Protein 7JZK (pdb70)

Secondary structure (DSSP, 8-state):
---PPPEEEEES-SEEETT--EEEEEEE-TT-SEEEEEESSTTSEEEE---EEEETTEEEEEEEESS--GGG-EEEEEEEEETTEEPPPPPPEEEEEE-TTSSB-/-HHHHHHHHHHHHHHHHHHHHHHH--SEETTEEHHHHHHHS-TT-HHHHHHHHHHHHHHHS-SS-SS-S-HHHHHHHHHTT-S--TTS----HHHHHHHHHHHHHHHHHHHHHHHHHHHHHH-/--SPPPEEEEES-SEE-TT--EEEEEEE-TT--EEEEE-SSTTSEEEE---EEEETTEEEEEEEESS--GGG-EEEEEEEEETTEEPPPPPPEEEEE-/-HHHHHHHHHHHHHHHHHHHHHHHHHHH--SEETTEEHHHHHHHS-TT-HHHHHHHHHHHHHHHS-SSS---S-HHHHHHHHHTT-S--BTS----HHHHHHHHHHHHHHHHHHH-

Structure (mmCIF, N/CA/C/O backbone):
data_7JZK
#
_entry.id   7JZK
#
_cell.length_a   87.118
_cell.length_b   95.839
_cell.length_c   71.828
_cell.angle_alpha   90.000
_cell.angle_beta   103.970
_cell.angle_gamma   90.000
#
_symmetry.space_group_name_H-M   'C 1 2 1'
#
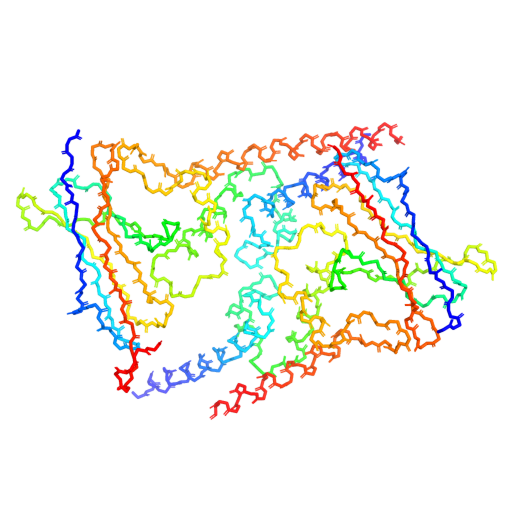loop_
_entity.id
_entity.type
_entity.pdbx_description
1 polymer 'LAIR1 ecotodomain from MGD21 antibody'
2 polymer Rifin
3 branched beta-D-mannopyranose-(1-4)-2-acetamido-2-deoxy-beta-D-glucopyranose-(1-4)-2-acetamido-2-deoxy-beta-D-glucopyranose
4 water water
#
loop_
_atom_site.group_PDB
_atom_site.id
_atom_site.type_symbol
_atom_site.label_atom_id
_atom_site.label_alt_id
_atom_site.label_comp_id
_atom_site.label_asym_id
_atom_site.label_entity_id
_atom_site.label_seq_id
_atom_site.pdbx_PDB_ins_code
_atom_site.Cartn_x
_atom_site.Cartn_y
_atom_site.Cartn_z
_atom_site.occupancy
_atom_site.B_iso_or_equiv
_atom_site.auth_seq_id
_atom_site.auth_comp_id
_atom_site.auth_asym_id
_atom_site.auth_atom_id
_atom_site.pdbx_PDB_model_num
ATOM 1 N N . THR A 1 1 ? -48.621 -8.612 44.917 1.00 82.24 108 THR C N 1
ATOM 2 C CA . THR A 1 1 ? -49.795 -8.172 45.666 1.00 93.09 108 THR C CA 1
ATOM 3 C C . THR A 1 1 ? -49.382 -7.591 47.014 1.00 90.10 108 THR C C 1
ATOM 4 O O . THR A 1 1 ? -49.830 -6.515 47.415 1.00 84.37 108 THR C O 1
ATOM 8 N N . ASP A 1 2 ? -48.476 -8.290 47.693 1.00 89.63 109 ASP C N 1
ATOM 9 C CA . ASP A 1 2 ? -48.037 -7.842 49.001 1.00 75.67 109 ASP C CA 1
ATOM 10 C C . ASP A 1 2 ? -47.027 -6.712 48.900 1.00 71.48 109 ASP C C 1
ATOM 11 O O . ASP A 1 2 ? -46.695 -6.105 49.923 1.00 68.54 109 ASP C O 1
ATOM 16 N N . LEU A 1 3 ? -46.568 -6.383 47.696 1.00 72.41 110 LEU C N 1
ATOM 17 C CA . LEU A 1 3 ? -45.545 -5.354 47.564 1.00 61.61 110 LEU C CA 1
ATOM 18 C C . LEU A 1 3 ? -46.204 -3.981 47.563 1.00 58.94 110 LEU C C 1
ATOM 19 O O . LEU A 1 3 ? -47.108 -3.735 46.758 1.00 64.89 110 LEU C O 1
ATOM 24 N N . PRO A 1 4 ? -45.785 -3.067 48.430 1.00 52.34 111 PRO C N 1
ATOM 25 C CA . PRO A 1 4 ? -46.387 -1.730 48.443 1.00 51.91 111 PRO C CA 1
ATOM 26 C C . PRO A 1 4 ? -45.975 -0.919 47.224 1.00 52.01 111 PRO C C 1
ATOM 27 O O . PRO A 1 4 ? -44.942 -1.164 46.600 1.00 53.39 111 PRO C O 1
ATOM 31 N N . ARG A 1 5 ? -46.798 0.066 46.887 1.00 49.69 112 ARG C N 1
ATOM 32 C CA . ARG A 1 5 ? -46.534 0.844 45.691 1.00 46.01 112 ARG C CA 1
ATOM 33 C C . ARG A 1 5 ? -45.316 1.727 45.927 1.00 47.66 112 ARG C C 1
ATOM 34 O O . ARG A 1 5 ? -45.195 2.326 46.999 1.00 47.35 112 ARG C O 1
ATOM 42 N N . PRO A 1 6 ? -44.366 1.782 45.000 1.00 49.04 113 PRO C N 1
ATOM 43 C CA . PRO A 1 6 ? -43.244 2.705 45.156 1.00 41.40 113 PRO C CA 1
ATOM 44 C C . PRO A 1 6 ? -43.718 4.112 44.842 1.00 37.64 113 PRO C C 1
ATOM 45 O O . PRO A 1 6 ? -44.766 4.309 44.228 1.00 35.32 113 PRO C O 1
ATOM 49 N N . SER A 1 7 ? -42.910 5.094 45.242 1.00 38.86 114 SER C N 1
ATOM 50 C CA . SER A 1 7 ? -43.218 6.487 44.954 1.00 40.53 114 SER C CA 1
ATOM 51 C C . SER A 1 7 ? -42.020 7.120 44.253 1.00 38.04 114 SER C C 1
ATOM 52 O O . SER A 1 7 ? -40.878 6.678 44.411 1.00 40.30 114 SER C O 1
ATOM 55 N N . ILE A 1 8 ? -42.295 8.152 43.468 1.00 36.14 115 ILE C N 1
ATOM 56 C CA . ILE A 1 8 ? -41.285 8.857 42.692 1.00 42.02 115 ILE C CA 1
ATOM 57 C C . ILE A 1 8 ? -41.356 10.319 43.084 1.00 42.04 115 ILE C C 1
ATOM 58 O O . ILE A 1 8 ? -42.454 10.873 43.211 1.00 39.86 115 ILE C O 1
ATOM 63 N N . SER A 1 9 ? -40.189 10.939 43.272 1.00 41.64 116 SER C N 1
ATOM 64 C CA . SER A 1 9 ? -40.104 12.373 43.528 1.00 48.78 116 SER C CA 1
ATOM 65 C C . SER A 1 9 ? -38.934 12.928 42.727 1.00 50.40 116 SER C C 1
ATOM 66 O O . SER A 1 9 ? -38.062 12.181 42.292 1.00 52.89 116 SER C O 1
ATOM 69 N N . ALA A 1 10 ? -38.922 14.249 42.530 1.00 52.59 117 ALA C N 1
ATOM 70 C CA . ALA A 1 10 ? -37.855 14.925 41.805 1.00 51.41 117 ALA C CA 1
ATOM 71 C C . ALA A 1 10 ? -37.291 16.061 42.640 1.00 55.49 117 ALA C C 1
ATOM 72 O O . ALA A 1 10 ? -38.044 16.838 43.233 1.00 58.45 117 ALA C O 1
ATOM 74 N N . GLU A 1 11 ? -35.961 16.162 42.656 1.00 55.57 118 GLU C N 1
ATOM 75 C CA . GLU A 1 11 ? -35.247 17.181 43.408 1.00 54.55 118 GLU C CA 1
ATOM 76 C C . GLU A 1 11 ? -34.299 17.916 42.468 1.00 57.15 118 GLU C C 1
ATOM 77 O O . GLU A 1 11 ? -33.494 17.270 41.769 1.00 57.28 118 GLU C O 1
ATOM 83 N N . PRO A 1 12 ? -34.303 19.253 42.460 1.00 62.73 119 PRO C N 1
ATOM 84 C CA . PRO A 1 12 ? -35.056 20.123 43.371 1.00 56.60 119 PRO C CA 1
ATOM 85 C C . PRO A 1 12 ? -36.527 20.313 43.016 1.00 57.20 119 PRO C C 1
ATOM 86 O O .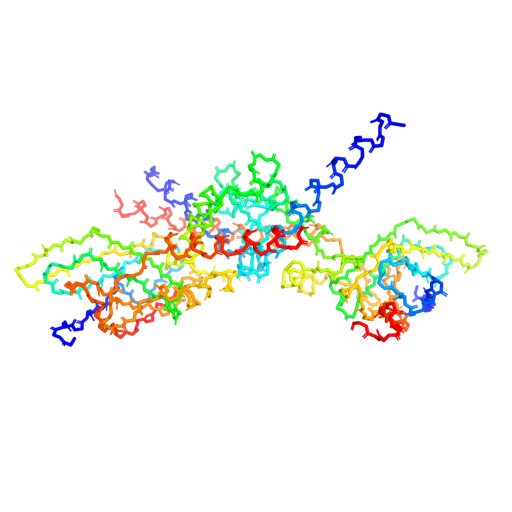 PRO A 1 12 ? -37.168 21.093 43.705 1.00 60.22 119 PRO C O 1
ATOM 90 N N . GLY A 1 13 ? -37.040 19.699 41.956 1.00 58.31 120 GLY C N 1
ATOM 91 C CA . GLY A 1 13 ? -38.433 19.918 41.618 1.00 51.39 120 GLY C CA 1
ATOM 92 C C . GLY A 1 13 ? -38.782 19.390 40.241 1.00 52.45 120 GLY C C 1
ATOM 93 O O . GLY A 1 13 ? -37.974 18.755 39.566 1.00 50.68 120 GLY C O 1
ATOM 94 N N . THR A 1 14 ? -40.040 19.617 39.865 1.00 50.75 121 THR C N 1
ATOM 95 C CA . THR A 1 14 ? -40.536 19.193 38.564 1.00 52.20 121 THR C CA 1
ATOM 96 C C . THR A 1 14 ? -40.209 20.171 37.444 1.00 55.94 121 THR C C 1
ATOM 97 O O . THR A 1 14 ? -40.310 19.796 36.268 1.00 54.10 121 THR C O 1
ATOM 101 N N . VAL A 1 15 ? -39.873 21.416 37.773 1.00 53.01 122 VAL C N 1
ATOM 102 C CA . VAL A 1 15 ? -39.517 22.427 36.785 1.00 54.97 122 VAL C CA 1
ATOM 103 C C . VAL A 1 15 ? -38.028 22.689 36.888 1.00 57.41 122 VAL C C 1
ATOM 104 O O . VAL A 1 15 ? -37.529 23.115 37.939 1.00 55.50 122 VAL C O 1
ATOM 108 N N . ILE A 1 16 ? -37.314 22.386 35.810 1.00 54.84 123 ILE C N 1
ATOM 109 C CA . ILE A 1 16 ? -35.863 22.487 35.762 1.00 52.06 123 ILE C CA 1
ATOM 110 C C . ILE A 1 16 ? -35.506 23.436 34.639 1.00 59.34 123 ILE C C 1
ATOM 111 O O . ILE A 1 16 ? -36.008 23.282 33.521 1.00 54.55 123 ILE C O 1
ATOM 116 N N . PRO A 1 17 ? -34.681 24.457 34.880 1.00 60.70 124 PRO C N 1
ATOM 117 C CA . PRO A 1 17 ? -34.198 25.280 33.769 1.00 55.40 124 PRO C CA 1
ATOM 118 C C . PRO A 1 17 ? -33.309 24.465 32.850 1.00 50.73 124 PRO C C 1
ATOM 119 O O . PRO A 1 17 ? -32.549 23.595 33.295 1.00 49.83 124 PRO C O 1
ATOM 123 N N . LEU A 1 18 ? -33.380 24.787 31.563 1.00 51.08 125 LEU C N 1
ATOM 124 C CA . LEU A 1 18 ? -32.544 24.132 30.571 1.00 44.86 125 LEU C CA 1
ATOM 125 C C . LEU A 1 18 ? -31.095 24.182 31.016 1.00 47.98 125 LEU C C 1
ATOM 126 O O . LEU A 1 18 ? -30.591 25.237 31.413 1.00 52.76 125 LEU C O 1
ATOM 131 N N . GLY A 1 19 ? -30.445 23.024 31.004 1.00 49.34 126 GLY C N 1
ATOM 132 C CA . GLY A 1 19 ? -29.049 22.905 31.342 1.00 44.88 126 GLY C CA 1
ATOM 133 C C . GLY A 1 19 ? -28.784 22.534 32.781 1.00 52.09 126 GLY C C 1
ATOM 134 O O . GLY A 1 19 ? -27.677 22.084 33.088 1.00 52.73 126 GLY C O 1
ATOM 135 N N . SER A 1 20 ? -29.774 22.683 33.664 1.00 57.12 127 SER C N 1
ATOM 136 C CA . SER A 1 20 ? -29.596 22.392 35.080 1.00 55.44 127 SER C CA 1
ATOM 137 C C . SER A 1 20 ? -29.826 20.908 35.351 1.00 54.49 127 SER C C 1
ATOM 138 O O . SER A 1 20 ? -30.223 20.143 34.469 1.00 59.50 127 SER C O 1
ATOM 141 N N . HIS A 1 21 ? -29.556 20.505 36.592 1.00 58.13 128 HIS C N 1
ATOM 142 C CA . HIS A 1 21 ? -29.614 19.121 37.046 1.00 53.90 128 HIS C CA 1
ATOM 143 C C . HIS A 1 21 ? -30.995 18.795 37.600 1.00 55.45 128 HIS C C 1
ATOM 144 O O . HIS A 1 21 ? -31.782 19.687 37.921 1.00 56.71 128 HIS C O 1
ATOM 151 N N . VAL A 1 22 ? -31.298 17.495 37.670 1.00 55.79 129 VAL C N 1
ATOM 152 C CA . VAL A 1 22 ? -32.499 16.991 38.333 1.00 51.60 129 VAL C CA 1
ATOM 153 C C . VAL A 1 22 ? -32.212 15.575 38.805 1.00 50.87 129 VAL C C 1
ATOM 154 O O . VAL A 1 22 ? -31.397 14.870 38.215 1.00 52.53 129 VAL C O 1
ATOM 158 N N . THR A 1 23 ? -32.837 15.173 39.914 1.00 48.10 130 THR C N 1
ATOM 159 C CA . THR A 1 23 ? -32.688 13.810 40.415 1.00 50.94 130 THR C CA 1
ATOM 160 C C . THR A 1 23 ? -34.049 13.202 40.738 1.00 55.00 130 THR C C 1
ATOM 161 O O . THR A 1 23 ? -34.818 13.764 41.528 1.00 50.67 130 THR C O 1
ATOM 165 N N . PHE A 1 24 ? -34.325 12.038 40.154 1.00 53.01 131 PHE C N 1
ATOM 166 C CA . PHE A 1 24 ? -35.521 11.272 40.467 1.00 50.78 131 PHE C CA 1
ATOM 167 C C . PHE A 1 24 ? -35.177 10.306 41.582 1.00 47.63 131 PHE C C 1
ATOM 168 O O . PHE A 1 24 ? -34.232 9.522 41.457 1.00 48.13 131 PHE C O 1
ATOM 176 N N . VAL A 1 25 ? -35.964 10.351 42.651 1.00 53.88 132 VAL C N 1
ATOM 177 C CA . VAL A 1 25 ? -35.797 9.515 43.837 1.00 53.02 132 VAL C CA 1
ATOM 178 C C . VAL A 1 25 ? -36.960 8.538 43.883 1.00 48.16 132 VAL C C 1
ATOM 179 O O . VAL A 1 25 ? -38.131 8.946 43.935 1.00 41.71 132 VAL C O 1
ATOM 183 N N . CYS A 1 26 ? -36.629 7.257 43.809 1.00 47.17 133 CYS C N 1
ATOM 184 C CA . CYS A 1 26 ? -37.587 6.169 43.862 1.00 50.84 133 CYS C CA 1
ATOM 185 C C . CYS A 1 26 ? -37.526 5.530 45.240 1.00 53.63 133 CYS C C 1
ATOM 186 O O . CYS A 1 26 ? -36.443 5.154 45.704 1.00 51.36 133 CYS C O 1
ATOM 189 N N . ARG A 1 27 ? -38.672 5.431 45.901 1.00 54.51 134 ARG C N 1
ATOM 190 C CA . ARG A 1 27 ? -38.734 4.878 47.247 1.00 54.47 134 ARG C CA 1
ATOM 191 C C . ARG A 1 27 ? -39.669 3.689 47.294 1.00 49.29 134 ARG C C 1
ATOM 192 O O . ARG A 1 27 ? -40.765 3.722 46.722 1.00 45.31 134 ARG C O 1
ATOM 200 N N . GLY A 1 28 ? -39.196 2.643 47.968 1.00 48.75 135 GLY C N 1
ATOM 201 C CA . GLY A 1 28 ? -39.958 1.446 48.213 1.00 54.37 135 GLY C CA 1
ATOM 202 C C . GLY A 1 28 ? -39.651 0.848 49.582 1.00 58.93 135 GLY C C 1
ATOM 203 O O . GLY A 1 28 ? -39.138 1.518 50.499 1.00 56.42 135 GLY C O 1
ATOM 204 N N . PRO A 1 29 ? -40.006 -0.423 49.750 1.00 50.75 136 PRO C N 1
ATOM 205 C CA . PRO A 1 29 ? -39.776 -1.115 51.021 1.00 62.70 136 PRO C CA 1
ATOM 206 C C . PRO A 1 29 ? -38.314 -1.534 51.139 1.00 64.67 136 PRO C C 1
ATOM 207 O O . PRO A 1 29 ? -37.515 -1.340 50.222 1.00 66.05 136 PRO C O 1
ATOM 211 N N . VAL A 1 30 ? -37.957 -2.076 52.311 1.00 57.21 137 VAL C N 1
ATOM 212 C CA . VAL A 1 30 ? -36.603 -2.576 52.538 1.00 53.72 137 VAL C CA 1
ATOM 213 C C . VAL A 1 30 ? -36.390 -3.842 51.737 1.00 55.70 137 VAL C C 1
ATOM 214 O O . VAL A 1 30 ? -37.305 -4.658 51.580 1.00 56.46 137 VAL C O 1
ATOM 218 N N . GLY A 1 31 ? -35.181 -4.006 51.212 1.00 52.32 138 GLY C N 1
ATOM 219 C CA . GLY A 1 31 ? -34.860 -5.201 50.475 1.00 54.65 138 GLY C CA 1
ATOM 220 C C . GLY A 1 31 ? -35.114 -5.129 48.992 1.00 53.97 138 GLY C C 1
ATOM 221 O O . GLY A 1 31 ? -35.154 -6.179 48.338 1.00 52.47 138 GLY C O 1
ATOM 222 N N . VAL A 1 32 ? -35.297 -3.930 48.431 1.00 54.57 139 VAL C N 1
ATOM 223 C CA . VAL A 1 32 ? -35.448 -3.833 46.987 1.00 53.99 139 VAL C CA 1
ATOM 224 C C . VAL A 1 32 ? -34.178 -4.359 46.339 1.00 50.20 139 VAL C C 1
ATOM 225 O O . VAL A 1 32 ? -33.068 -3.932 46.677 1.00 49.48 139 VAL C O 1
ATOM 229 N N . GLN A 1 33 ? -34.332 -5.302 45.413 1.00 50.10 140 GLN C N 1
ATOM 230 C CA . GLN A 1 33 ? -33.177 -5.748 44.645 1.00 52.30 140 GLN C CA 1
ATOM 231 C C . GLN A 1 33 ? -32.848 -4.758 43.545 1.00 49.73 140 GLN C C 1
ATOM 232 O O . GLN A 1 33 ? -31.710 -4.291 43.443 1.00 52.66 140 GLN C O 1
ATOM 238 N N . THR A 1 34 ? -33.849 -4.380 42.753 1.00 47.21 141 THR C N 1
ATOM 239 C CA . THR A 1 34 ? -33.612 -3.476 41.644 1.00 51.41 141 THR C CA 1
ATOM 240 C C . THR A 1 34 ? -34.716 -2.430 41.587 1.00 47.65 141 THR C C 1
ATOM 241 O O . THR A 1 34 ? -35.900 -2.753 41.720 1.00 48.43 141 THR C O 1
ATOM 245 N N . PHE A 1 35 ? -34.318 -1.186 41.360 1.00 42.80 142 PHE C N 1
ATOM 246 C CA . PHE A 1 35 ? -35.232 -0.117 40.993 1.00 46.70 142 PHE C CA 1
ATOM 247 C C . PHE A 1 35 ? -35.112 0.133 39.495 1.00 45.96 142 PHE C C 1
ATOM 248 O O . PHE A 1 35 ? -33.996 0.228 38.975 1.00 43.27 142 PHE C O 1
ATOM 256 N N . ARG A 1 36 ? -36.247 0.275 38.808 1.00 42.85 143 ARG C N 1
ATOM 257 C CA . ARG A 1 36 ? -36.281 0.614 37.389 1.00 42.15 143 ARG C CA 1
ATOM 258 C C . ARG A 1 36 ? -37.070 1.903 37.209 1.00 41.70 143 ARG C C 1
ATOM 259 O O . ARG A 1 36 ? -38.241 1.986 37.618 1.00 42.68 143 ARG C O 1
ATOM 267 N N . LEU A 1 37 ? -36.438 2.881 36.560 1.00 39.30 144 LEU C N 1
ATOM 268 C CA . LEU A 1 37 ? -37.033 4.172 36.255 1.00 40.42 144 LEU C CA 1
ATOM 269 C C . LEU A 1 37 ? -37.487 4.150 34.809 1.00 41.59 144 LEU C C 1
ATOM 270 O O . LEU A 1 37 ? -36.665 3.937 33.909 1.00 43.95 144 LEU C O 1
ATOM 275 N N . GLU A 1 38 ? -38.791 4.264 34.634 1.00 38.28 145 GLU C N 1
ATOM 276 C CA . GLU A 1 38 ? -39.383 4.139 33.297 1.00 39.26 145 GLU C CA 1
ATOM 277 C C . GLU A 1 38 ? -39.812 5.495 32.776 1.00 42.35 145 GLU C C 1
ATOM 278 O O . GLU A 1 38 ? -40.109 6.368 33.572 1.00 44.45 145 GLU C O 1
ATOM 284 N N . ARG A 1 39 ? -39.811 5.640 31.464 1.00 43.10 146 ARG C N 1
ATOM 285 C CA . ARG A 1 39 ? -40.326 6.867 30.837 1.00 43.18 146 ARG C CA 1
ATOM 286 C C . ARG A 1 39 ? -41.801 6.655 30.522 1.00 43.08 146 ARG C C 1
ATOM 287 O O . ARG A 1 39 ? -42.389 5.732 31.052 1.00 40.33 146 ARG C O 1
ATOM 295 N N . GLU A 1 40 ? -42.349 7.466 29.643 1.00 44.77 147 GLU C N 1
ATOM 296 C CA . GLU A 1 40 ? -43.770 7.342 29.245 1.00 46.24 147 GLU C CA 1
ATOM 297 C C . GLU A 1 40 ? -43.995 5.957 28.640 1.00 45.28 147 GLU C C 1
ATOM 298 O O . GLU A 1 40 ? -45.122 5.485 28.664 1.00 40.80 147 GLU C O 1
ATOM 304 N N . ARG A 1 41 ? -42.944 5.356 28.099 1.00 42.38 148 ARG C N 1
ATOM 305 C CA . ARG A 1 41 ? -43.058 4.003 27.540 1.00 39.35 148 ARG C CA 1
ATOM 306 C C . ARG A 1 41 ? -42.292 2.975 28.361 1.00 42.60 148 ARG C C 1
ATOM 307 O O . ARG A 1 41 ? -41.193 3.291 28.809 1.00 41.94 148 ARG C O 1
ATOM 315 N N . ASN A 1 42 ? -42.867 1.785 28.504 1.00 43.57 149 ASN C N 1
ATOM 316 C CA . ASN A 1 42 ? -42.337 0.674 29.330 1.00 42.70 149 ASN C CA 1
ATOM 317 C C . ASN A 1 42 ? -40.960 0.249 28.856 1.00 45.11 149 ASN C C 1
ATOM 318 O O . ASN A 1 42 ? -40.183 -0.194 29.687 1.00 44.44 149 ASN C O 1
ATOM 323 N N . TYR A 1 43 ? -40.721 0.319 27.560 1.00 37.03 150 TYR C N 1
ATOM 324 C CA . TYR A 1 43 ? -39.449 -0.149 26.967 1.00 41.84 150 TYR C CA 1
ATOM 325 C C . TYR A 1 43 ? -38.311 0.859 27.093 1.00 38.08 150 TYR C C 1
ATOM 326 O O . TYR A 1 43 ? -37.207 0.517 26.730 1.00 43.27 150 TYR C O 1
ATOM 335 N N . LEU A 1 44 ? -38.599 2.071 27.522 1.00 42.06 151 LEU C N 1
ATOM 336 C CA . LEU A 1 44 ? -37.534 3.067 27.750 1.00 42.03 151 LEU C CA 1
ATOM 337 C C . LEU A 1 44 ? -37.301 3.127 29.255 1.00 46.62 151 LEU C C 1
ATOM 338 O O . LEU A 1 44 ? -38.160 3.641 29.969 1.00 43.70 151 LEU C O 1
ATOM 343 N N . TYR A 1 45 ? -36.198 2.541 29.709 1.00 47.14 152 TYR C N 1
ATOM 344 C CA . TYR A 1 45 ? -35.976 2.426 31.165 1.00 42.88 152 TYR C CA 1
ATOM 345 C C . TYR A 1 45 ? -34.508 2.400 31.574 1.00 42.83 152 TYR C C 1
ATOM 346 O O . TYR A 1 45 ? -33.664 2.104 30.739 1.00 43.59 152 TYR C O 1
ATOM 355 N N . SER A 1 46 ? -34.234 2.682 32.846 1.00 42.23 153 SER C N 1
ATOM 356 C CA . SER A 1 46 ? -32.892 2.515 33.392 1.00 33.73 153 SER C CA 1
ATOM 357 C C . SER A 1 46 ? -33.011 1.809 34.731 1.00 46.39 153 SER C C 1
ATOM 358 O O . SER A 1 46 ? -33.843 2.186 35.569 1.00 42.11 153 SER C O 1
ATOM 361 N N . ASP A 1 47 ? -32.177 0.798 34.933 1.00 44.98 154 ASP C N 1
ATOM 362 C CA . ASP A 1 47 ? -32.188 -0.020 36.134 1.00 41.58 154 ASP C CA 1
ATOM 363 C C . ASP A 1 47 ? -31.004 0.337 37.024 1.00 42.91 154 ASP C C 1
ATOM 364 O O . ASP A 1 47 ? -29.961 0.791 36.549 1.00 44.35 154 ASP C O 1
ATOM 369 N N . THR A 1 48 ? -31.177 0.127 38.326 1.00 48.64 155 THR C N 1
ATOM 370 C CA . THR A 1 48 ? -30.092 0.297 39.280 1.00 47.49 155 THR C CA 1
ATOM 371 C C . THR A 1 48 ? -30.266 -0.716 40.396 1.00 49.26 155 THR C C 1
ATOM 372 O O . THR A 1 48 ? -31.387 -0.970 40.859 1.00 48.49 155 THR C O 1
ATOM 376 N N . GLU A 1 49 ? -29.155 -1.306 40.815 1.00 49.14 156 GLU C N 1
ATOM 377 C CA . GLU A 1 49 ? -29.166 -2.146 41.998 1.00 56.41 156 GLU C CA 1
ATOM 378 C C . GLU A 1 49 ? -28.470 -1.494 43.181 1.00 50.52 156 GLU C C 1
ATOM 379 O O . GLU A 1 49 ? -28.439 -2.085 44.257 1.00 59.13 156 GLU C O 1
ATOM 385 N N . ASP A 1 50 ? -27.924 -0.293 43.026 1.00 51.28 157 ASP C N 1
ATOM 386 C CA . ASP A 1 50 ? -27.397 0.407 44.191 1.00 58.23 157 ASP C CA 1
ATOM 387 C C . ASP A 1 50 ? -28.599 1.045 44.884 1.00 59.09 157 ASP C C 1
ATOM 388 O O . ASP A 1 50 ? -28.946 2.205 44.651 1.00 54.52 157 ASP C O 1
ATOM 393 N N . VAL A 1 51 ? -29.237 0.272 45.759 1.00 58.71 158 VAL C N 1
ATOM 394 C CA . VAL A 1 51 ? -30.374 0.734 46.550 1.00 60.75 158 VAL C CA 1
ATOM 395 C C . VAL A 1 51 ? -29.889 0.936 47.976 1.00 61.62 158 VAL C C 1
ATOM 396 O O . VAL A 1 51 ? -29.302 0.027 48.574 1.00 64.56 158 VAL C O 1
ATOM 400 N N . SER A 1 52 ? -30.106 2.125 48.518 1.00 56.08 159 SER C N 1
ATOM 401 C CA . SER A 1 52 ? -29.609 2.436 49.847 1.00 59.83 159 SER C CA 1
ATOM 402 C C . SER A 1 52 ? -30.784 2.380 50.813 1.00 62.82 159 SER C C 1
ATOM 403 O O . SER A 1 52 ? -31.789 3.074 50.621 1.00 64.45 159 SER C O 1
ATOM 406 N N . GLN A 1 53 ? -30.669 1.527 51.825 1.00 66.03 160 GLN C N 1
ATOM 407 C CA . GLN A 1 53 ? -31.701 1.411 52.850 1.00 68.81 160 GLN C CA 1
ATOM 408 C C . GLN A 1 53 ? -31.570 2.607 53.779 1.00 67.55 160 GLN C C 1
ATOM 409 O O . GLN A 1 53 ? -30.621 2.689 54.559 1.00 72.96 160 GLN C O 1
ATOM 415 N N . THR A 1 54 ? -32.508 3.547 53.699 1.00 68.15 161 THR C N 1
ATOM 416 C CA . THR A 1 54 ? -32.383 4.741 54.527 1.00 69.58 161 THR C CA 1
ATOM 417 C C . THR A 1 54 ? -32.845 4.497 55.962 1.00 76.59 161 THR C C 1
ATOM 418 O O . THR A 1 54 ? -32.188 4.937 56.913 1.00 83.45 161 THR C O 1
ATOM 422 N N . SER A 1 55 ? -33.953 3.785 56.121 1.00 74.01 162 SER C N 1
ATOM 423 C CA . SER A 1 55 ? -34.628 3.494 57.376 1.00 71.38 162 SER C CA 1
ATOM 424 C C . SER A 1 55 ? -34.965 2.018 57.413 1.00 72.63 162 SER C C 1
ATOM 425 O O . SER A 1 55 ? -34.900 1.336 56.387 1.00 71.63 162 SER C O 1
ATOM 428 N N . PRO A 1 56 ? -35.283 1.470 58.595 1.00 74.47 163 PRO C N 1
ATOM 429 C CA . PRO A 1 56 ? -35.603 0.030 58.676 1.00 67.42 163 PRO C CA 1
ATOM 430 C C . PRO A 1 56 ? -36.798 -0.394 57.842 1.00 68.10 163 PRO C C 1
ATOM 431 O O . PRO A 1 56 ? -37.015 -1.607 57.696 1.00 62.09 163 PRO C O 1
ATOM 435 N N . SER A 1 57 ? -37.597 0.545 57.312 1.00 69.53 164 SER C N 1
ATOM 436 C CA . SER A 1 57 ? -38.702 0.171 56.440 1.00 70.75 164 SER C CA 1
ATOM 437 C C . SER A 1 57 ? -38.714 0.860 55.075 1.00 73.39 164 SER C C 1
ATOM 438 O O . SER A 1 57 ? -39.597 0.549 54.269 1.00 78.65 164 SER C O 1
ATOM 441 N N . GLU A 1 58 ? -37.748 1.734 54.763 1.00 70.98 165 GLU C N 1
ATOM 442 C CA . GLU A 1 58 ? -37.793 2.490 53.513 1.00 70.40 165 GLU C CA 1
ATOM 443 C C . GLU A 1 58 ? -36.423 2.560 52.850 1.00 70.31 165 GLU C C 1
ATOM 444 O O . GLU A 1 58 ? -35.448 3.012 53.458 1.00 71.23 165 GLU C O 1
ATOM 450 N N . SER A 1 59 ? -36.370 2.133 51.576 1.00 64.76 166 SER C N 1
ATOM 451 C CA . SER A 1 59 ? -35.146 2.179 50.780 1.00 65.46 166 SER C CA 1
ATOM 452 C C . SER A 1 59 ? -35.391 2.997 49.532 1.00 61.65 166 SER C C 1
ATOM 453 O O . SER A 1 59 ? -36.530 3.141 49.070 1.00 62.90 166 SER C O 1
ATOM 456 N N . GLU A 1 60 ? -34.307 3.525 48.985 1.00 54.22 167 GLU C N 1
ATOM 457 C CA . GLU A 1 60 ? -34.447 4.430 47.871 1.00 57.69 167 GLU C CA 1
ATOM 458 C C . GLU A 1 60 ? -33.332 4.192 46.873 1.00 58.99 167 GLU C C 1
ATOM 459 O O . GLU A 1 60 ? -32.330 3.533 47.161 1.00 60.09 167 GLU C O 1
ATOM 465 N N . ALA A 1 61 ? -33.552 4.729 45.680 1.00 52.45 168 ALA C N 1
ATOM 466 C CA . ALA A 1 61 ? -32.580 4.712 44.604 1.00 48.42 168 ALA C CA 1
ATOM 467 C C . ALA A 1 61 ? -32.707 6.036 43.878 1.00 49.88 168 ALA C C 1
ATOM 468 O O . ALA A 1 61 ? -33.810 6.580 43.751 1.00 49.30 168 ALA C O 1
ATOM 470 N N . ARG A 1 62 ? -31.580 6.548 43.399 1.00 40.70 169 ARG C N 1
ATOM 471 C CA . ARG A 1 62 ? -31.531 7.871 42.807 1.00 46.96 169 ARG C CA 1
ATOM 472 C C . ARG A 1 62 ? -31.054 7.769 41.363 1.00 47.48 169 ARG C C 1
ATOM 473 O O . ARG A 1 62 ? -30.066 7.081 41.080 1.00 38.76 169 ARG C O 1
ATOM 481 N N . PHE A 1 63 ? -31.743 8.464 40.455 1.00 51.60 170 PHE C N 1
ATOM 482 C CA . PHE A 1 63 ? -31.364 8.545 39.042 1.00 42.45 170 PHE C CA 1
ATOM 483 C C . PHE A 1 63 ? -31.183 10.022 38.741 1.00 45.07 170 PHE C C 1
ATOM 484 O O . PHE A 1 63 ? -32.153 10.782 38.803 1.00 45.22 170 PHE C O 1
ATOM 492 N N . ARG A 1 64 ? -29.961 10.443 38.428 1.00 42.27 171 ARG C N 1
ATOM 493 C CA . ARG A 1 64 ? -29.677 11.867 38.337 1.00 46.28 171 ARG C CA 1
ATOM 494 C C . ARG A 1 64 ? -29.257 12.253 36.921 1.00 54.22 171 ARG C C 1
ATOM 495 O O . ARG A 1 64 ? -28.354 11.641 36.346 1.00 49.36 171 ARG C O 1
ATOM 503 N N . ILE A 1 65 ? -29.889 13.290 36.379 1.00 51.23 172 ILE C N 1
ATOM 504 C CA . ILE A 1 65 ? -29.490 13.891 35.115 1.00 54.34 172 ILE C CA 1
ATOM 505 C C . ILE A 1 65 ? -28.741 15.181 35.431 1.00 55.29 172 ILE C C 1
ATOM 506 O O . ILE A 1 65 ? -29.318 16.108 36.015 1.00 54.94 172 ILE C O 1
ATOM 511 N N . ASP A 1 66 ? -27.460 15.246 35.042 1.00 57.39 173 ASP C N 1
ATOM 512 C CA . ASP A 1 66 ? -26.646 16.414 35.363 1.00 57.01 173 ASP C CA 1
ATOM 513 C C . ASP A 1 66 ? -27.109 17.641 34.596 1.00 56.87 173 ASP C C 1
ATOM 514 O O . ASP A 1 66 ? -27.181 18.740 35.153 1.00 57.59 173 ASP C O 1
ATOM 519 N N . SER A 1 67 ? -27.407 17.494 33.314 1.00 56.93 174 SER C N 1
ATOM 520 C CA . SER A 1 67 ? -27.807 18.650 32.524 1.00 53.96 174 SER C CA 1
ATOM 521 C C . SER A 1 67 ? -28.940 18.228 31.606 1.00 56.09 174 SER C C 1
ATOM 522 O O . SER A 1 67 ? -28.720 17.476 30.653 1.00 56.94 174 SER C O 1
ATOM 525 N N . VAL A 1 68 ? -30.136 18.706 31.892 1.00 53.40 175 VAL C N 1
ATOM 526 C CA . VAL A 1 68 ? -31.312 18.312 31.131 1.00 50.07 175 VAL C CA 1
ATOM 527 C C . VAL A 1 68 ? -31.372 19.092 29.828 1.00 50.18 175 VAL C C 1
ATOM 528 O O . VAL A 1 68 ? -30.894 20.229 29.729 1.00 52.78 175 VAL C O 1
ATOM 532 N N . ASN A 1 69 ? -31.947 18.467 28.812 1.00 49.05 176 ASN C N 1
ATOM 533 C CA . ASN A 1 69 ? -32.321 19.157 27.585 1.00 52.29 176 ASN C CA 1
ATOM 534 C C . ASN A 1 69 ? -33.805 18.910 27.356 1.00 53.63 176 ASN C C 1
ATOM 535 O O . ASN A 1 69 ? -34.466 18.226 28.155 1.00 43.80 176 ASN C O 1
ATOM 540 N N . ALA A 1 70 ? -34.325 19.482 26.257 1.00 48.07 177 ALA C N 1
ATOM 541 C CA . ALA A 1 70 ? -35.761 19.398 25.998 1.00 53.53 177 ALA C CA 1
ATOM 542 C C . ALA A 1 70 ? -36.237 17.954 25.871 1.00 54.13 177 ALA C C 1
ATOM 543 O O . ALA A 1 70 ? -37.388 17.655 26.212 1.00 50.50 177 ALA C O 1
ATOM 545 N N . GLY A 1 71 ? -35.365 17.043 25.428 1.00 47.04 178 GLY C N 1
ATOM 546 C CA . GLY A 1 71 ? -35.754 15.652 25.292 1.00 41.56 178 GLY C CA 1
ATOM 547 C C . GLY A 1 71 ? -35.970 14.940 26.609 1.00 47.11 178 GLY C C 1
ATOM 548 O O . GLY A 1 71 ? -36.615 13.887 26.634 1.00 49.19 178 GLY C O 1
ATOM 549 N N . ASN A 1 72 ? -35.411 15.457 27.695 1.00 48.12 179 ASN C N 1
ATOM 550 C CA . ASN A 1 72 ? -35.636 14.832 28.989 1.00 44.26 179 ASN C CA 1
ATOM 551 C C . ASN A 1 72 ? -37.027 15.113 29.535 1.00 49.15 179 ASN C C 1
ATOM 552 O O . ASN A 1 72 ? -37.480 14.382 30.424 1.00 49.92 179 ASN C O 1
ATOM 557 N N . ALA A 1 73 ? -37.701 16.152 29.029 1.00 43.87 180 ALA C N 1
ATOM 558 C CA . ALA A 1 73 ? -39.027 16.532 29.511 1.00 45.82 180 ALA C CA 1
ATOM 559 C C . ALA A 1 73 ? -40.031 15.397 29.304 1.00 49.59 180 ALA C C 1
ATOM 560 O O . ALA A 1 73 ? -39.956 14.641 28.327 1.00 48.52 180 ALA C O 1
ATOM 562 N N . GLY A 1 74 ? -40.986 15.263 30.243 1.00 44.32 181 GLY C N 1
ATOM 563 C CA . GLY A 1 74 ? -41.991 14.245 30.029 1.00 41.53 181 GLY C CA 1
ATOM 564 C C . GLY A 1 74 ? -42.235 13.433 31.286 1.00 44.47 181 GLY C C 1
ATOM 565 O O . GLY A 1 74 ? -41.906 13.848 32.394 1.00 46.84 181 GLY C O 1
ATOM 566 N N . LEU A 1 75 ? -42.791 12.242 31.123 1.00 47.69 182 LEU C N 1
ATOM 567 C CA . LEU A 1 75 ? -43.177 11.392 32.238 1.00 36.67 182 LEU C CA 1
ATOM 568 C C . LEU A 1 75 ? -42.116 10.368 32.658 1.00 40.62 182 LEU C C 1
ATOM 569 O O . LEU A 1 75 ? -41.411 9.812 31.821 1.00 45.68 182 LEU C O 1
ATOM 574 N N . PHE A 1 76 ? -42.024 10.135 33.977 1.00 38.68 183 PHE C N 1
ATOM 575 C CA . PHE A 1 76 ? -41.133 9.176 34.627 1.00 37.89 183 PHE C CA 1
ATOM 576 C C . PHE A 1 76 ? -41.905 8.468 35.736 1.00 39.56 183 PHE C C 1
ATOM 577 O O . PHE A 1 76 ? -42.800 9.052 36.344 1.00 4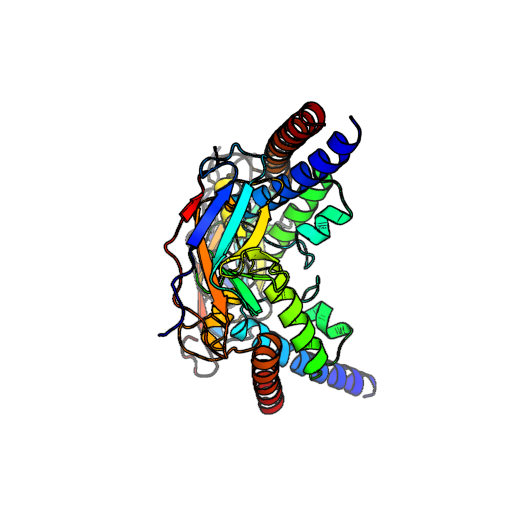2.31 183 PHE C O 1
ATOM 585 N N . ARG A 1 77 ? -41.557 7.209 36.017 1.00 42.21 184 ARG C N 1
ATOM 586 C CA . ARG A 1 77 ? -42.203 6.503 37.126 1.00 41.94 184 ARG C CA 1
ATOM 587 C C . ARG A 1 77 ? -41.289 5.382 37.606 1.00 39.16 184 ARG C C 1
ATOM 588 O O . ARG A 1 77 ? -40.359 4.981 36.911 1.00 40.05 184 ARG C O 1
ATOM 596 N N . CYS A 1 78 ? -41.556 4.880 38.803 1.00 35.86 185 CYS C N 1
ATOM 597 C CA . CYS A 1 78 ? -40.690 3.873 39.396 1.00 37.03 185 CYS C CA 1
ATOM 598 C C . CYS A 1 78 ? -41.389 2.529 39.469 1.00 37.60 185 CYS C C 1
ATOM 599 O O . CYS A 1 78 ? -42.620 2.430 39.523 1.00 36.72 185 CYS C O 1
ATOM 602 N N . ILE A 1 79 ? -40.574 1.487 39.439 1.00 42.94 186 ILE C N 1
ATOM 603 C CA . ILE A 1 79 ? -41.058 0.147 39.715 1.00 44.57 186 ILE C CA 1
ATOM 604 C C . ILE A 1 79 ? -39.887 -0.609 40.314 1.00 44.51 186 ILE C C 1
ATOM 605 O O . ILE A 1 79 ? -38.731 -0.351 39.986 1.00 44.21 186 ILE C O 1
ATOM 610 N N . TYR A 1 80 ? -40.165 -1.505 41.239 1.00 43.44 187 TYR C N 1
ATOM 611 C CA . TYR A 1 80 ? -39.058 -2.195 41.864 1.00 42.18 187 TYR C CA 1
ATOM 612 C C . TYR A 1 80 ? -39.324 -3.683 41.835 1.00 39.74 187 TYR C C 1
ATOM 613 O O . TYR A 1 80 ? -40.458 -4.135 41.647 1.00 39.30 187 TYR C O 1
ATOM 622 N N . TYR A 1 81 ? -38.243 -4.433 41.977 1.00 41.14 188 TYR C N 1
ATOM 623 C CA . TYR A 1 81 ? -38.282 -5.885 41.950 1.00 49.29 188 TYR C CA 1
ATOM 624 C C . TYR A 1 81 ? -37.891 -6.412 43.317 1.00 46.84 188 TYR C C 1
ATOM 625 O O . TYR A 1 81 ? -36.836 -6.062 43.834 1.00 47.41 188 TYR C O 1
ATOM 634 N N . LYS A 1 82 ? -38.749 -7.230 43.908 1.00 50.87 189 LYS C N 1
ATOM 635 C CA . LYS A 1 82 ? -38.464 -7.788 45.224 1.00 52.61 189 LYS C CA 1
ATOM 636 C C . LYS A 1 82 ? -39.225 -9.089 45.413 1.00 51.18 189 LYS C C 1
ATOM 637 O O . LYS A 1 82 ? -40.370 -9.206 44.983 1.00 53.79 189 LYS C O 1
ATOM 643 N N . SER A 1 83 ? -38.560 -10.069 46.022 1.00 51.34 190 SER C N 1
ATOM 644 C CA . SER A 1 83 ? -39.136 -11.388 46.274 1.00 54.42 190 SER C CA 1
ATOM 645 C C . SER A 1 83 ? -39.725 -12.007 45.000 1.00 54.85 190 SER C C 1
ATOM 646 O O . SER A 1 83 ? -40.879 -12.429 44.956 1.00 55.33 190 SER C O 1
ATOM 649 N N . ARG A 1 84 ? -38.930 -12.025 43.928 1.00 60.96 191 ARG C N 1
ATOM 650 C CA . ARG A 1 84 ? -39.299 -12.684 42.662 1.00 51.63 191 ARG C CA 1
ATOM 651 C C . ARG A 1 84 ? -40.517 -12.092 41.978 1.00 46.92 191 ARG C C 1
ATOM 652 O O . ARG A 1 84 ? -41.238 -12.799 41.286 1.00 45.64 191 ARG C O 1
ATOM 660 N N . LYS A 1 85 ? -40.815 -10.825 42.209 1.00 50.82 192 LYS C N 1
ATOM 661 C CA . LYS A 1 85 ? -41.918 -10.229 41.484 1.00 51.06 192 LYS C CA 1
ATOM 662 C C . LYS A 1 85 ? -41.691 -8.749 41.342 1.00 49.25 192 LYS C C 1
ATOM 663 O O . LYS A 1 85 ? -41.138 -8.107 42.225 1.00 50.15 192 LYS C O 1
ATOM 669 N N . TRP A 1 86 ? -42.098 -8.231 40.202 1.00 46.91 193 TRP C N 1
ATOM 670 C CA . TRP A 1 86 ? -42.130 -6.797 40.027 1.00 47.09 193 TRP C CA 1
ATOM 671 C C . TRP A 1 86 ? -43.291 -6.266 40.851 1.00 41.02 193 TRP C C 1
ATOM 672 O O . TRP A 1 86 ? -44.354 -6.885 40.908 1.00 41.01 193 TRP C O 1
ATOM 683 N N . SER A 1 87 ? -43.095 -5.118 41.475 1.00 39.86 194 SER C N 1
ATOM 684 C CA . SER A 1 87 ? -44.187 -4.420 42.121 1.00 36.56 194 SER C CA 1
ATOM 685 C C . SER A 1 87 ? -45.054 -3.714 41.082 1.00 44.80 194 SER C C 1
ATOM 686 O O . SER A 1 87 ? -44.714 -3.643 39.897 1.00 48.96 194 SER C O 1
ATOM 689 N N . GLU A 1 88 ? -46.197 -3.197 41.519 1.00 46.01 195 GLU C N 1
ATOM 690 C CA . GLU A 1 88 ? -46.975 -2.327 40.651 1.00 42.02 195 GLU C CA 1
ATOM 691 C C . GLU A 1 88 ? -46.253 -0.997 40.495 1.00 43.75 195 GLU C C 1
ATOM 692 O O . GLU A 1 88 ? -45.467 -0.590 41.353 1.00 47.32 195 GLU C O 1
ATOM 698 N N . GLN A 1 89 ? -46.462 -0.353 39.355 1.00 38.72 196 GLN C N 1
ATOM 699 C CA . GLN A 1 89 ? -45.747 0.883 39.074 1.00 42.95 196 GLN C CA 1
ATOM 700 C C . GLN A 1 89 ? -46.275 2.010 39.953 1.00 35.46 196 GLN C C 1
ATOM 701 O O . GLN A 1 89 ? -47.425 2.003 40.388 1.00 36.73 196 GLN C O 1
ATOM 707 N N . SER A 1 90 ? -45.415 2.984 40.209 1.00 37.35 197 SER C N 1
ATOM 708 C CA . SER A 1 90 ? -45.828 4.231 40.815 1.00 33.95 197 SER C CA 1
ATOM 709 C C . SER A 1 90 ? -46.598 5.098 39.817 1.00 36.56 197 SER C C 1
ATOM 710 O O . SER A 1 90 ? -46.676 4.817 38.618 1.00 37.52 197 SER C O 1
ATOM 713 N N . ASP A 1 91 ? -47.188 6.163 40.328 1.00 39.50 198 ASP C N 1
ATOM 714 C CA . ASP A 1 91 ? -47.809 7.151 39.465 1.00 43.72 198 ASP C CA 1
ATOM 715 C C . ASP A 1 91 ? -46.741 7.870 38.644 1.00 44.00 198 ASP C C 1
ATOM 716 O O . ASP A 1 91 ? -45.585 7.967 39.062 1.00 42.19 198 ASP C O 1
ATOM 721 N N . TYR A 1 92 ? -47.132 8.358 37.460 1.00 38.75 199 TYR C N 1
ATOM 722 C CA . TYR A 1 92 ? -46.228 9.130 36.616 1.00 40.03 199 TYR C CA 1
ATOM 723 C C . TYR A 1 92 ? -45.996 10.511 37.203 1.00 41.99 199 TYR C C 1
ATOM 724 O O . TYR A 1 92 ? -46.882 11.116 37.800 1.00 42.53 199 TYR C O 1
ATOM 733 N N . LEU A 1 93 ? -44.805 11.023 36.951 1.00 41.61 200 LEU C N 1
ATOM 734 C CA . LEU A 1 93 ? -44.333 12.332 37.363 1.00 36.54 200 LEU C CA 1
ATOM 735 C C . LEU A 1 93 ? -43.921 13.071 36.097 1.00 45.91 200 LEU C C 1
ATOM 736 O O . LEU A 1 93 ? -43.168 12.517 35.286 1.00 40.98 200 LEU C O 1
ATOM 741 N N . GLU A 1 94 ? -44.415 14.302 35.904 1.00 41.26 201 GLU C N 1
ATOM 742 C CA . GLU A 1 94 ? -44.077 15.087 34.719 1.00 40.13 201 GLU C CA 1
ATOM 743 C C . GLU A 1 94 ? -42.908 16.017 35.023 1.00 47.90 201 GLU C C 1
ATOM 744 O O . GLU A 1 94 ? -42.985 16.847 35.929 1.00 50.19 201 GLU C O 1
ATOM 750 N N . LEU A 1 95 ? -41.846 15.905 34.238 1.00 49.24 202 LEU C N 1
ATOM 751 C CA . LEU A 1 95 ? -40.702 16.795 34.319 1.00 46.92 202 LEU C CA 1
ATOM 752 C C . LEU A 1 95 ? -40.885 17.888 33.281 1.00 49.38 202 LEU C C 1
ATOM 753 O O . LEU A 1 95 ? -41.074 17.598 32.094 1.00 53.98 202 LEU C O 1
ATOM 758 N N . VAL A 1 96 ? -40.841 19.133 33.732 1.00 50.80 203 VAL C N 1
ATOM 759 C CA . VAL A 1 96 ? -40.955 20.291 32.867 1.00 45.35 203 VAL C CA 1
ATOM 760 C C . VAL A 1 96 ? -39.592 20.952 32.837 1.00 49.86 203 VAL C C 1
ATOM 761 O O . VAL A 1 96 ? -38.985 21.169 33.892 1.00 49.93 203 VAL C O 1
ATOM 765 N N . VAL A 1 97 ? -39.071 21.185 31.630 1.00 53.25 204 VAL C N 1
ATOM 766 C CA . VAL A 1 97 ? -37.809 21.891 31.413 1.00 51.79 204 VAL C CA 1
ATOM 767 C C . VAL A 1 97 ? -38.126 23.237 30.773 1.00 58.54 204 VAL C C 1
ATOM 768 O O . VAL A 1 97 ? -38.919 23.315 29.824 1.00 61.88 204 VAL C O 1
ATOM 772 N N . LYS A 1 98 ? -37.519 24.296 31.294 1.00 60.08 205 LYS C N 1
ATOM 773 C CA . LYS A 1 98 ? -37.799 25.638 30.802 1.00 60.98 205 LYS C CA 1
ATOM 774 C C . LYS A 1 98 ? -36.524 26.276 30.280 1.00 53.85 205 LYS C C 1
ATOM 775 O O . LYS A 1 98 ? -36.512 26.778 29.165 1.00 62.98 205 LYS C O 1
ATOM 781 N N . MET B 2 12 ? -10.806 -20.414 -13.920 1.00 77.18 191 MET D N 1
ATOM 782 C CA . MET B 2 12 ? -10.871 -21.537 -12.990 1.00 76.03 191 MET D CA 1
ATOM 783 C C . MET B 2 12 ? -10.576 -21.129 -11.552 1.00 69.19 191 MET D C 1
ATOM 784 O O . MET B 2 12 ? -11.479 -21.146 -10.734 1.00 70.32 191 MET D O 1
ATOM 789 N N . ILE B 2 13 ? -9.322 -20.757 -11.255 1.00 70.89 192 ILE D N 1
ATOM 790 C CA . ILE B 2 13 ? -8.922 -20.451 -9.880 1.00 70.20 192 ILE D CA 1
ATOM 791 C C . ILE B 2 13 ? -9.661 -19.226 -9.361 1.00 74.15 192 ILE D C 1
ATOM 792 O O . ILE B 2 13 ? -10.110 -19.197 -8.210 1.00 74.86 192 ILE D O 1
ATOM 797 N N . GLU B 2 14 ? -9.818 -18.202 -10.198 1.00 73.57 193 GLU D N 1
ATOM 798 C CA . GLU B 2 14 ? -10.522 -17.011 -9.738 1.00 72.08 193 GLU D CA 1
ATOM 799 C C . GLU B 2 14 ? -12.043 -17.126 -9.776 1.00 74.01 193 GLU D C 1
ATOM 800 O O . GLU B 2 14 ? -12.700 -16.216 -9.270 1.00 74.91 193 GLU D O 1
ATOM 806 N N . GLY B 2 15 ? -12.625 -18.173 -10.365 1.00 69.23 194 GLY D N 1
ATOM 807 C CA . GLY B 2 15 ? -14.026 -18.421 -10.135 1.00 68.44 194 GLY D CA 1
ATOM 808 C C . GLY B 2 15 ? -14.287 -19.137 -8.827 1.00 68.69 194 GLY D C 1
ATOM 809 O O . GLY B 2 15 ? -15.308 -18.888 -8.177 1.00 68.96 194 GLY D O 1
ATOM 810 N N . ALA B 2 16 ? -13.363 -20.012 -8.410 1.00 62.25 195 ALA D N 1
ATOM 811 C CA . ALA B 2 16 ? -13.491 -20.550 -7.066 1.00 63.40 195 ALA D CA 1
ATOM 812 C C . ALA B 2 16 ? -13.413 -19.416 -6.063 1.00 62.08 195 ALA D C 1
ATOM 813 O O . ALA B 2 16 ? -14.104 -19.431 -5.037 1.00 58.82 195 ALA D O 1
ATOM 815 N N . ALA B 2 17 ? -12.668 -18.372 -6.422 1.00 59.67 196 ALA D N 1
ATOM 816 C CA . ALA B 2 17 ? -12.537 -17.201 -5.572 1.00 62.90 196 ALA D CA 1
ATOM 817 C C . ALA B 2 17 ? -13.834 -16.400 -5.553 1.00 67.33 196 ALA D C 1
ATOM 818 O O . ALA B 2 17 ? -14.370 -16.104 -4.478 1.00 66.65 196 ALA D O 1
ATOM 820 N N . GLN B 2 18 ? -14.364 -16.045 -6.733 1.00 61.54 197 GLN D N 1
ATOM 821 C CA . GLN B 2 18 ? -15.622 -15.307 -6.766 1.00 62.58 197 GLN D CA 1
ATOM 822 C C . GLN B 2 18 ? -16.767 -16.150 -6.219 1.00 61.05 197 GLN D C 1
ATOM 823 O O . GLN B 2 18 ? -17.700 -15.608 -5.618 1.00 65.79 197 GLN D O 1
ATOM 829 N N . GLY B 2 19 ? -16.716 -17.471 -6.406 1.00 59.69 198 GLY D N 1
ATOM 830 C CA . GLY B 2 19 ? -17.734 -18.318 -5.803 1.00 56.96 198 GLY D CA 1
ATOM 83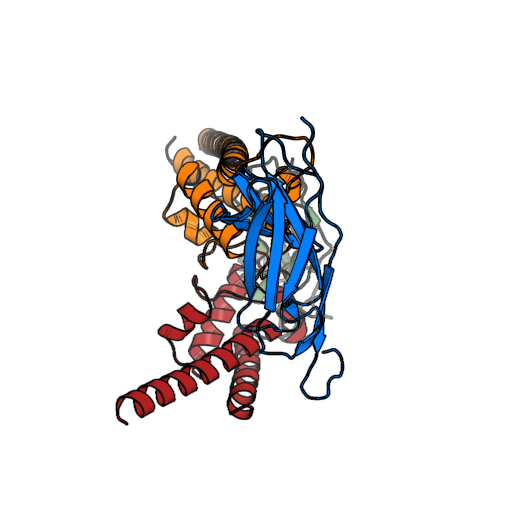1 C C . GLY B 2 19 ? -17.690 -18.290 -4.284 1.00 59.82 198 GLY D C 1
ATOM 832 O O . GLY B 2 19 ? -18.731 -18.271 -3.624 1.00 51.01 198 GLY D O 1
ATOM 833 N N . ALA B 2 20 ? -16.483 -18.258 -3.709 1.00 59.28 199 ALA D N 1
ATOM 834 C CA . ALA B 2 20 ? -16.361 -18.321 -2.258 1.00 59.68 199 ALA D CA 1
ATOM 835 C C . ALA B 2 20 ? -16.845 -17.026 -1.619 1.00 64.42 199 ALA D C 1
ATOM 836 O O . ALA B 2 20 ? -17.627 -17.047 -0.654 1.00 66.41 199 ALA D O 1
ATOM 838 N N . VAL B 2 21 ? -16.490 -15.884 -2.213 1.00 61.71 200 VAL D N 1
ATOM 839 C CA . VAL B 2 21 ? -16.974 -14.617 -1.673 1.00 67.85 200 VAL D CA 1
ATOM 840 C C . VAL B 2 21 ? -18.433 -14.384 -2.031 1.00 67.87 200 VAL D C 1
ATOM 841 O O . VAL B 2 21 ? -19.143 -13.783 -1.232 1.00 69.63 200 VAL D O 1
ATOM 845 N N . ALA B 2 22 ? -18.952 -14.963 -3.119 1.00 63.94 201 ALA D N 1
ATOM 846 C CA . ALA B 2 22 ? -20.398 -14.860 -3.324 1.00 63.71 201 ALA D CA 1
ATOM 847 C C . ALA B 2 22 ? -21.170 -15.599 -2.232 1.00 60.88 201 ALA D C 1
ATOM 848 O O . ALA B 2 22 ? -22.193 -15.100 -1.741 1.00 64.76 201 ALA D O 1
ATOM 850 N N . GLY B 2 23 ? -20.665 -16.756 -1.791 1.00 60.13 202 GLY D N 1
ATOM 851 C CA . GLY B 2 23 ? -21.327 -17.472 -0.710 1.00 61.54 202 GLY D CA 1
ATOM 852 C C . GLY B 2 23 ? -21.208 -16.758 0.624 1.00 61.04 202 GLY D C 1
ATOM 853 O O . GLY B 2 23 ? -22.184 -16.654 1.375 1.00 64.78 202 GLY D O 1
ATOM 854 N N . GLU B 2 24 ? -20.033 -16.196 0.908 1.00 64.48 203 GLU D N 1
ATOM 855 C CA . GLU B 2 24 ? -19.886 -15.449 2.148 1.00 68.06 203 GLU D CA 1
ATOM 856 C C . GLU B 2 24 ? -20.773 -14.208 2.152 1.00 69.94 203 GLU D C 1
ATOM 857 O O . GLU B 2 24 ? -21.405 -13.894 3.171 1.00 65.74 203 GLU D O 1
ATOM 863 N N . ALA B 2 25 ? -20.879 -13.525 1.007 1.00 67.14 204 ALA D N 1
ATOM 864 C CA . ALA B 2 25 ? -21.765 -12.373 0.908 1.00 67.38 204 ALA D CA 1
ATOM 865 C C . ALA B 2 25 ? -23.212 -12.773 1.141 1.00 68.96 204 ALA D C 1
ATOM 866 O O . ALA B 2 25 ? -23.928 -12.085 1.874 1.00 69.50 204 ALA D O 1
ATOM 868 N N . ALA B 2 26 ? -23.651 -13.911 0.579 1.00 59.63 205 ALA D N 1
ATOM 869 C CA . ALA B 2 26 ? -25.046 -14.283 0.794 1.00 61.94 205 ALA D CA 1
ATOM 870 C C . ALA B 2 26 ? -25.303 -14.657 2.260 1.00 68.38 205 ALA D C 1
ATOM 871 O O . ALA B 2 26 ? -26.381 -14.349 2.795 1.00 64.89 205 ALA D O 1
ATOM 873 N N . GLY B 2 27 ? -24.314 -15.220 2.955 1.00 65.54 206 GLY D N 1
ATOM 874 C CA . GLY B 2 27 ? -24.515 -15.500 4.369 1.00 66.32 206 GLY D CA 1
ATOM 875 C C . GLY B 2 27 ? -24.584 -14.232 5.202 1.00 68.17 206 GLY D C 1
ATOM 876 O O . GLY B 2 27 ? -25.548 -14.013 5.948 1.00 63.78 206 GLY D O 1
ATOM 877 N N . ARG B 2 28 ? -23.606 -13.341 5.021 1.00 68.99 207 ARG D N 1
ATOM 878 C CA . ARG B 2 28 ? -23.640 -12.075 5.742 1.00 68.23 207 ARG D CA 1
ATOM 879 C C . ARG B 2 28 ? -24.935 -11.338 5.447 1.00 66.69 207 ARG D C 1
ATOM 880 O O . ARG B 2 28 ? -25.572 -10.802 6.358 1.00 64.98 207 ARG D O 1
ATOM 888 N N . ASN B 2 29 ? -25.368 -11.340 4.185 1.00 69.88 208 ASN D N 1
ATOM 889 C CA . ASN B 2 29 ? -26.607 -10.659 3.843 1.00 68.51 208 ASN D CA 1
ATOM 890 C C . ASN B 2 29 ? -27.796 -11.272 4.562 1.00 60.77 208 ASN D C 1
ATOM 891 O O . ASN B 2 29 ? -28.697 -10.547 4.992 1.00 64.83 208 ASN D O 1
ATOM 896 N N . ALA B 2 30 ? -27.809 -12.598 4.725 1.00 57.66 209 ALA D N 1
ATOM 897 C CA . ALA B 2 30 ? -28.929 -13.233 5.412 1.00 61.34 209 ALA D CA 1
ATOM 898 C C . ALA B 2 30 ? -28.988 -12.825 6.881 1.00 61.30 209 ALA D C 1
ATOM 899 O O . ALA B 2 30 ? -30.061 -12.478 7.402 1.00 59.82 209 ALA D O 1
ATOM 901 N N . ILE B 2 31 ? -27.845 -12.850 7.574 1.00 61.20 210 ILE D N 1
ATOM 902 C CA . ILE B 2 31 ? -27.948 -12.494 8.988 1.00 62.16 210 ILE D CA 1
ATOM 903 C C . ILE B 2 31 ? -28.213 -11.009 9.138 1.00 59.59 210 ILE D C 1
ATOM 904 O O . ILE B 2 31 ? -28.897 -10.589 10.074 1.00 61.81 210 ILE D O 1
ATOM 909 N N . ILE B 2 32 ? -27.719 -10.192 8.214 1.00 57.13 211 ILE D N 1
ATOM 910 C CA . ILE B 2 32 ? -27.910 -8.762 8.362 1.00 60.85 211 ILE D CA 1
ATOM 911 C C . ILE B 2 32 ? -29.373 -8.443 8.165 1.00 60.42 211 ILE D C 1
ATOM 912 O O . ILE B 2 32 ? -29.970 -7.691 8.941 1.00 59.98 211 ILE D O 1
ATOM 917 N N . GLY B 2 33 ? -29.976 -8.994 7.117 1.00 55.66 212 GLY D N 1
ATOM 918 C CA . GLY B 2 33 ? -31.395 -8.792 6.925 1.00 51.55 212 GLY D CA 1
ATOM 919 C C . GLY B 2 33 ? -32.210 -9.251 8.111 1.00 51.50 212 GLY D C 1
ATOM 920 O O . GLY B 2 33 ? -33.160 -8.581 8.504 1.00 58.46 212 GLY D O 1
ATOM 921 N N . ALA B 2 34 ? -31.858 -10.405 8.691 1.00 48.28 213 ALA D N 1
ATOM 922 C CA . ALA B 2 34 ? -32.632 -10.912 9.821 1.00 55.84 213 ALA D CA 1
ATOM 923 C C . ALA B 2 34 ? -32.541 -9.976 11.037 1.00 56.27 213 ALA D C 1
ATOM 924 O O . ALA B 2 34 ? -33.558 -9.666 11.675 1.00 48.77 213 ALA D O 1
ATOM 926 N N . LEU B 2 35 ? -31.339 -9.454 11.323 1.00 56.10 214 LEU D N 1
ATOM 927 C CA . LEU B 2 35 ? -31.168 -8.541 12.451 1.00 49.32 214 LEU D CA 1
ATOM 928 C C . LEU B 2 35 ? -31.853 -7.209 12.206 1.00 54.72 214 LEU D C 1
ATOM 929 O O . LEU B 2 35 ? -32.484 -6.646 13.112 1.00 50.77 214 LEU D O 1
ATOM 934 N N . LYS B 2 36 ? -31.791 -6.722 10.968 1.00 50.40 215 LYS D N 1
ATOM 935 C CA . LYS B 2 36 ? -32.421 -5.459 10.624 1.00 50.64 215 LYS D CA 1
ATOM 936 C C . LYS B 2 36 ? -33.935 -5.564 10.712 1.00 54.18 215 LYS D C 1
ATOM 937 O O . LYS B 2 36 ? -34.603 -4.684 11.249 1.00 47.28 215 LYS D O 1
ATOM 943 N N . ARG B 2 37 ? -34.494 -6.639 10.184 1.00 53.67 216 ARG D N 1
ATOM 944 C CA . ARG B 2 37 ? -35.936 -6.822 10.175 1.00 51.92 216 ARG D CA 1
ATOM 945 C C . ARG B 2 37 ? -36.478 -7.157 11.559 1.00 51.40 216 ARG D C 1
ATOM 946 O O . ARG B 2 37 ? -37.648 -6.873 11.841 1.00 48.36 216 ARG D O 1
ATOM 954 N N . TYR B 2 38 ? -35.671 -7.772 12.433 1.00 50.30 217 TYR D N 1
ATOM 955 C CA . TYR B 2 38 ? -36.199 -8.147 13.741 1.00 47.23 217 TYR D CA 1
ATOM 956 C C . TYR B 2 38 ? -35.936 -7.089 14.798 1.00 44.52 217 TYR D C 1
ATOM 957 O O . TYR B 2 38 ? -36.783 -6.864 15.661 1.00 44.33 217 TYR D O 1
ATOM 966 N N . PHE B 2 39 ? -34.780 -6.435 14.751 1.00 48.76 218 PHE D N 1
ATOM 967 C CA . PHE B 2 39 ? -34.425 -5.416 15.728 1.00 43.16 218 PHE D CA 1
ATOM 968 C C . PHE B 2 39 ? -34.548 -4.001 15.183 1.00 45.42 218 PHE D C 1
ATOM 969 O O . PHE B 2 39 ? -34.471 -3.054 15.965 1.00 42.35 218 PHE D O 1
ATOM 977 N N . HIS B 2 40 ? -34.797 -3.830 13.887 1.00 48.68 219 HIS D N 1
ATOM 978 C CA . HIS B 2 40 ? -34.993 -2.498 13.325 1.00 43.12 219 HIS D CA 1
ATOM 979 C C . HIS B 2 40 ? -33.785 -1.631 13.619 1.00 39.16 219 HIS D C 1
ATOM 980 O O . HIS B 2 40 ? -33.891 -0.431 13.846 1.00 38.75 219 HIS D O 1
ATOM 987 N N . ILE B 2 41 ? -32.628 -2.272 13.479 1.00 41.60 220 ILE D N 1
ATOM 988 C CA . ILE B 2 41 ? -31.325 -1.591 13.675 1.00 49.05 220 ILE D CA 1
ATOM 989 C C . ILE B 2 41 ? -30.509 -1.693 12.380 1.00 49.72 220 ILE D C 1
ATOM 990 O O . ILE B 2 41 ? -30.717 -2.635 11.640 1.00 45.89 220 ILE D O 1
ATOM 995 N N . ASP B 2 42 ? -29.683 -0.693 12.092 1.00 56.16 221 ASP D N 1
ATOM 996 C CA . ASP B 2 42 ? -28.831 -0.678 10.881 1.00 52.86 221 ASP D CA 1
ATOM 997 C C . ASP B 2 42 ? -27.363 -0.667 11.291 1.00 61.52 221 ASP D C 1
ATOM 998 O O . ASP B 2 42 ? -26.507 -0.912 10.437 1.00 65.51 221 ASP D O 1
ATOM 1003 N N . ASN B 2 43 ? -27.091 -0.394 12.555 1.00 61.23 222 ASN D N 1
ATOM 1004 C CA . ASN B 2 43 ? -25.697 -0.270 13.022 1.00 61.64 222 ASN D CA 1
ATOM 1005 C C . ASN B 2 43 ? -25.529 -1.057 14.315 1.00 62.30 222 ASN D C 1
ATOM 1006 O O . ASN B 2 43 ? -26.488 -1.131 15.065 1.00 58.47 222 ASN D O 1
ATOM 1011 N N . LEU B 2 44 ? -24.362 -1.661 14.507 1.00 59.90 223 LEU D N 1
ATOM 1012 C CA . LEU B 2 44 ? -24.061 -2.393 15.751 1.00 56.41 223 LEU D CA 1
ATOM 1013 C C . LEU B 2 44 ? -22.651 -2.062 16.215 1.00 64.94 223 LEU D C 1
ATOM 1014 O O . LEU B 2 44 ? -21.751 -2.053 15.385 1.00 66.34 223 LEU D O 1
ATOM 1019 N N . ASN B 2 45 ? -22.492 -1.772 17.494 1.00 63.01 224 ASN D N 1
ATOM 1020 C CA . ASN B 2 45 ? -21.156 -1.564 18.082 1.00 62.13 224 ASN D CA 1
ATOM 1021 C C . ASN B 2 45 ? -20.399 -0.473 17.356 1.00 67.35 224 ASN D C 1
ATOM 1022 O O . ASN B 2 45 ? -19.203 -0.644 17.124 1.00 86.00 224 ASN D O 1
ATOM 1027 N N . GLY B 2 46 ? -21.074 0.608 17.011 1.00 65.91 225 GLY D N 1
ATOM 1028 C CA . GLY B 2 46 ? -20.352 1.764 16.454 1.00 63.70 225 GLY D CA 1
ATOM 1029 C C . GLY B 2 46 ? -20.048 1.674 14.985 1.00 67.10 225 GLY D C 1
ATOM 1030 O O . GLY B 2 46 ? -19.278 2.494 14.500 1.00 66.67 225 GLY D O 1
ATOM 1031 N N . THR B 2 47 ? -20.630 0.704 14.310 1.00 65.32 226 THR D N 1
ATOM 1032 C CA . THR B 2 47 ? -20.290 0.528 12.895 1.00 63.88 226 THR D CA 1
ATOM 1033 C C . THR B 2 47 ? -21.472 -0.102 12.180 1.00 66.06 226 THR D C 1
ATOM 1034 O O . THR B 2 47 ? -22.341 -0.649 12.850 1.00 63.01 226 THR D O 1
ATOM 1038 N N . SER B 2 48 ? -21.476 -0.012 10.861 1.00 65.56 227 SER D N 1
ATOM 1039 C CA . SER B 2 48 ? -22.572 -0.576 10.054 1.00 65.43 227 SER D CA 1
ATOM 1040 C C . SER B 2 48 ? -22.557 -2.084 10.219 1.00 63.77 227 SER D C 1
ATOM 1041 O O . SER B 2 48 ? -21.524 -2.621 10.561 1.00 64.45 227 SER D O 1
ATOM 1044 N N . LEU B 2 49 ? -23.699 -2.714 10.000 1.00 63.90 228 LEU D N 1
ATOM 1045 C CA . LEU B 2 49 ? -23.783 -4.173 10.192 1.00 67.71 228 LEU D CA 1
ATOM 1046 C C . LEU B 2 49 ? -22.911 -4.863 9.147 1.00 68.55 228 LEU D C 1
ATOM 1047 O O . LEU B 2 49 ? -22.352 -5.906 9.475 1.00 65.23 228 LEU D O 1
ATOM 1052 N N . LYS B 2 50 ? -22.768 -4.272 7.954 1.00 67.13 229 LYS D N 1
ATOM 1053 C CA . LYS B 2 50 ? -21.829 -4.890 7.011 1.00 71.56 229 LYS D CA 1
ATOM 1054 C C . LYS B 2 50 ? -20.404 -4.759 7.518 1.00 70.04 229 LYS D C 1
ATOM 1055 O O . LYS B 2 50 ? -19.633 -5.714 7.475 1.00 74.84 229 LYS D O 1
ATOM 1061 N N . SER B 2 51 ? -20.048 -3.586 8.038 1.00 64.14 230 SER D N 1
ATOM 1062 C CA . SER B 2 51 ? -18.730 -3.389 8.636 1.00 63.23 230 SER D CA 1
ATOM 1063 C C . SER B 2 51 ? -18.570 -4.221 9.899 1.00 68.54 230 SER D C 1
ATOM 1064 O O . SER B 2 51 ? -17.483 -4.722 10.193 1.00 69.55 230 SER D O 1
ATOM 1067 N N . PHE B 2 52 ? -19.661 -4.401 10.643 1.00 70.43 231 PHE D N 1
ATOM 1068 C CA . PHE B 2 52 ? -19.627 -5.183 11.874 1.00 64.32 231 PHE D CA 1
ATOM 1069 C C . PHE B 2 52 ? -19.281 -6.633 11.583 1.00 63.29 231 PHE D C 1
ATOM 1070 O O . PHE B 2 52 ? -18.572 -7.273 12.359 1.00 61.58 231 PHE D O 1
ATOM 1078 N N . PHE B 2 53 ? -19.796 -7.177 10.487 1.00 66.61 232 PHE D N 1
ATOM 1079 C CA . PHE B 2 53 ? -19.560 -8.572 10.104 1.00 71.98 232 PHE D CA 1
ATOM 1080 C C . PHE B 2 53 ? -18.308 -8.821 9.265 1.00 73.49 232 PHE D C 1
ATOM 1081 O O . PHE B 2 53 ? -18.144 -9.931 8.745 1.00 71.90 232 PHE D O 1
ATOM 1089 N N . ASN B 2 54 ? -17.455 -7.815 9.078 1.00 72.44 233 ASN D N 1
ATOM 1090 C CA . ASN B 2 54 ? -16.141 -8.099 8.515 1.00 77.29 233 ASN D CA 1
ATOM 1091 C C . ASN B 2 54 ? -15.213 -8.720 9.566 1.00 78.36 233 ASN D C 1
ATOM 1092 O O . ASN B 2 54 ? -14.405 -9.593 9.228 1.00 73.45 233 ASN D O 1
ATOM 1097 N N . SER B 2 55 ? -15.365 -8.343 10.846 1.00 75.53 234 SER D N 1
ATOM 1098 C CA . SER B 2 55 ? -14.490 -8.794 11.929 1.00 72.56 234 SER D CA 1
ATOM 1099 C C . SER B 2 55 ? -15.010 -9.991 12.719 1.00 76.21 234 SER D C 1
ATOM 1100 O O . SER B 2 55 ? -14.205 -10.728 13.300 1.00 81.06 234 SER D O 1
ATOM 1103 N N . THR B 2 56 ? -16.321 -10.171 12.819 1.00 70.73 235 THR D N 1
ATOM 1104 C CA . THR B 2 56 ? -16.899 -11.251 13.603 1.00 68.00 235 THR D CA 1
ATOM 1105 C C . THR B 2 56 ? -17.712 -12.203 12.742 1.00 63.94 235 THR D C 1
ATOM 1106 O O . THR B 2 56 ? -18.303 -11.812 11.731 1.00 65.69 235 THR D O 1
ATOM 1110 N N . SER B 2 57 ? -17.753 -13.455 13.185 1.00 66.18 236 SER D N 1
ATOM 1111 C CA . SER B 2 57 ? -18.360 -14.517 12.399 1.00 67.26 236 SER D CA 1
ATOM 1112 C C . SER B 2 57 ? -19.850 -14.283 12.226 1.00 70.07 236 SER D C 1
ATOM 1113 O O . SER B 2 57 ? -20.512 -13.670 13.067 1.00 71.01 236 SER D O 1
ATOM 1116 N N . TYR B 2 58 ? -20.377 -14.804 11.125 1.00 71.40 237 TYR D N 1
ATOM 1117 C CA . TYR B 2 58 ? -21.775 -14.635 10.770 1.00 67.39 237 TYR D CA 1
ATOM 1118 C C . TYR B 2 58 ? -22.717 -15.495 11.613 1.00 68.57 237 TYR D C 1
ATOM 1119 O O . TYR B 2 58 ? -23.926 -15.237 11.631 1.00 69.09 237 TYR D O 1
ATOM 1128 N N . SER B 2 59 ? -22.203 -16.485 12.345 1.00 69.91 238 SER D N 1
ATOM 1129 C CA . SER B 2 59 ? -23.028 -17.340 13.200 1.00 65.92 238 SER D CA 1
ATOM 1130 C C . SER B 2 59 ? -22.613 -17.277 14.672 1.00 58.95 238 SER D C 1
ATOM 1131 O O . SER B 2 59 ? -22.967 -18.169 15.451 1.00 55.34 238 SER D O 1
ATOM 1134 N N . ASP B 2 60 ? -21.896 -16.227 15.074 1.00 55.62 239 ASP D N 1
ATOM 1135 C CA . ASP B 2 60 ? -21.371 -16.095 16.435 1.00 62.28 239 ASP D CA 1
ATOM 1136 C C . ASP B 2 60 ? -22.453 -15.512 17.346 1.00 60.00 239 ASP D C 1
ATOM 1137 O O . ASP B 2 60 ? -22.441 -14.337 17.711 1.00 57.24 239 ASP D O 1
ATOM 1142 N N . VAL B 2 61 ? -23.356 -16.385 17.785 1.00 57.07 240 VAL D N 1
ATOM 1143 C CA . VAL B 2 61 ? -24.521 -15.927 18.533 1.00 58.36 240 VAL D CA 1
ATOM 1144 C C . VAL B 2 61 ? -24.104 -15.113 19.757 1.00 61.65 240 VAL D C 1
ATOM 1145 O O . VAL B 2 61 ? -24.725 -14.094 20.083 1.00 60.84 240 VAL D O 1
ATOM 1149 N N . THR B 2 62 ? -23.050 -15.539 20.450 1.00 58.95 241 THR D N 1
ATOM 1150 C CA . THR B 2 62 ? -22.677 -14.884 21.700 1.00 59.13 241 THR D CA 1
ATOM 1151 C C . THR B 2 62 ? -22.210 -13.455 21.470 1.00 59.85 241 THR D C 1
ATOM 1152 O O . THR B 2 62 ? -22.598 -12.535 22.201 1.00 62.29 241 THR D O 1
ATOM 1156 N N . THR B 2 63 ? -21.363 -13.247 20.468 1.00 63.75 242 THR D N 1
ATOM 1157 C CA . THR B 2 63 ? -20.821 -11.911 20.261 1.00 62.49 242 THR D CA 1
ATOM 1158 C C . THR B 2 63 ? -21.908 -10.942 19.821 1.00 60.91 242 THR D C 1
ATOM 1159 O O . THR B 2 63 ? -22.009 -9.820 20.336 1.00 63.32 242 THR D O 1
ATOM 1163 N N . ILE B 2 64 ? -22.751 -11.370 18.889 1.00 56.25 243 ILE D N 1
ATOM 1164 C CA . ILE B 2 64 ? -23.801 -10.489 18.415 1.00 57.03 243 ILE D CA 1
ATOM 1165 C C . ILE B 2 64 ? -24.798 -10.192 19.524 1.00 57.84 243 ILE D C 1
ATOM 1166 O O . ILE B 2 64 ? -25.231 -9.049 19.689 1.00 51.99 243 ILE D O 1
ATOM 1171 N N . ALA B 2 65 ? -25.182 -11.211 20.298 1.00 59.03 244 ALA D N 1
ATOM 1172 C CA . ALA B 2 65 ? -26.148 -10.986 21.363 1.00 52.18 244 ALA D CA 1
ATOM 1173 C C . ALA B 2 65 ? -25.585 -10.031 22.406 1.00 55.82 244 ALA D C 1
ATOM 1174 O O . ALA B 2 65 ? -26.287 -9.136 22.884 1.00 53.02 244 ALA D O 1
ATOM 1176 N N . SER B 2 66 ? -24.300 -10.158 22.725 1.00 54.74 245 SER D N 1
ATOM 1177 C CA . SER B 2 66 ? -23.731 -9.245 23.701 1.00 49.58 245 SER D CA 1
ATOM 1178 C C . SER B 2 66 ? -23.677 -7.824 23.152 1.00 53.21 245 SER D C 1
ATOM 1179 O O . SER B 2 66 ? -23.960 -6.867 23.875 1.00 54.05 245 SER D O 1
ATOM 1182 N N . ALA B 2 67 ? -23.353 -7.660 21.871 1.00 53.36 246 ALA D N 1
ATOM 1183 C CA . ALA B 2 67 ? -23.315 -6.318 21.288 1.00 47.19 246 ALA D CA 1
ATOM 1184 C C . ALA B 2 67 ? -24.708 -5.697 21.214 1.00 49.08 246 ALA D C 1
ATOM 1185 O O . ALA B 2 67 ? -24.876 -4.494 21.459 1.00 48.58 246 ALA D O 1
ATOM 1187 N N . ILE B 2 68 ? -25.718 -6.501 20.881 1.00 45.80 247 ILE D N 1
ATOM 1188 C CA . ILE B 2 68 ? -27.073 -5.986 20.809 1.00 45.32 247 ILE D CA 1
ATOM 1189 C C . ILE B 2 68 ? -27.559 -5.611 22.204 1.00 47.77 247 ILE D C 1
ATOM 1190 O O . ILE B 2 68 ? -28.184 -4.566 22.387 1.00 44.93 247 ILE D O 1
ATOM 1195 N N . ASP B 2 69 ? -27.229 -6.430 23.210 1.00 45.93 248 ASP D N 1
ATOM 1196 C CA . ASP B 2 69 ? -27.586 -6.131 24.595 1.00 47.15 248 ASP D CA 1
ATOM 1197 C C . ASP B 2 69 ? -26.963 -4.829 25.042 1.00 47.26 248 ASP D C 1
ATOM 1198 O O . ASP B 2 69 ? -27.630 -3.965 25.604 1.00 51.57 248 ASP D O 1
ATOM 1203 N N . THR B 2 70 ? -25.688 -4.654 24.774 1.00 47.01 249 THR D N 1
ATOM 1204 C CA . THR B 2 70 ? -25.009 -3.443 25.206 1.00 48.88 249 THR D CA 1
ATOM 1205 C C . THR B 2 70 ? -25.628 -2.222 24.531 1.00 49.39 249 THR D C 1
ATOM 1206 O O . THR B 2 70 ? -25.912 -1.207 25.188 1.00 49.09 249 THR D O 1
ATOM 1210 N N . GLN B 2 71 ? -25.955 -2.331 23.252 1.00 45.20 250 GLN D N 1
ATOM 1211 C CA . GLN B 2 71 ? -26.577 -1.209 22.506 1.00 45.17 250 GLN D CA 1
ATOM 1212 C C . GLN B 2 71 ? -27.985 -0.924 23.036 1.00 44.33 250 GLN D C 1
ATOM 1213 O O . GLN B 2 71 ? -28.313 0.244 23.194 1.00 42.37 250 GLN D O 1
ATOM 1219 N N . MET B 2 72 ? -28.771 -1.970 23.298 1.00 48.00 251 MET D N 1
ATOM 1220 C CA . MET B 2 72 ? -30.127 -1.775 23.816 1.00 43.38 251 MET D CA 1
ATOM 1221 C C . MET B 2 72 ? -30.093 -1.097 25.175 1.00 46.27 251 MET D C 1
ATOM 1222 O O . MET B 2 72 ? -30.916 -0.219 25.460 1.00 42.75 251 MET D O 1
ATOM 1227 N N . THR B 2 73 ? -29.167 -1.502 26.047 1.00 43.78 252 THR D N 1
ATOM 1228 C CA . THR B 2 73 ? -29.083 -0.806 27.325 1.00 46.66 252 THR D CA 1
ATOM 1229 C C . THR B 2 73 ? -28.685 0.651 27.115 1.00 48.41 252 THR D C 1
ATOM 1230 O O . THR B 2 73 ? -29.201 1.551 27.798 1.00 46.33 252 THR D O 1
ATOM 1234 N N . ALA B 2 74 ? -27.820 0.913 26.131 1.00 45.57 253 ALA D N 1
ATOM 1235 C CA . ALA B 2 74 ? -27.334 2.281 25.945 1.00 42.95 253 ALA D CA 1
ATOM 1236 C C . ALA B 2 74 ? -28.310 3.212 25.221 1.00 45.73 253 ALA D C 1
ATOM 1237 O O . ALA B 2 74 ? -28.255 4.432 25.435 1.00 46.01 253 ALA D O 1
ATOM 1239 N N . SER B 2 75 ? -29.188 2.698 24.357 1.00 43.38 254 SER D N 1
ATOM 1240 C CA . SER B 2 75 ? -30.000 3.576 23.516 1.00 45.78 254 SER D CA 1
ATOM 1241 C C . SER B 2 75 ? -31.478 3.616 23.902 1.00 47.20 254 SER D C 1
ATOM 1242 O O . SER B 2 75 ? -32.264 4.292 23.220 1.00 48.04 254 SER D O 1
ATOM 1245 N N . CYS B 2 76 ? -31.884 2.905 24.952 1.00 40.57 255 CYS D N 1
ATOM 1246 C CA . CYS B 2 76 ? -33.274 2.850 25.383 1.00 39.46 255 CYS D CA 1
ATOM 1247 C C . CYS B 2 76 ? -33.364 3.139 26.869 1.00 34.67 255 CYS D C 1
ATOM 1248 O O . CYS B 2 76 ? -34.032 2.432 27.622 1.00 38.83 255 CYS D O 1
ATOM 1251 N N . ASP B 2 77 ? -32.707 4.200 27.315 1.00 38.44 256 ASP D N 1
ATOM 1252 C CA . ASP B 2 77 ? -32.591 4.484 28.738 1.00 41.61 256 ASP D CA 1
ATOM 1253 C C . ASP B 2 77 ? -33.448 5.673 29.162 1.00 45.11 256 ASP D C 1
ATOM 1254 O O . ASP B 2 77 ? -33.994 6.417 28.340 1.00 40.90 256 ASP D O 1
ATOM 1259 N N . ALA B 2 78 ? -33.537 5.853 30.490 1.00 41.12 257 ALA D N 1
ATOM 1260 C CA . ALA B 2 78 ? -34.342 6.921 31.060 1.00 40.55 257 ALA D CA 1
ATOM 1261 C C . ALA B 2 78 ? -33.602 8.255 31.083 1.00 40.61 257 ALA D C 1
ATOM 1262 O O . ALA B 2 78 ? -34.248 9.302 31.169 1.00 47.68 257 ALA D O 1
ATOM 1264 N N . PHE B 2 79 ? -32.268 8.239 31.018 1.00 44.85 258 PHE D N 1
ATOM 1265 C CA . PHE B 2 79 ? -31.444 9.450 31.090 1.00 50.81 258 PHE D CA 1
ATOM 1266 C C . PHE B 2 79 ? -31.314 10.201 29.767 1.00 50.76 258 PHE D C 1
ATOM 1267 O O . PHE B 2 79 ? -31.217 11.431 29.772 1.00 54.18 258 PHE D O 1
ATOM 1275 N N . SER B 2 80 ? -31.280 9.494 28.636 1.00 53.31 259 SER D N 1
ATOM 1276 C CA . SER B 2 80 ? -30.785 10.096 27.394 1.00 58.55 259 SER D CA 1
ATOM 1277 C C . SER B 2 80 ? -31.704 11.147 26.784 1.00 56.55 259 SER D C 1
ATOM 1278 O O . SER B 2 80 ? -31.238 11.939 25.961 1.00 64.73 259 SER D O 1
ATOM 1281 N N . GLY B 2 81 ? -32.968 11.158 27.129 1.00 52.91 260 GLY D N 1
ATOM 1282 C CA . GLY B 2 81 ? -33.902 12.123 26.554 1.00 49.91 260 GLY D CA 1
ATOM 1283 C C . GLY B 2 81 ? -34.674 11.518 25.363 1.00 53.34 260 GLY D C 1
ATOM 1284 O O . GLY B 2 81 ? -35.406 10.560 25.541 1.00 59.91 260 GLY D O 1
ATOM 1285 N N . LYS B 2 82 ? -34.431 12.051 24.182 1.00 46.33 261 LYS D N 1
ATOM 1286 C CA . LYS B 2 82 ? -35.205 11.614 23.027 1.00 50.92 261 LYS D CA 1
ATOM 1287 C C . LYS B 2 82 ? -34.562 10.395 22.386 1.00 51.65 261 LYS D C 1
ATOM 1288 O O . LYS B 2 82 ? -33.364 10.412 22.099 1.00 51.79 261 LYS D O 1
ATOM 1294 N N . ILE B 2 83 ? -35.348 9.342 22.164 1.00 47.76 262 ILE D N 1
ATOM 1295 C CA . ILE B 2 83 ? -34.828 8.140 21.529 1.00 54.32 262 ILE D CA 1
ATOM 1296 C C . ILE B 2 83 ? -35.311 8.158 20.096 1.00 50.35 262 ILE D C 1
ATOM 1297 O O . ILE B 2 83 ? -36.513 8.128 19.838 1.00 45.29 262 ILE D O 1
ATOM 1302 N N . VAL B 2 84 ? -34.367 8.265 19.163 1.00 49.92 263 VAL D N 1
ATOM 1303 C CA . VAL B 2 84 ? -34.717 8.381 17.748 1.00 48.60 263 VAL D CA 1
ATOM 1304 C C . VAL B 2 84 ? -35.363 7.094 17.247 1.00 49.04 263 VAL D C 1
ATOM 1305 O O . VAL B 2 84 ? -36.396 7.130 16.577 1.00 51.74 263 VAL D O 1
ATOM 1309 N N . ASN B 2 85 ? -34.781 5.950 17.636 1.00 46.99 264 ASN D N 1
ATOM 1310 C CA . ASN B 2 85 ? -35.196 4.581 17.224 1.00 41.97 264 ASN D CA 1
ATOM 1311 C C . ASN B 2 85 ? -36.071 3.875 18.265 1.00 42.59 264 ASN D C 1
ATOM 1312 O O . ASN B 2 85 ? -35.531 3.093 19.028 1.00 44.96 264 ASN D O 1
ATOM 1317 N N . GLN B 2 86 ? -37.346 4.196 18.333 1.00 45.64 265 GLN D N 1
ATOM 1318 C CA . GLN B 2 86 ? -38.296 3.525 19.243 1.00 42.53 265 GLN D CA 1
ATOM 1319 C C . GLN B 2 86 ? -38.493 2.042 18.902 1.00 40.55 265 GLN D C 1
ATOM 1320 O O . GLN B 2 86 ? -38.675 1.273 19.828 1.00 47.24 265 GLN D O 1
ATOM 1326 N N . ALA B 2 87 ? -38.493 1.661 17.639 1.00 35.78 266 ALA D N 1
ATOM 1327 C CA . ALA B 2 87 ? -38.771 0.272 17.226 1.00 39.25 266 ALA D CA 1
ATOM 1328 C C . ALA B 2 87 ? -37.772 -0.708 17.830 1.00 41.91 266 ALA D C 1
ATOM 1329 O O . ALA B 2 87 ? -38.172 -1.823 18.157 1.00 40.18 266 ALA D O 1
ATOM 1331 N N . PHE B 2 88 ? -36.515 -0.315 17.909 1.00 42.09 267 PHE D N 1
ATOM 1332 C CA . PHE B 2 88 ? -35.489 -1.138 18.552 1.00 40.01 267 PHE D CA 1
ATOM 1333 C C . PHE B 2 88 ? -35.809 -1.364 20.024 1.00 42.92 267 PHE D C 1
ATOM 1334 O O . PHE B 2 88 ? -35.812 -2.496 20.499 1.00 39.47 267 PHE D O 1
ATOM 1342 N N . CYS B 2 89 ? -36.163 -0.304 20.742 1.00 37.88 268 CYS D N 1
ATOM 1343 C CA . CYS B 2 89 ? -36.506 -0.445 22.150 1.00 44.30 268 CYS D CA 1
ATOM 1344 C C . CYS B 2 89 ? -37.801 -1.230 22.322 1.00 41.67 268 CYS D C 1
ATOM 1345 O O . CYS B 2 89 ? -37.913 -2.040 23.243 1.00 38.69 268 CYS D O 1
ATOM 1348 N N . ASP B 2 90 ? -38.713 -1.114 21.365 1.00 37.94 269 ASP D N 1
ATOM 1349 C CA . ASP B 2 90 ? -40.003 -1.801 21.383 1.00 41.58 269 ASP D CA 1
ATOM 1350 C C . ASP B 2 90 ? -39.836 -3.319 21.419 1.00 44.16 269 ASP D C 1
ATOM 1351 O O . ASP B 2 90 ? -40.741 -4.021 21.884 1.00 44.03 269 ASP D O 1
ATOM 1356 N N . VAL B 2 91 ? -38.677 -3.831 20.985 1.00 41.08 270 VAL D N 1
ATOM 1357 C CA . VAL B 2 91 ? -38.393 -5.264 21.027 1.00 44.04 270 VAL D CA 1
ATOM 1358 C C . VAL B 2 91 ? -38.436 -5.798 22.451 1.00 41.12 270 VAL D C 1
ATOM 1359 O O . VAL B 2 91 ? -38.765 -6.972 22.672 1.00 41.53 270 VAL D O 1
ATOM 1363 N N . ARG B 2 92 ? -38.148 -4.950 23.440 1.00 41.55 271 ARG D N 1
ATOM 1364 C CA . ARG B 2 92 ? -38.267 -5.382 24.832 1.00 42.08 271 ARG D CA 1
ATOM 1365 C C . ARG B 2 92 ? -39.673 -5.876 25.140 1.00 40.82 271 ARG D C 1
ATOM 1366 O O . ARG B 2 92 ? -39.855 -6.735 26.010 1.00 37.54 271 ARG D O 1
ATOM 1374 N N . LYS B 2 93 ? -40.681 -5.321 24.463 1.00 40.27 272 LYS D N 1
ATOM 1375 C CA . LYS B 2 93 ? -42.041 -5.790 24.676 1.00 41.84 272 LYS D CA 1
ATOM 1376 C C . LYS B 2 93 ? -42.268 -7.131 24.005 1.00 45.95 272 LYS D C 1
ATOM 1377 O O . LYS B 2 93 ? -42.913 -8.012 24.582 1.00 53.48 272 LYS D O 1
ATOM 1383 N N . THR B 2 94 ? -41.648 -7.346 22.854 1.00 47.63 273 THR D N 1
ATOM 1384 C CA . THR B 2 94 ? -41.765 -8.630 22.187 1.00 47.04 273 THR D CA 1
ATOM 1385 C C . THR B 2 94 ? -41.124 -9.731 23.024 1.00 44.57 273 THR D C 1
ATOM 1386 O O . THR B 2 94 ? -41.704 -10.802 23.209 1.00 51.27 273 THR D O 1
ATOM 1390 N N . LEU B 2 95 ? -39.940 -9.477 23.568 1.00 44.78 274 LEU D N 1
ATOM 1391 C CA . LEU B 2 95 ? -39.237 -10.489 24.349 1.00 48.20 274 LEU D CA 1
ATOM 1392 C C . LEU B 2 95 ? -39.677 -10.548 25.805 1.00 50.59 274 LEU D C 1
ATOM 1393 O O . LEU B 2 95 ? -38.933 -11.113 26.611 1.00 50.70 274 LEU D O 1
ATOM 1398 N N . ARG B 2 96 ? -40.819 -9.934 26.153 1.00 50.30 275 ARG D N 1
ATOM 1399 C CA . ARG B 2 96 ? -41.333 -9.862 27.524 1.00 47.87 275 ARG D CA 1
ATOM 1400 C C . ARG B 2 96 ? -40.237 -9.422 28.490 1.00 47.20 275 ARG D C 1
ATOM 1401 O O . ARG B 2 96 ? -40.045 -9.993 29.568 1.00 53.15 275 ARG D O 1
ATOM 1409 N N . ILE B 2 97 ? -39.517 -8.374 28.097 1.00 40.58 276 ILE D N 1
ATOM 1410 C CA . ILE B 2 97 ? -38.468 -7.815 28.941 1.00 43.69 276 ILE D CA 1
ATOM 1411 C C . ILE B 2 97 ? -38.987 -6.645 29.772 1.00 42.50 276 ILE D C 1
ATOM 1412 O O . ILE B 2 97 ? -38.376 -6.299 30.798 1.00 36.66 276 ILE D O 1
ATOM 1417 N N . VAL B 2 98 ? -40.111 -6.048 29.384 1.00 43.19 277 VAL D N 1
ATOM 1418 C CA . VAL B 2 98 ? -40.625 -4.919 30.136 1.00 44.00 277 VAL D CA 1
ATOM 1419 C C . VAL B 2 98 ? -41.199 -5.442 31.440 1.00 38.07 277 VAL D C 1
ATOM 1420 O O . VAL B 2 98 ? -41.669 -6.583 31.524 1.00 36.73 277 VAL D O 1
ATOM 1424 N N . ALA B 2 99 ? -41.128 -4.625 32.477 1.00 40.62 278 ALA D N 1
ATOM 1425 C CA . ALA B 2 99 ? -41.562 -5.080 33.791 1.00 41.16 278 ALA D CA 1
ATOM 1426 C C . ALA B 2 99 ? -43.063 -5.291 33.777 1.00 37.79 278 ALA D C 1
ATOM 1427 O O . ALA B 2 99 ? -43.817 -4.449 33.288 1.00 42.44 278 ALA D O 1
ATOM 1429 N N . ASP B 2 100 ? -43.512 -6.412 34.313 1.00 44.50 279 ASP D N 1
ATOM 1430 C CA . ASP B 2 100 ? -44.939 -6.677 34.396 1.00 51.94 279 ASP D CA 1
ATOM 1431 C C . ASP B 2 100 ? -45.200 -6.969 35.873 1.00 41.85 279 ASP D C 1
ATOM 1432 O O . ASP B 2 100 ? -44.558 -7.872 36.450 1.00 41.73 279 ASP D O 1
ATOM 1437 N N . PRO B 2 101 ? -46.030 -6.184 36.557 1.00 45.02 280 PRO D N 1
ATOM 1438 C CA . PRO B 2 101 ? -46.191 -6.386 38.009 1.00 44.98 280 PRO D CA 1
ATOM 1439 C C . PRO B 2 101 ? -46.639 -7.805 38.316 1.00 42.99 280 PRO D C 1
ATOM 1440 O O . PRO B 2 101 ? -47.447 -8.396 37.594 1.00 45.75 280 PRO D O 1
ATOM 1444 N N . GLY B 2 102 ? -46.066 -8.369 39.380 1.00 43.77 281 GLY D N 1
ATOM 1445 C CA . GLY B 2 102 ? -46.455 -9.682 39.854 1.00 44.84 281 GLY D CA 1
ATOM 1446 C C . GLY B 2 102 ? -45.671 -10.841 39.279 1.00 51.98 281 GLY D C 1
ATOM 1447 O O . GLY B 2 102 ? -45.831 -11.971 39.751 1.00 54.90 281 GLY D O 1
ATOM 1448 N N . LYS B 2 103 ? -44.820 -10.608 38.289 1.00 48.69 282 LYS D N 1
ATOM 1449 C CA . LYS B 2 103 ? -44.082 -11.690 37.667 1.00 49.79 282 LYS D CA 1
ATOM 1450 C C . LYS B 2 103 ? -42.585 -11.568 37.902 1.00 46.20 282 LYS D C 1
ATOM 1451 O O . LYS B 2 103 ? -42.078 -10.547 38.343 1.00 42.73 282 LYS D O 1
ATOM 1457 N N . SER B 2 104 ? -41.899 -12.664 37.615 1.00 48.35 283 SER D N 1
ATOM 1458 C CA . SER B 2 104 ? -40.475 -12.802 37.848 1.00 49.92 283 SER D CA 1
ATOM 1459 C C . SER B 2 104 ? -39.654 -12.060 36.794 1.00 55.41 283 SER D C 1
ATOM 1460 O O . SER B 2 104 ? -40.137 -11.682 35.741 1.00 49.10 283 SER D O 1
ATOM 1463 N N . PHE B 2 105 ? -38.401 -11.810 37.140 1.00 57.02 284 PHE D N 1
ATOM 1464 C CA . PHE B 2 105 ? -37.489 -11.044 36.311 1.00 49.38 284 PHE D CA 1
ATOM 1465 C C . PHE B 2 105 ? -37.154 -11.798 35.032 1.00 58.35 284 PHE D C 1
ATOM 1466 O O . PHE B 2 105 ? -36.984 -13.021 35.046 1.00 61.49 284 PHE D O 1
ATOM 1474 N N . VAL B 2 106 ? -37.078 -11.071 33.914 1.00 49.25 285 VAL D N 1
ATOM 1475 C CA . VAL B 2 106 ? -36.602 -11.616 32.647 1.00 51.69 285 VAL D CA 1
ATOM 1476 C C . VAL B 2 106 ? -35.372 -10.811 32.228 1.00 56.38 285 VAL D C 1
ATOM 1477 O O . VAL B 2 106 ? -35.474 -9.610 31.952 1.00 56.05 285 VAL D O 1
ATOM 1481 N N . LYS B 2 107 ? -34.207 -11.448 32.196 1.00 58.61 286 LYS D N 1
ATOM 1482 C CA . LYS B 2 107 ? -32.996 -10.735 31.820 1.00 55.99 286 LYS D CA 1
ATOM 1483 C C . LYS B 2 107 ? -32.930 -10.514 30.326 1.00 52.19 286 LYS D C 1
ATOM 1484 O O . LYS B 2 107 ? -33.193 -11.419 29.534 1.00 51.88 286 LYS D O 1
ATOM 1490 N N . GLN B 2 108 ? -32.563 -9.286 29.970 1.00 49.85 287 GLN D N 1
ATOM 1491 C CA . GLN B 2 108 ? -32.540 -8.818 28.591 1.00 47.97 287 GLN D CA 1
ATOM 1492 C C . GLN B 2 108 ? -31.535 -9.595 27.752 1.00 52.18 287 GLN D C 1
ATOM 1493 O O . GLN B 2 108 ? -31.845 -10.042 26.651 1.00 50.14 287 GLN D O 1
ATOM 1499 N N . LYS B 2 109 ? -30.336 -9.806 28.283 1.00 54.29 288 LYS D N 1
ATOM 1500 C CA . LYS B 2 109 ? -29.283 -10.512 27.556 1.00 54.21 288 LYS D CA 1
ATOM 1501 C C . LYS B 2 109 ? -29.736 -11.910 27.159 1.00 50.38 288 LYS D C 1
ATOM 1502 O O . LYS B 2 109 ? -29.503 -12.349 26.042 1.00 52.46 288 LYS D O 1
ATOM 1508 N N . ASP B 2 110 ? -30.408 -12.614 28.058 1.00 47.97 289 ASP D N 1
ATOM 1509 C CA . ASP B 2 110 ? -30.886 -13.966 27.786 1.00 53.46 289 ASP D CA 1
ATOM 1510 C C . ASP B 2 110 ? -31.968 -13.985 26.712 1.00 49.38 289 ASP D C 1
ATOM 1511 O O . ASP B 2 110 ? -31.926 -14.807 25.798 1.00 49.09 289 ASP D O 1
ATOM 1516 N N . ALA B 2 111 ? -32.925 -13.071 26.775 1.00 51.61 290 ALA D N 1
ATOM 1517 C CA . ALA B 2 111 ? -33.969 -13.026 25.752 1.00 48.57 290 ALA D CA 1
ATOM 1518 C C . ALA B 2 111 ? -33.368 -12.671 24.389 1.00 47.61 290 ALA D C 1
ATOM 1519 O O . ALA B 2 111 ? -33.727 -13.249 23.364 1.00 45.35 290 ALA D O 1
ATOM 1521 N N . ILE B 2 112 ? -32.397 -11.764 24.372 1.00 42.94 291 ILE D N 1
ATOM 1522 C CA . ILE B 2 112 ? -31.749 -11.413 23.126 1.00 50.48 291 ILE D CA 1
ATOM 1523 C C . ILE B 2 112 ? -31.017 -12.623 22.572 1.00 53.03 291 ILE D C 1
ATOM 1524 O O . ILE B 2 112 ? -31.036 -12.867 21.373 1.00 50.26 291 ILE D O 1
ATOM 1529 N N . THR B 2 113 ? -30.353 -13.385 23.443 1.00 54.55 292 THR D N 1
ATOM 1530 C CA . THR B 2 113 ? -29.621 -14.580 23.039 1.00 53.21 292 THR D CA 1
ATOM 1531 C C . THR B 2 113 ? -30.565 -15.580 22.398 1.00 54.66 292 THR D C 1
ATOM 1532 O O . THR B 2 113 ? -30.297 -16.086 21.310 1.00 52.82 292 THR D O 1
ATOM 1536 N N . GLY B 2 114 ? -31.712 -15.823 23.015 1.00 50.81 293 GLY D N 1
ATOM 1537 C CA . GLY B 2 114 ? -32.661 -16.733 22.398 1.00 50.86 293 GLY D CA 1
ATOM 1538 C C . GLY B 2 114 ? -33.149 -16.226 21.053 1.00 53.10 293 GLY D C 1
ATOM 1539 O O . GLY B 2 114 ? -33.269 -16.997 20.091 1.00 56.78 293 GLY D O 1
ATOM 1540 N N . ALA B 2 115 ? -33.385 -14.915 20.952 1.00 49.81 294 ALA D N 1
ATOM 1541 C CA . ALA B 2 115 ? -33.853 -14.362 19.687 1.00 54.61 294 ALA D CA 1
ATOM 1542 C C . ALA B 2 115 ? -32.796 -14.527 18.599 1.00 56.20 294 ALA D C 1
ATOM 1543 O O . ALA B 2 115 ? -33.082 -15.015 17.498 1.00 53.89 294 ALA D O 1
ATOM 1545 N N . VAL B 2 116 ? -31.550 -14.179 18.916 1.00 49.67 295 VAL D N 1
ATOM 1546 C CA . VAL B 2 116 ? -30.475 -14.279 17.943 1.00 53.67 295 VAL D CA 1
ATOM 1547 C C . VAL B 2 116 ? -30.278 -15.720 17.531 1.00 55.87 295 VAL D C 1
ATOM 1548 O O . VAL B 2 116 ? -29.995 -16.013 16.362 1.00 57.76 295 VAL D O 1
ATOM 1552 N N . THR B 2 117 ? -30.496 -16.648 18.463 1.00 55.37 296 THR D N 1
ATOM 1553 C CA . THR B 2 117 ? -30.383 -18.057 18.126 1.00 57.03 296 THR D CA 1
ATOM 1554 C C . THR B 2 117 ? -31.392 -18.411 17.050 1.00 60.23 296 THR D C 1
ATOM 1555 O O . THR B 2 117 ? -31.040 -18.989 16.010 1.00 63.55 296 THR D O 1
ATOM 1559 N N . GLN B 2 118 ? -32.644 -18.000 17.246 1.00 56.91 297 GLN D N 1
ATOM 1560 C CA . GLN B 2 118 ? -33.629 -18.295 16.214 1.00 56.36 297 GLN D CA 1
ATOM 1561 C C . GLN B 2 118 ? -33.258 -17.640 14.888 1.00 63.57 297 GLN D C 1
ATOM 1562 O O . GLN B 2 118 ? -33.377 -18.262 13.825 1.00 64.64 297 GLN D O 1
ATOM 1568 N N . LEU B 2 119 ? -32.765 -16.402 14.929 1.00 62.23 298 LEU D N 1
ATOM 1569 C CA . LEU B 2 119 ? -32.499 -15.699 13.676 1.00 61.77 298 LEU D CA 1
ATOM 1570 C C . LEU B 2 119 ? -31.360 -16.342 12.885 1.00 63.17 298 LEU D C 1
ATOM 1571 O O . LEU B 2 119 ? -31.442 -16.461 11.657 1.00 60.93 298 LEU D O 1
ATOM 1576 N N . VAL B 2 120 ? -30.298 -16.781 13.563 1.00 65.51 299 VAL D N 1
ATOM 1577 C CA . VAL B 2 120 ? -29.214 -17.427 12.829 1.00 65.33 299 VAL D CA 1
ATOM 1578 C C . VAL B 2 120 ? -29.662 -18.778 12.297 1.00 69.48 299 VAL D C 1
ATOM 1579 O O . VAL B 2 120 ? -29.300 -19.171 11.175 1.00 71.12 299 VAL D O 1
ATOM 1583 N N . GLU B 2 121 ? -30.496 -19.493 13.059 1.00 70.24 300 GLU D N 1
ATOM 1584 C CA . GLU B 2 121 ? -30.986 -20.751 12.525 1.00 70.69 300 GLU D CA 1
ATOM 1585 C C . GLU B 2 121 ? -31.834 -20.500 11.294 1.00 74.36 300 GLU D C 1
ATOM 1586 O O . GLU B 2 121 ? -31.744 -21.241 10.318 1.00 80.16 300 GLU D O 1
ATOM 1592 N N . LYS B 2 122 ? -32.623 -19.426 11.303 1.00 74.06 301 LYS D N 1
ATOM 1593 C CA . LYS B 2 122 ? -33.466 -19.112 10.156 1.00 75.56 301 LYS D CA 1
ATOM 1594 C C . LYS B 2 122 ? -32.635 -18.703 8.944 1.00 81.57 301 LYS D C 1
ATOM 1595 O O . LYS B 2 122 ? -32.939 -19.096 7.810 1.00 88.75 301 LYS D O 1
ATOM 1601 N N . ALA B 2 123 ? -31.554 -17.954 9.159 1.00 79.34 302 ALA D N 1
ATOM 1602 C CA . ALA B 2 123 ? -30.724 -17.546 8.032 1.00 80.19 302 ALA D CA 1
ATOM 1603 C C . ALA B 2 123 ? -30.054 -18.765 7.389 1.00 87.30 302 ALA D C 1
ATOM 1604 O O . ALA B 2 123 ? -30.147 -18.989 6.168 1.00 95.89 302 ALA D O 1
ATOM 1606 N N . LYS B 2 124 ? -29.425 -19.609 8.210 1.00 86.00 303 LYS D N 1
ATOM 1607 C CA . LYS B 2 124 ? -28.814 -20.811 7.651 1.00 87.84 303 LYS D CA 1
ATOM 1608 C C . LYS B 2 124 ? -29.880 -21.725 7.049 1.00 93.90 303 LYS D C 1
ATOM 1609 O O . LYS B 2 124 ? -29.602 -22.454 6.084 1.00 100.43 303 LYS D O 1
ATOM 1615 N N . ASP B 2 125 ? -31.099 -21.722 7.615 1.00 92.25 304 ASP D N 1
ATOM 1616 C CA . ASP B 2 125 ? -32.197 -22.471 7.021 1.00 92.57 304 ASP D CA 1
ATOM 1617 C C . ASP B 2 125 ? -32.438 -21.964 5.617 1.00 97.09 304 ASP D C 1
ATOM 1618 O O . ASP B 2 125 ? -32.807 -22.734 4.730 1.00 99.46 304 ASP D O 1
ATOM 1623 N N . THR B 2 126 ? -32.225 -20.664 5.391 1.00 97.75 305 THR D N 1
ATOM 1624 C CA . THR B 2 126 ? -32.307 -20.183 4.019 1.00 105.14 305 THR D CA 1
ATOM 1625 C C . THR B 2 126 ? -31.236 -20.876 3.201 1.00 108.27 305 THR D C 1
ATOM 1626 O O . THR B 2 126 ? -31.504 -21.372 2.096 1.00 110.25 305 THR D O 1
ATOM 1630 N N . ALA B 2 127 ? -30.040 -21.007 3.780 1.00 104.53 306 ALA D N 1
ATOM 1631 C CA . ALA B 2 127 ? -28.926 -21.705 3.085 1.00 105.93 306 ALA D CA 1
ATOM 1632 C C . ALA B 2 127 ? -29.209 -23.212 2.984 1.00 101.76 306 ALA D C 1
ATOM 1633 O O . ALA B 2 127 ? -29.158 -23.860 1.925 1.00 94.24 306 ALA D O 1
ATOM 1635 N N . THR C 1 1 ? -35.038 33.506 -17.209 1.00 109.27 108 THR A N 1
ATOM 1636 C CA . THR C 1 1 ? -36.390 33.997 -16.841 1.00 106.29 108 THR A CA 1
ATOM 1637 C C . THR C 1 1 ? -37.421 32.956 -17.267 1.00 108.30 108 THR A C 1
ATOM 1638 O O . THR C 1 1 ? -38.175 32.488 -16.408 1.00 108.08 108 THR A O 1
ATOM 1642 N N . ASP C 1 2 ? -37.439 32.623 -18.552 1.00 100.55 109 ASP A N 1
ATOM 1643 C CA . ASP C 1 2 ? -38.386 31.611 -19.070 1.00 92.82 109 ASP A CA 1
ATOM 1644 C C . ASP C 1 2 ? -37.609 30.321 -19.294 1.00 86.23 109 ASP A C 1
ATOM 1645 O O . ASP C 1 2 ? -36.817 30.259 -20.246 1.00 87.83 109 ASP A O 1
ATOM 1650 N N . LEU C 1 3 ? -37.848 29.326 -18.451 1.00 76.48 110 LEU A N 1
ATOM 1651 C CA . LEU C 1 3 ? -37.186 28.022 -18.649 1.00 65.31 110 LEU A CA 1
ATOM 1652 C C . LEU C 1 3 ? -38.263 27.035 -19.077 1.00 60.66 110 LEU A C 1
ATOM 1653 O O . LEU C 1 3 ? -39.261 26.901 -18.378 1.00 66.07 110 LEU A O 1
ATOM 1658 N N . PRO C 1 4 ? -38.089 26.355 -20.215 1.00 54.72 111 PRO A N 1
ATOM 1659 C CA . PRO C 1 4 ? -39.083 25.433 -20.679 1.00 55.20 111 PRO A CA 1
ATOM 1660 C C . PRO C 1 4 ? -39.206 24.234 -19.735 1.00 55.75 111 PRO A C 1
ATOM 1661 O O . PRO C 1 4 ? -38.294 23.957 -19.009 1.00 49.22 111 PRO A O 1
ATOM 1665 N N . ARG C 1 5 ? -40.334 23.542 -19.791 1.00 58.16 112 ARG A N 1
ATOM 1666 C CA . ARG C 1 5 ? -40.583 22.454 -18.828 1.00 52.76 112 ARG A CA 1
ATOM 1667 C C . ARG C 1 5 ? -39.830 21.190 -19.242 1.00 59.99 112 ARG A C 1
ATOM 1668 O O . ARG C 1 5 ? -39.938 20.799 -20.414 1.00 54.34 112 ARG A O 1
ATOM 1676 N N . PRO C 1 6 ? -39.127 20.501 -18.311 1.00 50.53 113 PRO A N 1
ATOM 1677 C CA . PRO C 1 6 ? -38.359 19.305 -18.654 1.00 44.49 113 PRO A CA 1
ATOM 1678 C C . PRO C 1 6 ? -39.278 18.108 -18.836 1.00 45.84 113 PRO A C 1
ATOM 1679 O O . PRO C 1 6 ? -40.469 18.152 -18.546 1.00 45.47 113 PRO A O 1
ATOM 1683 N N . SER C 1 7 ? -38.707 17.040 -19.376 1.00 46.24 114 SER A N 1
ATOM 1684 C CA . SER C 1 7 ? -39.452 15.816 -19.603 1.00 40.51 114 SER A CA 1
ATOM 1685 C C . SER C 1 7 ? -38.696 14.631 -19.009 1.00 41.52 114 SER A C 1
ATOM 1686 O O . SER C 1 7 ? -37.464 14.668 -18.882 1.00 39.04 114 SER A O 1
ATOM 1689 N N . ILE C 1 8 ? -39.441 13.576 -18.646 1.00 37.10 115 ILE A N 1
ATOM 1690 C CA . ILE C 1 8 ? -38.880 12.361 -18.061 1.00 37.29 115 ILE A CA 1
ATOM 1691 C C . ILE C 1 8 ? -39.282 11.157 -18.907 1.00 34.90 115 ILE A C 1
ATOM 1692 O O . ILE C 1 8 ? -40.415 11.084 -19.397 1.00 27.88 115 ILE A O 1
ATOM 1697 N N . SER C 1 9 ? -38.346 10.214 -19.080 1.00 31.51 116 SER A N 1
ATOM 1698 C CA . SER C 1 9 ? -38.614 8.939 -19.746 1.00 38.23 116 SER A CA 1
ATOM 1699 C C . SER C 1 9 ? -37.913 7.833 -18.977 1.00 36.75 116 SER A C 1
ATOM 1700 O O . SER C 1 9 ? -36.958 8.094 -18.246 1.00 32.78 116 SER A O 1
ATOM 1703 N N . ALA C 1 10 ? -38.351 6.582 -19.195 1.00 33.43 117 ALA A N 1
ATOM 1704 C CA . ALA C 1 10 ? -37.700 5.421 -18.594 1.00 39.73 117 ALA A CA 1
ATOM 1705 C C . ALA C 1 10 ? -37.417 4.381 -19.662 1.00 41.10 117 ALA A C 1
ATOM 1706 O O . ALA C 1 10 ? -38.287 4.088 -20.484 1.00 46.38 117 ALA A O 1
ATOM 1708 N N . GLU C 1 11 ? -36.223 3.788 -19.613 1.00 36.97 118 GLU A N 1
ATOM 1709 C CA . GLU C 1 11 ? -35.787 2.758 -20.547 1.00 40.39 118 GLU A CA 1
ATOM 1710 C C . GLU C 1 11 ? -35.363 1.536 -19.748 1.00 34.63 118 GLU A C 1
ATOM 1711 O O . GLU C 1 11 ? -34.540 1.665 -18.837 1.00 36.01 118 GLU A O 1
ATOM 1717 N N . PRO C 1 12 ? -35.790 0.327 -20.132 1.00 41.37 119 PRO A N 1
ATOM 1718 C CA . PRO C 1 12 ? -36.523 0.137 -21.392 1.00 42.48 119 PRO A CA 1
ATOM 1719 C C . PRO C 1 12 ? -37.997 0.476 -21.307 1.00 39.37 119 PRO A C 1
ATOM 1720 O O . PRO C 1 12 ? -38.656 0.424 -22.336 1.00 41.83 119 PRO A O 1
ATOM 1724 N N . GLY C 1 13 ? -38.475 0.852 -20.125 1.00 44.47 120 GLY A N 1
ATOM 1725 C CA . GLY C 1 13 ? -39.878 1.150 -19.910 1.00 38.07 120 GLY A CA 1
ATOM 1726 C C . GLY C 1 13 ? -40.143 1.34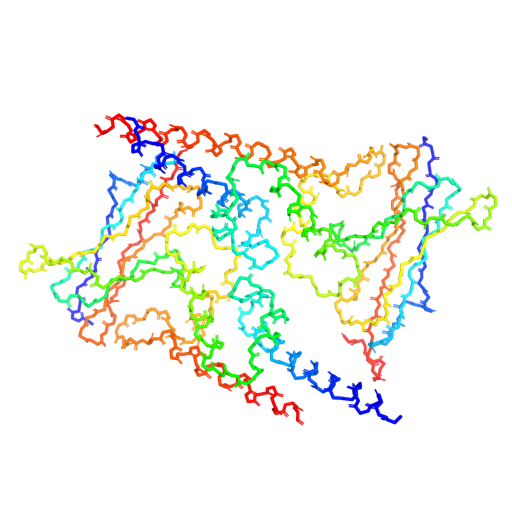3 -18.431 1.00 42.96 120 GLY A C 1
ATOM 1727 O O . GLY C 1 13 ? -39.238 1.252 -17.595 1.00 39.74 120 GLY A O 1
ATOM 1728 N N . THR C 1 14 ? -41.411 1.624 -18.128 1.00 38.25 121 THR A N 1
ATOM 1729 C CA . THR C 1 14 ? -41.848 1.929 -16.771 1.00 37.94 121 THR A CA 1
ATOM 1730 C C . THR C 1 14 ? -42.129 0.705 -15.894 1.00 41.02 121 THR A C 1
ATOM 1731 O O . THR C 1 14 ? -42.295 0.869 -14.675 1.00 34.89 121 THR A O 1
ATOM 1735 N N . VAL C 1 15 ? -42.291 -0.483 -16.477 1.00 37.10 122 VAL A N 1
ATOM 1736 C CA . VAL C 1 15 ? -42.528 -1.721 -15.735 1.00 40.44 122 VAL A CA 1
ATOM 1737 C C . VAL C 1 15 ? -41.288 -2.590 -15.855 1.00 41.44 122 VAL A C 1
ATOM 1738 O O . VAL C 1 15 ? -40.945 -3.041 -16.954 1.00 47.01 122 VAL A O 1
ATOM 1742 N N . ILE C 1 16 ? -40.630 -2.849 -14.729 1.00 41.88 123 ILE A N 1
ATOM 1743 C CA . ILE C 1 16 ? -39.339 -3.529 -14.691 1.00 41.90 123 ILE A CA 1
ATOM 1744 C C . ILE C 1 16 ? -39.460 -4.761 -13.806 1.00 44.99 123 ILE A C 1
ATOM 1745 O O . ILE C 1 16 ? -39.962 -4.658 -12.685 1.00 45.74 123 ILE A O 1
ATOM 1750 N N . PRO C 1 17 ? -39.018 -5.937 -14.253 1.00 43.22 124 PRO A N 1
ATOM 1751 C CA . PRO C 1 17 ? -38.913 -7.088 -13.347 1.00 43.92 124 PRO A CA 1
ATOM 1752 C C . PRO C 1 17 ? -37.854 -6.908 -12.270 1.00 47.99 124 PRO A C 1
ATOM 1753 O O . PRO C 1 17 ? -36.786 -6.340 -12.507 1.00 51.02 124 PRO A O 1
ATOM 1757 N N . LEU C 1 18 ? -38.128 -7.491 -11.103 1.00 46.36 125 LEU A N 1
ATOM 1758 C CA . LEU C 1 18 ? -37.187 -7.467 -9.993 1.00 42.55 125 LEU A CA 1
ATOM 1759 C C . LEU C 1 18 ? -35.809 -7.917 -10.450 1.00 45.13 125 LEU A C 1
ATOM 1760 O O . LEU C 1 18 ? -35.666 -8.940 -11.131 1.00 41.23 125 LEU A O 1
ATOM 1765 N N . GLY C 1 19 ? -34.798 -7.122 -10.102 1.00 39.49 126 GLY A N 1
ATOM 1766 C CA . GLY C 1 19 ? -33.433 -7.442 -10.413 1.00 40.95 126 GLY A CA 1
ATOM 1767 C C . GLY C 1 19 ? -32.938 -6.845 -11.712 1.00 46.63 126 GLY A C 1
ATOM 1768 O O . GLY C 1 19 ? -31.728 -6.848 -11.963 1.00 50.46 126 GLY A O 1
ATOM 1769 N N . SER C 1 20 ? -33.835 -6.377 -12.566 1.00 43.74 127 SER A N 1
ATOM 1770 C CA . SER C 1 20 ? -33.409 -5.828 -13.842 1.00 45.49 127 SER A CA 1
ATOM 1771 C C . SER C 1 20 ? -33.070 -4.340 -13.702 1.00 45.21 127 SER A C 1
ATOM 1772 O O . SER C 1 20 ? -33.242 -3.732 -12.641 1.00 43.98 127 SER A O 1
ATOM 1775 N N . HIS C 1 21 ? -32.536 -3.768 -14.777 1.00 40.84 128 HIS A N 1
ATOM 1776 C CA . HIS C 1 21 ? -32.094 -2.385 -14.772 1.00 40.05 128 HIS A CA 1
ATOM 1777 C C . HIS C 1 21 ? -33.209 -1.458 -15.261 1.00 38.85 128 HIS A C 1
ATOM 1778 O O . HIS C 1 21 ? -34.155 -1.876 -15.932 1.00 40.82 128 HIS A O 1
ATOM 1785 N N . VAL C 1 22 ? -33.074 -0.173 -14.941 1.00 37.29 129 VAL A N 1
ATOM 1786 C CA . VAL C 1 22 ? -33.899 0.852 -15.582 1.00 36.58 129 VAL A CA 1
ATOM 1787 C C . VAL C 1 22 ? -33.089 2.140 -15.583 1.00 36.68 129 VAL A C 1
ATOM 1788 O O . VAL C 1 22 ? -32.216 2.338 -14.737 1.00 36.92 129 VAL A O 1
ATOM 1792 N N . THR C 1 23 ? -33.321 2.986 -16.585 1.00 35.84 130 THR A N 1
ATOM 1793 C CA . THR C 1 23 ? -32.640 4.269 -16.681 1.00 36.71 130 THR A CA 1
ATOM 1794 C C . THR C 1 23 ? -33.686 5.353 -16.902 1.00 36.82 130 THR A C 1
ATOM 1795 O O . THR C 1 23 ? -34.551 5.223 -17.773 1.00 36.66 130 THR A O 1
ATOM 1799 N N . PHE C 1 24 ? -33.619 6.402 -16.086 1.00 36.31 131 PHE A N 1
ATOM 1800 C CA . PHE C 1 24 ? -34.427 7.597 -16.243 1.00 40.22 131 PHE A CA 1
ATOM 1801 C C . PHE C 1 24 ? -33.647 8.571 -17.101 1.00 32.67 131 PHE A C 1
ATOM 1802 O O . PHE C 1 24 ? -32.467 8.823 -16.853 1.00 34.80 131 PHE A O 1
ATOM 1810 N N . VAL C 1 25 ? -34.300 9.091 -18.117 1.00 32.16 132 VAL A N 1
ATOM 1811 C CA . VAL C 1 25 ? -33.715 10.049 -19.030 1.00 34.86 132 VAL A CA 1
ATOM 1812 C C . VAL C 1 25 ? -34.448 11.360 -18.827 1.00 35.28 132 VAL A C 1
ATOM 1813 O O . VAL C 1 25 ? -35.660 11.439 -19.077 1.00 35.87 132 VAL A O 1
ATOM 1817 N N . CYS C 1 26 ? -33.723 12.385 -18.379 1.00 35.34 133 CYS A N 1
ATOM 1818 C CA . CYS C 1 26 ? -34.279 13.718 -18.165 1.00 42.84 133 CYS A CA 1
ATOM 1819 C C . CYS C 1 26 ? -33.826 14.600 -19.314 1.00 41.71 133 CYS A C 1
ATOM 1820 O O . CYS C 1 26 ? -32.618 14.752 -19.534 1.00 40.18 133 CYS A O 1
ATOM 1823 N N . ARG C 1 27 ? -34.777 15.213 -20.008 1.00 39.19 134 ARG A N 1
ATOM 1824 C CA . ARG C 1 27 ? -34.452 16.025 -21.167 1.00 43.60 134 ARG A CA 1
ATOM 1825 C C . ARG C 1 27 ? -34.921 17.443 -20.916 1.00 37.80 134 ARG A C 1
ATOM 1826 O O . ARG C 1 27 ? -36.070 17.658 -20.520 1.00 44.10 134 ARG A O 1
ATOM 1834 N N . GLY C 1 28 ? -34.047 18.403 -21.202 1.00 47.42 135 GLY A N 1
ATOM 1835 C CA . GLY C 1 28 ? -34.367 19.806 -21.109 1.00 50.99 135 GLY A CA 1
ATOM 1836 C C . GLY C 1 28 ? -33.645 20.609 -22.178 1.00 55.77 135 GLY A C 1
ATOM 1837 O O . GLY C 1 28 ? -33.154 20.064 -23.176 1.00 52.08 135 GLY A O 1
ATOM 1838 N N . PRO C 1 29 ? -33.568 21.923 -21.988 1.00 57.95 136 PRO A N 1
ATOM 1839 C CA . PRO C 1 29 ? -32.935 22.803 -22.978 1.00 51.39 136 PRO A CA 1
ATOM 1840 C C . PRO C 1 29 ? -31.413 22.748 -22.877 1.00 57.48 136 PRO A C 1
ATOM 1841 O O . PRO C 1 29 ? -30.842 22.060 -22.025 1.00 53.44 136 PRO A O 1
ATOM 1845 N N . VAL C 1 30 ? -30.758 23.473 -23.795 1.00 58.81 137 VAL A N 1
ATOM 1846 C CA . VAL C 1 30 ? -29.308 23.635 -23.755 1.00 53.73 137 VAL A CA 1
ATOM 1847 C C . VAL C 1 30 ? -28.947 24.530 -22.583 1.00 49.85 137 VAL A C 1
ATOM 1848 O O . VAL C 1 30 ? -29.704 25.440 -22.215 1.00 52.16 137 VAL A O 1
ATOM 1852 N N . GLY C 1 31 ? -27.804 24.259 -21.967 1.00 52.69 138 GLY A N 1
ATOM 1853 C CA . GLY C 1 31 ? -27.316 25.106 -20.907 1.00 49.52 138 GLY A CA 1
ATOM 1854 C C . GLY C 1 31 ? -27.780 24.743 -19.523 1.00 54.43 138 GLY A C 1
ATOM 1855 O O . GLY C 1 31 ? -27.646 25.565 -18.614 1.00 56.90 138 GLY A O 1
ATOM 1856 N N . VAL C 1 32 ? -28.343 23.550 -19.328 1.00 55.80 139 VAL A N 1
ATOM 1857 C CA . VAL C 1 32 ? -28.703 23.128 -17.983 1.00 46.40 139 VAL A CA 1
ATOM 1858 C C . VAL C 1 32 ? -27.450 23.027 -17.138 1.00 44.86 139 VAL A C 1
ATOM 1859 O O . VAL C 1 32 ? -26.477 22.370 -17.520 1.00 53.77 139 VAL A O 1
ATOM 1863 N N . GLN C 1 33 ? -27.468 23.666 -15.976 1.00 54.71 140 GLN A N 1
ATOM 1864 C CA . GLN C 1 33 ? -26.367 23.485 -15.041 1.00 51.41 140 GLN A CA 1
ATOM 1865 C C . GLN C 1 33 ? -26.511 22.182 -14.274 1.00 49.02 140 GLN A C 1
ATOM 1866 O O . GLN C 1 33 ? -25.556 21.406 -14.171 1.00 50.42 140 GLN A O 1
ATOM 1872 N N . THR C 1 34 ? -27.688 21.922 -13.714 1.00 46.75 141 THR A N 1
ATOM 1873 C CA . THR C 1 34 ? -27.839 20.696 -12.933 1.00 43.42 141 THR A CA 1
ATOM 1874 C C . THR C 1 34 ? -29.140 20.010 -13.278 1.00 40.83 141 THR A C 1
ATOM 1875 O O . THR C 1 34 ? -30.167 20.671 -13.429 1.00 45.21 141 THR A O 1
ATOM 1879 N N . PHE C 1 35 ? -29.101 18.691 -13.411 1.00 34.01 142 PHE A N 1
ATOM 1880 C CA . PHE C 1 35 ? -30.330 17.913 -13.482 1.00 39.89 142 PHE A CA 1
ATOM 1881 C C . PHE C 1 35 ? -30.541 17.190 -12.159 1.00 36.98 142 PHE A C 1
ATOM 1882 O O . PHE C 1 35 ? -29.591 16.628 -11.600 1.00 34.21 142 PHE A O 1
ATOM 1890 N N . ARG C 1 36 ? -31.776 17.226 -11.650 1.00 36.17 143 ARG A N 1
ATOM 1891 C CA . ARG C 1 36 ? -32.161 16.542 -10.414 1.00 34.32 143 ARG A CA 1
ATOM 1892 C C . ARG C 1 36 ? -33.321 15.600 -10.691 1.00 30.08 143 ARG A C 1
ATOM 1893 O O . ARG C 1 36 ? -34.307 15.990 -11.338 1.00 29.39 143 ARG A O 1
ATOM 1901 N N . LEU C 1 37 ? -33.167 14.350 -10.244 1.00 27.91 144 LEU A N 1
ATOM 1902 C CA . LEU C 1 37 ? -34.205 13.328 -10.297 1.00 30.12 144 LEU A CA 1
ATOM 1903 C C . LEU C 1 37 ? -34.810 13.203 -8.899 1.00 36.50 144 LEU A C 1
ATOM 1904 O O . LEU C 1 37 ? -34.091 12.906 -7.938 1.00 34.66 144 LEU A O 1
ATOM 1909 N N . GLU C 1 38 ? -36.101 13.511 -8.776 1.00 33.86 145 GLU A N 1
ATOM 1910 C CA . GLU C 1 38 ? -36.823 13.501 -7.515 1.00 37.10 145 GLU A CA 1
ATOM 1911 C C . GLU C 1 38 ? -37.793 12.331 -7.431 1.00 37.53 145 GLU A C 1
ATOM 1912 O O . GLU C 1 38 ? -38.483 12.017 -8.405 1.00 36.66 145 GLU A O 1
ATOM 1918 N N . ARG C 1 39 ? -37.979 11.815 -6.215 1.00 37.78 146 ARG A N 1
ATOM 1919 C CA . ARG C 1 39 ? -38.985 10.791 -5.955 1.00 41.13 146 ARG A CA 1
ATOM 1920 C C . ARG C 1 39 ? -40.334 11.462 -5.663 1.00 34.61 146 ARG A C 1
ATOM 1921 O O . ARG C 1 39 ? -40.424 12.685 -5.552 1.00 33.95 146 ARG A O 1
ATOM 1929 N N . GLU C 1 40 ? -41.377 10.656 -5.423 1.00 38.88 147 GLU A N 1
ATOM 1930 C CA . GLU C 1 40 ? -42.641 11.213 -4.940 1.00 46.39 147 GLU A CA 1
ATOM 1931 C C . GLU C 1 40 ? -42.392 12.020 -3.677 1.00 42.55 147 GLU A C 1
ATOM 1932 O O . GLU C 1 40 ? -43.056 13.034 -3.430 1.00 43.68 147 GLU A O 1
ATOM 1938 N N . ARG C 1 41 ? -41.390 11.620 -2.923 1.00 35.34 148 ARG A N 1
ATOM 1939 C CA . ARG C 1 41 ? -40.941 12.327 -1.745 1.00 42.23 148 ARG A CA 1
ATOM 1940 C C . ARG C 1 41 ? -39.795 13.220 -2.214 1.00 43.26 148 ARG A C 1
ATOM 1941 O O . ARG C 1 41 ? -38.667 12.757 -2.410 1.00 44.38 148 ARG A O 1
ATOM 1949 N N . ASN C 1 42 ? -40.105 14.500 -2.426 1.00 43.98 149 ASN A N 1
ATOM 1950 C CA . ASN C 1 42 ? -39.132 15.485 -2.902 1.00 40.13 149 ASN A CA 1
ATOM 1951 C C . ASN C 1 42 ? -37.808 15.450 -2.146 1.00 42.04 149 ASN A C 1
ATOM 1952 O O . ASN C 1 42 ? -36.813 15.970 -2.656 1.00 41.38 149 ASN A O 1
ATOM 1957 N N . TYR C 1 43 ? -37.784 14.990 -0.887 1.00 39.56 150 TYR A N 1
ATOM 1958 C CA . TYR C 1 43 ? -36.506 15.044 -0.171 1.00 39.90 150 TYR A CA 1
ATOM 1959 C C . TYR C 1 43 ? -35.592 13.880 -0.526 1.00 38.58 150 TYR A C 1
ATOM 1960 O O . TYR C 1 43 ? -34.478 13.790 0.003 1.00 35.96 150 TYR A O 1
ATOM 1969 N N . LEU C 1 44 ? -36.040 12.967 -1.363 1.00 38.86 151 LEU A N 1
ATOM 1970 C CA . LEU C 1 44 ? -35.194 11.911 -1.889 1.00 39.30 151 LEU A CA 1
ATOM 1971 C C . LEU C 1 44 ? -34.936 12.260 -3.342 1.00 38.57 151 LEU A C 1
ATOM 1972 O O . LEU C 1 44 ? -35.877 12.334 -4.139 1.00 38.14 151 LEU A O 1
ATOM 1977 N N . TYR C 1 45 ? -33.688 12.575 -3.666 1.00 37.52 152 TYR A N 1
ATOM 1978 C CA . TYR C 1 45 ? -33.373 13.000 -5.018 1.00 39.98 152 TYR A CA 1
ATOM 1979 C C . TYR C 1 45 ? -31.904 12.733 -5.279 1.00 41.35 152 TYR A C 1
ATOM 1980 O O . TYR C 1 45 ? -31.133 12.442 -4.365 1.00 34.63 152 TYR A O 1
ATOM 1989 N N . SER C 1 46 ? -31.542 12.810 -6.560 1.00 38.60 153 SER A N 1
ATOM 1990 C CA . SER C 1 46 ? -30.171 12.646 -7.008 1.00 38.20 153 SER A CA 1
ATOM 1991 C C . SER C 1 46 ? -29.856 13.733 -8.019 1.00 39.01 153 SER A C 1
ATOM 1992 O O . SER C 1 46 ? -30.672 14.017 -8.899 1.00 39.43 153 SER A O 1
ATOM 1995 N N . ASP C 1 47 ? -28.690 14.353 -7.873 1.00 43.85 154 ASP A N 1
ATOM 1996 C CA . ASP C 1 47 ? -28.221 15.438 -8.723 1.00 41.48 154 ASP A CA 1
ATOM 1997 C C . ASP C 1 47 ? -27.137 14.958 -9.669 1.00 37.52 154 ASP A C 1
ATOM 1998 O O . ASP C 1 47 ? -26.355 14.067 -9.342 1.00 44.18 154 ASP A O 1
ATOM 2003 N N . THR C 1 48 ? -27.056 15.605 -10.819 1.00 36.32 155 THR A N 1
ATOM 2004 C CA . THR C 1 48 ? -25.933 15.393 -11.718 1.00 40.14 155 THR A CA 1
ATOM 2005 C C . THR C 1 48 ? -25.632 16.686 -12.453 1.00 38.40 155 THR A C 1
ATOM 2006 O O . THR C 1 48 ? -26.536 17.467 -12.786 1.00 38.51 155 THR A O 1
ATOM 2010 N N . GLU C 1 49 ? -24.344 16.917 -12.658 1.00 45.97 156 GLU A N 1
ATOM 2011 C CA . GLU C 1 49 ? -23.851 18.001 -13.489 1.00 50.16 156 GLU A CA 1
ATOM 2012 C C . GLU C 1 49 ? -23.285 17.482 -14.802 1.00 47.47 156 GLU A C 1
ATOM 2013 O O . GLU C 1 49 ? -22.864 18.279 -15.633 1.00 47.91 156 GLU A O 1
ATOM 2019 N N . ASP C 1 50 ? -23.280 16.163 -15.000 1.00 52.53 157 ASP A N 1
ATOM 2020 C CA . ASP C 1 50 ? -22.953 15.506 -16.266 1.00 53.01 157 ASP A CA 1
ATOM 2021 C C . ASP C 1 50 ? -24.205 15.632 -17.112 1.00 51.87 157 ASP A C 1
ATOM 2022 O O . ASP C 1 50 ? -25.080 14.764 -17.104 1.00 57.73 157 ASP A O 1
ATOM 2027 N N . VAL C 1 51 ? -24.315 16.756 -17.811 1.00 55.16 158 VAL A N 1
ATOM 2028 C CA . VAL C 1 51 ? -25.411 17.020 -18.735 1.00 53.02 158 VAL A CA 1
ATOM 2029 C C . VAL C 1 51 ? -24.844 17.024 -20.147 1.00 54.02 158 VAL A C 1
ATOM 2030 O O . VAL C 1 51 ? -23.894 17.761 -20.436 1.00 50.35 158 VAL A O 1
ATOM 2034 N N . SER C 1 52 ? -25.423 16.206 -21.020 1.00 55.60 159 SER A N 1
ATOM 2035 C CA . SER C 1 52 ? -24.923 15.977 -22.374 1.00 50.06 159 SER A CA 1
ATOM 2036 C C . SER C 1 52 ? -25.827 16.648 -23.397 1.00 46.62 159 SER A C 1
ATOM 2037 O O . SER C 1 52 ? -27.017 16.332 -23.481 1.00 44.52 159 SER A O 1
ATOM 2040 N N . GLN C 1 53 ? -25.255 17.527 -24.210 1.00 48.31 160 GLN A N 1
ATOM 2041 C CA . GLN C 1 53 ? -26.032 18.209 -25.241 1.00 48.38 160 GLN A CA 1
ATOM 2042 C C . GLN C 1 53 ? -26.324 17.227 -26.372 1.00 56.14 160 GLN A C 1
ATOM 2043 O O . GLN C 1 53 ? -25.403 16.695 -27.002 1.00 54.89 160 GLN A O 1
ATOM 2049 N N . THR C 1 54 ? -27.599 16.874 -26.532 1.00 58.25 161 THR A N 1
ATOM 2050 C CA . THR C 1 54 ? -28.011 15.990 -27.616 1.00 56.78 161 THR A CA 1
ATOM 2051 C C . THR C 1 54 ? -28.213 16.752 -28.924 1.00 54.86 161 THR A C 1
ATOM 2052 O O . THR C 1 54 ? -27.852 16.252 -29.996 1.00 62.95 161 THR A O 1
ATOM 2056 N N . SER C 1 55 ? -28.796 17.941 -28.852 1.00 54.90 162 SER A N 1
ATOM 2057 C CA . SER C 1 55 ? -29.161 18.785 -29.978 1.00 56.00 162 SER A CA 1
ATOM 2058 C C . SER C 1 55 ? -28.743 20.217 -29.688 1.00 61.35 162 SER A C 1
ATOM 2059 O O . SER C 1 55 ? -28.563 20.588 -28.522 1.00 65.22 162 SER A O 1
ATOM 2062 N N . PRO C 1 56 ? -28.641 21.072 -30.711 1.00 62.73 163 PRO A N 1
ATOM 2063 C CA . PRO C 1 56 ? -28.299 22.482 -30.446 1.00 61.11 163 PRO A CA 1
ATOM 2064 C C . PRO C 1 56 ? -29.313 23.183 -29.545 1.00 64.46 163 PRO A C 1
ATOM 2065 O O . PRO C 1 56 ? -29.041 24.305 -29.087 1.00 70.62 163 PRO A O 1
ATOM 2069 N N . SER C 1 57 ? -30.472 22.563 -29.285 1.00 59.98 164 SER A N 1
ATOM 2070 C CA . SER C 1 57 ? -31.472 23.114 -28.375 1.00 60.52 164 SER A CA 1
ATOM 2071 C C . SER C 1 57 ? -31.858 22.148 -27.253 1.00 61.64 164 SER A C 1
ATOM 2072 O O . SER C 1 57 ? -32.823 22.428 -26.527 1.00 58.79 164 SER A O 1
ATOM 2075 N N . GLU C 1 58 ? -31.192 20.990 -27.123 1.00 60.06 165 GLU A N 1
ATOM 2076 C CA . GLU C 1 58 ? -31.613 20.005 -26.129 1.00 61.04 165 GLU A CA 1
ATOM 2077 C C . GLU C 1 58 ? -30.421 19.342 -25.448 1.00 58.95 165 GLU A C 1
ATOM 2078 O O . GLU C 1 58 ? -29.449 18.962 -26.112 1.00 57.02 165 GLU A O 1
ATOM 2084 N N . SER C 1 59 ? -30.504 19.242 -24.118 1.00 49.47 166 SER A N 1
ATOM 2085 C CA . SER C 1 59 ? -29.537 18.546 -23.277 1.00 46.43 166 SER A CA 1
ATOM 2086 C C . SER C 1 59 ? -30.271 17.504 -22.446 1.00 42.32 166 SER A C 1
ATOM 2087 O O . SER C 1 59 ? -31.487 17.572 -22.258 1.00 43.80 166 SER A O 1
ATOM 2090 N N . GLU C 1 60 ? -29.539 16.492 -22.008 1.00 39.75 167 GLU A N 1
ATOM 2091 C CA . GLU C 1 60 ? -30.157 15.415 -21.266 1.00 43.45 167 GLU A CA 1
ATOM 2092 C C . GLU C 1 60 ? -29.186 14.904 -20.215 1.00 46.78 167 GLU A C 1
ATOM 2093 O O . GLU C 1 60 ? -27.972 15.132 -20.284 1.00 43.42 167 GLU A O 1
ATOM 2099 N N . ALA C 1 61 ? -29.757 14.175 -19.255 1.00 44.30 168 ALA A N 1
ATOM 2100 C CA . ALA C 1 61 ? -29.035 13.512 -18.181 1.00 39.32 168 ALA A CA 1
ATOM 2101 C C . ALA C 1 61 ? -29.711 12.172 -17.925 1.00 37.79 168 ALA A C 1
ATOM 2102 O O . ALA C 1 61 ? -30.920 12.032 -18.120 1.00 35.22 168 ALA A O 1
ATOM 2104 N N . ARG C 1 62 ? -28.917 11.169 -17.544 1.00 37.52 169 ARG A N 1
ATOM 2105 C CA . ARG C 1 62 ? -29.383 9.796 -17.362 1.00 40.30 169 ARG A CA 1
ATOM 2106 C C . ARG C 1 62 ? -29.083 9.308 -15.961 1.00 34.48 169 ARG A C 1
ATOM 2107 O O . ARG C 1 62 ? -27.991 9.535 -15.440 1.00 39.93 169 ARG A O 1
ATOM 2115 N N . PHE C 1 63 ? -30.062 8.653 -15.357 1.00 37.79 170 PHE A N 1
ATOM 2116 C CA . PHE C 1 63 ? -29.956 8.068 -14.024 1.00 40.30 170 PHE A CA 1
ATOM 2117 C C . PHE C 1 63 ? -30.313 6.593 -14.117 1.00 40.66 170 PHE A C 1
ATOM 2118 O O . PHE C 1 63 ? -31.433 6.240 -14.493 1.00 33.75 170 PHE A O 1
ATOM 2126 N N . ARG C 1 64 ? -29.373 5.732 -13.775 1.00 41.98 171 ARG A N 1
ATOM 2127 C CA . ARG C 1 64 ? -29.570 4.317 -13.994 1.00 46.63 171 ARG A CA 1
ATOM 2128 C C . ARG C 1 64 ? -29.554 3.587 -12.662 1.00 40.90 171 ARG A C 1
ATOM 2129 O O . ARG C 1 64 ? -28.611 3.747 -11.887 1.00 43.08 171 ARG A O 1
ATOM 2137 N N . ILE C 1 65 ? -30.578 2.759 -12.429 1.00 38.88 172 ILE A N 1
ATOM 2138 C CA . ILE C 1 65 ? -30.632 1.811 -11.321 1.00 41.58 172 ILE A CA 1
ATOM 2139 C C . ILE C 1 65 ? -30.281 0.446 -11.895 1.00 45.08 172 ILE A C 1
ATOM 2140 O O . ILE C 1 65 ? -30.981 -0.061 -12.791 1.00 45.94 172 ILE A O 1
ATOM 2145 N N . ASP C 1 66 ? -29.197 -0.143 -11.384 1.00 41.10 173 ASP A N 1
ATOM 2146 C CA . ASP C 1 66 ? -28.642 -1.365 -11.965 1.00 44.06 173 ASP A CA 1
ATOM 2147 C C . ASP C 1 66 ? -29.552 -2.564 -11.769 1.00 42.88 173 ASP A C 1
ATOM 2148 O O . ASP C 1 66 ? -29.722 -3.378 -12.684 1.00 46.89 173 ASP A O 1
ATOM 2153 N N . SER C 1 67 ? -30.096 -2.725 -10.565 1.00 46.85 174 SER A N 1
ATOM 2154 C CA . SER C 1 67 ? -30.921 -3.876 -10.227 1.00 42.48 174 SER A CA 1
ATOM 2155 C C . SER C 1 67 ? -32.076 -3.390 -9.360 1.00 47.05 174 SER A C 1
ATOM 2156 O O . SER C 1 67 ? -31.885 -3.041 -8.196 1.00 49.96 174 SER A O 1
ATOM 2159 N N . VAL C 1 68 ? -33.265 -3.402 -9.914 1.00 47.75 175 VAL A N 1
ATOM 2160 C CA . VAL C 1 68 ? -34.433 -2.841 -9.263 1.00 45.33 175 VAL A CA 1
ATOM 2161 C C . VAL C 1 68 ? -34.941 -3.808 -8.202 1.00 47.19 175 VAL A C 1
ATOM 2162 O O . VAL C 1 68 ? -34.922 -5.029 -8.408 1.00 49.23 175 VAL A O 1
ATOM 2166 N N . ASN C 1 69 ? -35.416 -3.263 -7.073 1.00 36.65 176 ASN A N 1
ATOM 2167 C CA . ASN C 1 69 ? -36.135 -3.998 -6.035 1.00 41.33 176 ASN A CA 1
ATOM 2168 C C . ASN C 1 69 ? -37.447 -3.283 -5.740 1.00 39.80 176 ASN A C 1
ATOM 2169 O O . ASN C 1 69 ? -37.738 -2.213 -6.287 1.00 38.57 176 ASN A O 1
ATOM 2174 N N . ALA C 1 70 ? -38.221 -3.863 -4.818 1.00 45.35 177 ALA A N 1
ATOM 2175 C CA . ALA C 1 70 ? -39.544 -3.332 -4.498 1.00 44.36 177 ALA A CA 1
ATOM 2176 C C . ALA C 1 70 ? -39.482 -1.903 -3.957 1.00 42.61 177 ALA A C 1
ATOM 2177 O O . ALA C 1 70 ? -40.445 -1.141 -4.120 1.00 40.70 177 ALA A O 1
ATOM 2179 N N . GLY C 1 71 ? -38.375 -1.520 -3.312 1.00 39.57 178 GLY A N 1
ATOM 2180 C CA . GLY C 1 71 ? -38.267 -0.169 -2.786 1.00 36.03 178 GLY A CA 1
ATOM 2181 C C . GLY C 1 71 ? -38.121 0.896 -3.847 1.00 44.42 178 GLY A C 1
ATOM 2182 O O . GLY C 1 71 ? -38.428 2.064 -3.582 1.00 43.73 178 GLY A O 1
ATOM 2183 N N . ASN C 1 72 ? -37.666 0.524 -5.049 1.00 42.27 179 ASN A N 1
ATOM 2184 C CA . ASN C 1 72 ? -37.525 1.485 -6.133 1.00 34.94 179 ASN A CA 1
ATOM 2185 C C . ASN C 1 72 ? -38.864 1.871 -6.750 1.00 39.85 179 ASN A C 1
ATOM 2186 O O . ASN C 1 72 ? -38.945 2.912 -7.403 1.00 42.92 179 ASN A O 1
ATOM 2191 N N . ALA C 1 73 ? -39.924 1.091 -6.524 1.00 38.82 180 ALA A N 1
ATOM 2192 C CA . ALA C 1 73 ? -41.225 1.408 -7.105 1.00 38.62 180 ALA A CA 1
ATOM 2193 C C . ALA C 1 73 ? -41.717 2.771 -6.633 1.00 39.34 180 ALA A C 1
ATOM 2194 O O . ALA C 1 73 ? -41.426 3.211 -5.518 1.00 44.08 180 ALA A O 1
ATOM 2196 N N . GLY C 1 74 ? -42.463 3.450 -7.503 1.00 33.61 181 GLY A N 1
ATOM 2197 C CA . GLY C 1 74 ? -43.076 4.696 -7.103 1.00 35.52 181 GLY A CA 1
ATOM 2198 C C . GLY C 1 74 ? -42.940 5.743 -8.188 1.00 43.10 181 GLY A C 1
ATOM 2199 O O . GLY C 1 74 ? -42.719 5.429 -9.347 1.00 43.21 181 GLY A O 1
ATOM 2200 N N . LEU C 1 75 ? -43.087 7.000 -7.801 1.00 40.92 182 LEU A N 1
ATOM 2201 C CA . LEU C 1 75 ? -43.099 8.124 -8.719 1.00 37.39 182 LEU A CA 1
ATOM 2202 C C . LEU C 1 75 ? -41.708 8.748 -8.813 1.00 41.87 182 LEU A C 1
ATOM 2203 O O . LEU C 1 75 ? -40.971 8.802 -7.818 1.00 39.10 182 LEU A O 1
ATOM 2208 N N . PHE C 1 76 ? -41.349 9.201 -10.019 1.00 39.25 183 PHE A N 1
ATOM 2209 C CA . PHE C 1 76 ? -40.088 9.881 -10.291 1.00 38.62 183 PHE A CA 1
ATOM 2210 C C . PHE C 1 76 ? -40.353 11.053 -11.229 1.00 32.82 183 PHE A C 1
ATOM 2211 O O . PHE C 1 76 ? -41.198 10.963 -12.118 1.00 33.95 183 PHE A O 1
ATOM 2219 N N . ARG C 1 77 ? -39.572 12.120 -11.085 1.00 29.71 184 ARG A N 1
ATOM 2220 C CA . ARG C 1 77 ? -39.721 13.271 -11.966 1.00 35.96 184 ARG A CA 1
ATOM 2221 C C . ARG C 1 77 ? -38.390 14.013 -12.068 1.00 34.88 184 ARG A C 1
ATOM 2222 O O . ARG C 1 77 ? -37.456 13.754 -11.308 1.00 32.33 184 ARG A O 1
ATOM 2230 N N . CYS C 1 78 ? -38.282 14.873 -13.081 1.00 37.57 185 CYS A N 1
ATOM 2231 C CA . CYS C 1 78 ? -37.071 15.649 -13.343 1.00 41.59 185 CYS A CA 1
ATOM 2232 C C . CYS C 1 78 ? -37.306 17.131 -13.109 1.00 39.98 185 CYS A C 1
ATOM 2233 O O . CYS C 1 78 ? -38.396 17.666 -13.370 1.00 37.80 185 CYS A O 1
ATOM 2236 N N . ILE C 1 79 ? -36.226 17.796 -12.708 1.00 35.19 186 ILE A N 1
ATOM 2237 C CA . ILE C 1 79 ? -36.195 19.244 -12.576 1.00 31.66 186 ILE A CA 1
ATOM 2238 C C . ILE C 1 79 ? -34.761 19.670 -12.803 1.00 35.40 186 ILE A C 1
ATOM 2239 O O . ILE C 1 79 ? -33.826 18.932 -12.486 1.00 34.78 186 ILE A O 1
ATOM 2244 N N . TYR C 1 80 ? -34.616 20.840 -13.408 1.00 36.07 187 TYR A N 1
ATOM 2245 C CA . TYR C 1 80 ? -33.276 21.339 -13.759 1.00 41.34 187 TYR A CA 1
ATOM 2246 C C . TYR C 1 80 ? -33.003 22.748 -13.264 1.00 42.41 187 TYR A C 1
ATOM 2247 O O . TYR C 1 80 ? -33.909 23.534 -13.070 1.00 44.48 187 TYR A O 1
ATOM 2256 N N . TYR C 1 81 ? -31.728 23.012 -13.040 1.00 49.95 188 TYR A N 1
ATOM 2257 C CA . TYR C 1 81 ? -31.265 24.321 -12.607 1.00 49.84 188 TYR A CA 1
ATOM 2258 C C . TYR C 1 81 ? -30.472 24.953 -13.739 1.00 50.00 188 TYR A C 1
ATOM 2259 O O . TYR C 1 81 ? -29.478 24.370 -14.210 1.00 51.82 188 TYR A O 1
ATOM 2268 N N . LYS C 1 82 ? -30.930 26.139 -14.132 1.00 50.07 189 LYS A N 1
ATOM 2269 C CA . LYS C 1 82 ? -30.328 26.953 -15.208 1.00 57.52 189 LYS A CA 1
ATOM 2270 C C . LYS C 1 82 ? -30.693 28.413 -14.951 1.00 57.30 189 LYS A C 1
ATOM 2271 O O . LYS C 1 82 ? -31.789 28.658 -14.468 1.00 54.96 189 LYS A O 1
ATOM 2277 N N . SER C 1 83 ? -29.809 29.328 -15.314 1.00 60.94 190 SER A N 1
ATOM 2278 C CA . SER C 1 83 ? -30.021 30.765 -15.116 1.00 58.01 190 SER A CA 1
ATOM 2279 C C . SER C 1 83 ? -30.348 31.074 -13.661 1.00 64.50 190 SER A C 1
ATOM 2280 O O . SER C 1 83 ? -31.352 31.721 -13.341 1.00 57.94 190 SER A O 1
ATOM 2283 N N . ARG C 1 84 ? -29.531 30.516 -12.764 1.00 64.84 191 ARG A N 1
ATOM 2284 C CA . ARG C 1 84 ? -29.594 30.799 -11.330 1.00 65.20 191 ARG A CA 1
ATOM 2285 C C . ARG C 1 84 ? -30.988 30.560 -10.776 1.00 66.10 191 ARG A C 1
ATOM 2286 O O . ARG C 1 84 ? -31.372 31.171 -9.773 1.00 59.99 191 ARG A O 1
ATOM 2294 N N . LYS C 1 85 ? -31.791 29.769 -11.503 1.00 62.88 192 LYS A N 1
ATOM 2295 C CA . LYS C 1 85 ? -33.234 29.582 -11.193 1.00 60.65 192 LYS A CA 1
ATOM 2296 C C . LYS C 1 85 ? -33.622 28.108 -11.336 1.00 59.62 192 LYS A C 1
ATOM 2297 O O . LYS C 1 85 ? -33.267 27.516 -12.349 1.00 52.76 192 LYS A O 1
ATOM 2303 N N . TRP C 1 86 ? -34.305 27.528 -10.353 1.00 52.43 193 TRP A N 1
ATOM 2304 C CA . TRP C 1 86 ? -34.810 26.151 -10.536 1.00 47.14 193 TRP A CA 1
ATOM 2305 C C . TRP C 1 86 ? -35.950 26.194 -11.537 1.00 45.85 193 TRP A C 1
ATOM 2306 O O . TRP C 1 86 ? -36.677 27.166 -11.574 1.00 44.55 193 TRP A O 1
ATOM 2317 N N . SER C 1 87 ? -36.099 25.134 -12.292 1.00 43.02 194 SER A N 1
ATOM 2318 C CA . SER C 1 87 ? -37.191 25.039 -13.269 1.00 44.58 194 SER A CA 1
ATOM 2319 C C . SER C 1 87 ? -38.410 24.426 -12.622 1.00 44.86 194 SER A C 1
ATOM 2320 O O . SER C 1 87 ? -38.303 23.948 -11.520 1.00 49.97 194 SER A O 1
ATOM 2323 N N . GLU C 1 88 ? -39.536 24.477 -13.304 1.00 45.74 195 GLU A N 1
ATOM 2324 C CA . GLU C 1 88 ? -40.682 23.736 -12.820 1.00 49.67 195 GLU A CA 1
ATOM 2325 C C . GLU C 1 88 ? -40.522 22.263 -13.187 1.00 53.42 195 GLU A C 1
ATOM 2326 O O . GLU C 1 88 ? -39.832 21.907 -14.153 1.00 50.04 195 GLU A O 1
ATOM 2332 N N . GLN C 1 89 ? -41.137 21.405 -12.378 1.00 47.57 196 GLN A N 1
ATOM 2333 C CA . GLN C 1 89 ? -40.966 19.964 -12.509 1.00 46.17 196 GLN A CA 1
ATOM 2334 C C . GLN C 1 89 ? -41.618 19.380 -13.753 1.00 43.77 196 GLN A C 1
ATOM 2335 O O . GLN C 1 89 ? -42.678 19.817 -14.214 1.00 49.65 196 GLN A O 1
ATOM 2341 N N . SER C 1 90 ? -41.029 18.299 -14.225 1.00 41.74 197 SER A N 1
ATOM 2342 C CA . SER C 1 90 ? -41.684 17.511 -15.250 1.00 49.56 197 SER A CA 1
ATOM 2343 C C . SER C 1 90 ? -42.846 16.718 -14.645 1.00 47.69 197 SER A C 1
ATOM 2344 O O . SER C 1 90 ? -43.013 16.630 -13.425 1.00 48.61 197 SER A O 1
ATOM 2347 N N . ASP C 1 91 ? -43.669 16.149 -15.519 1.00 47.82 198 ASP A N 1
ATOM 2348 C CA . ASP C 1 91 ? -44.730 15.274 -15.058 1.00 47.29 198 ASP A CA 1
ATOM 2349 C C . ASP C 1 91 ? -44.131 14.042 -14.393 1.00 49.24 198 ASP A C 1
ATOM 2350 O O . ASP C 1 91 ? -43.037 13.588 -14.752 1.00 44.87 198 ASP A O 1
ATOM 2355 N N . TYR C 1 92 ? -44.864 13.494 -13.423 1.00 40.48 199 TYR A N 1
ATOM 2356 C CA . TYR C 1 92 ? -44.395 12.293 -12.759 1.00 39.30 199 TYR A CA 1
ATOM 2357 C C . TYR C 1 92 ? -44.491 11.110 -13.704 1.00 40.77 199 TYR A C 1
ATOM 2358 O O . TYR C 1 92 ? -45.334 11.066 -14.599 1.00 43.96 199 TYR A O 1
ATOM 2367 N N . LEU C 1 93 ? -43.589 10.159 -13.491 1.00 39.72 200 LEU A N 1
ATOM 2368 C CA . LEU C 1 93 ? -43.521 8.884 -14.179 1.00 41.09 200 LEU A CA 1
ATOM 2369 C C . LEU C 1 93 ? -43.548 7.804 -13.115 1.00 37.12 200 LEU A C 1
ATOM 2370 O O . LEU C 1 93 ? -42.817 7.899 -12.132 1.00 34.59 200 LEU A O 1
ATOM 2375 N N . GLU C 1 94 ? -44.396 6.800 -13.280 1.00 39.61 201 GLU A N 1
ATOM 2376 C CA . GLU C 1 94 ? -44.504 5.736 -12.296 1.00 36.03 201 GLU A CA 1
ATOM 2377 C C . GLU C 1 94 ? -43.675 4.531 -12.701 1.00 38.66 201 GLU A C 1
ATOM 2378 O O . GLU C 1 94 ? -43.913 3.932 -13.755 1.00 42.88 201 GLU A O 1
ATOM 2384 N N . LEU C 1 95 ? -42.762 4.129 -11.837 1.00 38.83 202 LEU A N 1
ATOM 2385 C CA . LEU C 1 95 ? -42.015 2.896 -12.015 1.00 36.10 202 LEU A CA 1
ATOM 2386 C C . LEU C 1 95 ? -42.734 1.796 -11.238 1.00 38.83 202 LEU A C 1
ATOM 2387 O O . LEU C 1 95 ? -42.955 1.927 -10.024 1.00 37.72 202 LEU A O 1
ATOM 2392 N N . VAL C 1 96 ? -43.105 0.734 -11.953 1.00 42.01 203 VAL A N 1
ATOM 2393 C CA . VAL C 1 96 ? -43.765 -0.446 -11.413 1.00 41.20 203 VAL A CA 1
ATOM 2394 C C . VAL C 1 96 ? -42.760 -1.582 -11.511 1.00 38.90 203 VAL A C 1
ATOM 2395 O O . VAL C 1 96 ? -42.251 -1.860 -12.600 1.00 43.15 203 VAL A O 1
ATOM 2399 N N . VAL C 1 97 ? -42.463 -2.243 -10.398 1.00 40.85 204 VAL A N 1
ATOM 2400 C CA . VAL C 1 97 ? -41.554 -3.379 -10.412 1.00 46.80 204 VAL A CA 1
ATOM 2401 C C . VAL C 1 97 ? -42.402 -4.623 -10.177 1.00 52.68 204 VAL A C 1
ATOM 2402 O O . VAL C 1 97 ? -43.248 -4.655 -9.274 1.00 45.93 204 VAL A O 1
ATOM 2406 N N . LYS C 1 98 ? -42.145 -5.603 -11.029 1.00 46.44 205 LYS A N 1
ATOM 2407 C CA . LYS C 1 98 ? -42.929 -6.837 -11.003 1.00 52.87 205 LYS A CA 1
ATOM 2408 C C . LYS C 1 98 ? -42.012 -8.038 -10.853 1.00 53.85 205 LYS A C 1
ATOM 2409 O O . LYS C 1 98 ? -40.813 -7.904 -10.995 1.00 48.99 205 LYS A O 1
ATOM 2415 N N . GLY C 1 99 ? -42.605 -9.176 -10.554 1.00 56.72 206 GLY A N 1
ATOM 2416 C CA . GLY C 1 99 ? -41.838 -10.418 -10.419 1.00 63.24 206 GLY A CA 1
ATOM 2417 C C . GLY C 1 99 ? -41.789 -11.264 -11.671 1.00 66.08 206 GLY A C 1
ATOM 2418 O O . GLY C 1 99 ? -42.243 -10.803 -12.719 1.00 60.09 206 GLY A O 1
ATOM 2419 N N . GLU C 1 100 ? -41.227 -12.462 -11.542 1.00 72.48 207 GLU A N 1
ATOM 2420 C CA . GLU C 1 100 ? -41.112 -13.421 -12.663 1.00 70.83 207 GLU A CA 1
ATOM 2421 C C . GLU C 1 100 ? -42.510 -13.816 -13.122 1.00 74.79 207 GLU A C 1
ATOM 2422 O O . GLU C 1 100 ? -42.683 -14.058 -14.325 1.00 86.37 207 GLU A O 1
ATOM 2428 N N . ASP C 1 101 ? -43.462 -13.881 -12.200 1.00 74.27 208 ASP A N 1
ATOM 2429 C CA . ASP C 1 101 ? -44.869 -14.209 -12.540 1.00 74.74 208 ASP A CA 1
ATOM 2430 C C . ASP C 1 101 ? -45.504 -13.087 -13.364 1.00 74.48 208 ASP A C 1
ATOM 2431 O O . ASP C 1 101 ? -46.603 -13.327 -13.876 1.00 90.33 208 ASP A O 1
ATOM 2436 N N . VAL C 1 102 ? -44.879 -11.911 -13.428 1.00 69.27 209 VAL A N 1
ATOM 2437 C CA . VAL C 1 102 ? -45.407 -10.721 -14.157 1.00 67.71 209 VAL A CA 1
ATOM 2438 C C . VAL C 1 102 ? -46.520 -10.109 -13.309 1.00 64.06 209 VAL A C 1
ATOM 2439 O O . VAL C 1 102 ? -47.253 -9.253 -13.790 1.00 62.73 209 VAL A O 1
ATOM 2443 N N . THR C 1 103 ? -46.593 -10.520 -12.054 1.00 61.44 210 THR A N 1
ATOM 2444 C CA . THR C 1 103 ? -47.555 -9.891 -11.127 1.00 62.59 210 THR A CA 1
ATOM 2445 C C . THR C 1 103 ? -46.792 -8.818 -10.351 1.00 57.75 210 THR A C 1
ATOM 2446 O O . THR C 1 103 ? -45.693 -9.114 -9.903 1.00 54.37 210 THR A O 1
ATOM 2450 N N . TRP C 1 104 ? -47.331 -7.604 -10.290 1.00 60.19 211 TRP A N 1
ATOM 2451 C CA . TRP C 1 104 ? -46.728 -6.471 -9.544 1.00 60.90 211 TRP A CA 1
ATOM 2452 C C . TRP C 1 104 ? -46.238 -6.969 -8.198 1.00 58.19 211 TRP A C 1
ATOM 2453 O O . TRP C 1 104 ? -47.016 -7.580 -7.473 1.00 63.05 211 TRP A O 1
ATOM 2464 N N . ALA C 1 105 ? -44.973 -6.716 -7.911 1.00 60.31 212 ALA A N 1
ATOM 2465 C CA . ALA C 1 105 ? -44.402 -7.204 -6.659 1.00 63.66 212 ALA A CA 1
ATOM 2466 C C . ALA C 1 105 ? -44.493 -6.108 -5.619 1.00 66.22 212 ALA A C 1
ATOM 2467 O O . ALA C 1 105 ? -45.594 -5.663 -5.297 1.00 69.69 212 ALA A O 1
ATOM 2469 N N . ALA D 2 16 ? -12.779 27.699 39.638 1.00 90.99 195 ALA B N 1
ATOM 2470 C CA . ALA D 2 16 ? -13.617 27.758 38.451 1.00 82.70 195 ALA B CA 1
ATOM 2471 C C . ALA D 2 16 ? -13.396 26.534 37.558 1.00 86.18 195 ALA B C 1
ATOM 2472 O O . ALA D 2 16 ? -14.036 26.399 36.527 1.00 84.69 195 ALA B O 1
ATOM 2474 N N . ALA D 2 17 ? -12.530 25.619 37.987 1.00 87.29 196 ALA B N 1
ATOM 2475 C CA . ALA D 2 17 ? -12.168 24.461 37.173 1.00 85.85 196 ALA B CA 1
ATOM 2476 C C . ALA D 2 17 ? -13.325 23.477 37.017 1.00 86.72 196 ALA B C 1
ATOM 2477 O O . ALA D 2 17 ? -13.728 23.161 35.890 1.00 88.29 196 ALA B O 1
ATOM 2479 N N . GLN D 2 18 ? -13.963 23.097 38.129 1.00 88.73 197 GLN B N 1
ATOM 2480 C CA . GLN D 2 18 ? -15.020 22.077 38.134 1.00 89.66 197 GLN B CA 1
ATOM 2481 C C . GLN D 2 18 ? -16.106 22.566 37.192 1.00 84.19 197 GLN B C 1
ATOM 2482 O O . GLN D 2 18 ? -16.813 21.792 36.517 1.00 82.56 197 GLN B O 1
ATOM 2488 N N . GLY D 2 19 ? -16.188 23.887 37.128 1.00 82.80 198 GLY B N 1
ATOM 2489 C CA . GLY D 2 19 ? -17.080 24.513 36.189 1.00 77.90 198 GLY B CA 1
ATOM 2490 C C . GLY D 2 19 ? -16.742 24.217 34.746 1.00 79.44 198 GLY B C 1
ATOM 2491 O O . GLY D 2 19 ? -17.641 24.058 33.919 1.00 77.37 198 GLY B O 1
ATOM 2492 N N . ALA D 2 20 ? -15.449 24.139 34.415 1.00 79.65 199 ALA B N 1
ATOM 2493 C CA . ALA D 2 20 ? -15.097 23.889 33.020 1.00 77.22 199 ALA B CA 1
ATOM 2494 C C . ALA D 2 20 ? -15.506 22.482 32.591 1.00 75.05 199 ALA B C 1
ATOM 2495 O O . ALA D 2 20 ? -16.040 22.291 31.489 1.00 71.04 199 ALA B O 1
ATOM 2497 N N . VAL D 2 21 ? -15.365 21.503 33.486 1.00 74.08 200 VAL B N 1
ATOM 2498 C CA . VAL D 2 21 ? -15.631 20.118 33.112 1.00 73.87 200 VAL B CA 1
ATOM 2499 C C . VAL D 2 21 ? -17.132 19.834 33.080 1.00 71.15 200 VAL B C 1
ATOM 2500 O O . VAL D 2 21 ? -17.641 19.167 32.158 1.00 67.44 200 VAL B O 1
ATOM 2504 N N . ALA D 2 22 ? -17.882 20.433 34.010 1.00 72.39 201 ALA B N 1
ATOM 2505 C CA . ALA D 2 22 ? -19.331 20.290 33.952 1.00 66.70 201 ALA B CA 1
ATOM 2506 C C . ALA D 2 22 ? -19.920 21.028 32.756 1.00 64.19 201 ALA B C 1
ATOM 2507 O O . ALA D 2 22 ? -20.832 20.513 32.095 1.00 62.75 201 ALA B O 1
ATOM 2509 N N . GLY D 2 23 ? -19.379 22.207 32.427 1.00 64.70 202 GLY B N 1
ATOM 2510 C CA . GLY D 2 23 ? -19.881 22.940 31.280 1.00 59.79 202 GLY B CA 1
ATOM 2511 C C . GLY D 2 23 ? -19.588 22.227 29.978 1.00 62.32 202 GLY B C 1
ATOM 2512 O O . GLY D 2 23 ? -20.405 22.250 29.054 1.00 58.45 202 GLY B O 1
ATOM 2513 N N . GLU D 2 24 ? -18.421 21.585 29.885 1.00 62.74 203 GLU B N 1
ATOM 2514 C CA . GLU D 2 24 ? -18.097 20.845 28.674 1.00 61.56 203 GLU B CA 1
ATOM 2515 C C . GLU D 2 24 ? -19.035 19.657 28.499 1.00 61.25 203 GLU B C 1
ATOM 2516 O O . GLU D 2 24 ? -19.514 19.385 27.381 1.00 60.85 203 GLU B O 1
ATOM 2522 N N . ALA D 2 25 ? -19.334 18.950 29.596 1.00 53.41 204 ALA B N 1
ATOM 2523 C CA . ALA D 2 25 ? -20.297 17.864 29.473 1.00 53.78 204 ALA B CA 1
ATOM 2524 C C . ALA D 2 25 ? -21.655 18.399 29.039 1.00 53.50 204 ALA B C 1
ATOM 2525 O O . ALA D 2 25 ? -22.315 17.819 28.167 1.00 47.93 204 ALA B O 1
ATOM 2527 N N . ALA D 2 26 ? -22.066 19.537 29.599 1.00 52.54 205 ALA B N 1
ATOM 2528 C CA . ALA D 2 26 ? -23.371 20.066 29.231 1.00 51.66 205 ALA B CA 1
ATOM 2529 C C . ALA D 2 26 ? -23.399 20.534 27.780 1.00 50.49 205 ALA B C 1
ATOM 2530 O O . ALA D 2 26 ? -24.430 20.393 27.112 1.00 49.23 205 ALA B O 1
ATOM 2532 N N . GLY D 2 27 ? -22.269 21.011 27.254 1.00 49.65 206 GLY B N 1
ATOM 2533 C CA . GLY D 2 27 ? -22.221 21.413 25.849 1.00 52.69 206 GLY B CA 1
ATOM 2534 C C . GLY D 2 27 ? -22.353 20.230 24.905 1.00 45.22 206 GLY B C 1
ATOM 2535 O O . GLY D 2 27 ? -23.108 20.277 23.929 1.00 39.94 206 GLY B O 1
ATOM 2536 N N . ARG D 2 28 ? -21.612 19.152 25.182 1.00 47.15 207 ARG B N 1
ATOM 2537 C CA . ARG D 2 28 ? -21.773 17.937 24.383 1.00 47.44 207 ARG B CA 1
ATOM 2538 C C . ARG D 2 28 ? -23.199 17.392 24.462 1.00 50.74 207 ARG B C 1
ATOM 2539 O O . ARG D 2 28 ? -23.798 17.045 23.431 1.00 46.21 207 ARG B O 1
ATOM 2547 N N . ASN D 2 29 ? -23.765 17.335 25.677 1.00 48.78 208 ASN B N 1
ATOM 2548 C CA . ASN D 2 29 ? -25.107 16.788 25.867 1.00 44.68 208 ASN B CA 1
ATOM 2549 C C . ASN D 2 29 ? -26.148 17.631 25.135 1.00 47.54 208 ASN B C 1
ATOM 2550 O O . ASN D 2 29 ? -27.113 17.100 24.554 1.00 45.27 208 ASN B O 1
ATOM 2555 N N . ALA D 2 30 ? -25.947 18.948 25.123 1.00 42.36 209 ALA B N 1
ATOM 2556 C CA . ALA D 2 30 ? -26.820 19.828 24.365 1.00 44.67 209 ALA B CA 1
ATOM 2557 C C . ALA D 2 30 ? -26.689 19.576 22.862 1.00 47.93 209 ALA B C 1
ATOM 2558 O O . ALA D 2 30 ? -27.692 19.562 22.142 1.00 46.54 209 ALA B O 1
ATOM 2560 N N . ILE D 2 31 ? -25.466 19.410 22.349 1.00 42.31 210 ILE B N 1
ATOM 2561 C CA . ILE D 2 31 ? -25.373 19.245 20.898 1.00 51.98 210 ILE B CA 1
ATOM 2562 C C . ILE D 2 31 ? -25.909 17.880 20.469 1.00 50.39 210 ILE B C 1
ATOM 2563 O O . ILE D 2 31 ? -26.461 17.729 19.367 1.00 42.17 210 ILE B O 1
ATOM 2568 N N . ILE D 2 32 ? -25.790 16.878 21.334 1.00 47.53 211 ILE B N 1
ATOM 2569 C CA . ILE D 2 32 ? -26.324 15.566 21.000 1.00 45.72 211 ILE B CA 1
ATOM 2570 C C . ILE D 2 32 ? -27.845 15.622 20.973 1.00 47.04 211 ILE B C 1
ATOM 2571 O O . ILE D 2 32 ? -28.494 15.189 20.005 1.00 48.23 211 ILE B O 1
ATOM 2576 N N . GLY D 2 33 ? -28.435 16.200 22.020 1.00 43.88 212 GLY B N 1
ATOM 2577 C CA . GLY D 2 33 ? -29.871 16.361 22.024 1.00 44.59 212 GLY B CA 1
ATOM 2578 C C . GLY D 2 33 ? -30.367 17.171 20.845 1.00 45.49 212 GLY B C 1
ATOM 2579 O O . GLY D 2 33 ? -31.397 16.844 20.256 1.00 42.20 212 GLY B O 1
ATOM 2580 N N . ALA D 2 34 ? -29.655 18.252 20.498 1.00 46.22 213 ALA B N 1
ATOM 2581 C CA . ALA D 2 34 ? -30.096 19.086 19.389 1.00 48.41 213 ALA B CA 1
ATOM 2582 C C . ALA D 2 34 ? -30.044 18.319 18.070 1.00 43.19 213 ALA B C 1
ATOM 2583 O O . ALA D 2 34 ? -30.925 18.478 17.220 1.00 37.24 213 ALA B O 1
ATOM 2585 N N . LEU D 2 35 ? -29.033 17.475 17.882 1.00 41.17 214 LEU B N 1
ATOM 2586 C CA . LEU D 2 35 ? -29.004 16.712 16.643 1.00 42.52 214 LEU B CA 1
ATOM 2587 C C . LEU D 2 35 ? -30.139 15.693 16.582 1.00 48.54 214 LEU B C 1
ATOM 2588 O O . LEU D 2 35 ? -30.727 15.467 15.504 1.00 43.23 214 LEU B O 1
ATOM 2593 N N . LYS D 2 36 ? -30.503 15.106 17.729 1.00 47.23 215 LYS B N 1
ATOM 2594 C CA . LYS D 2 36 ? -31.642 14.199 17.689 1.00 40.09 215 LYS B CA 1
ATOM 2595 C C . LYS D 2 36 ? -32.931 14.949 17.409 1.00 42.20 215 LYS B C 1
ATOM 2596 O O . LYS D 2 36 ? -33.746 14.506 16.599 1.00 40.61 215 LYS B O 1
ATOM 2602 N N . ARG D 2 37 ? -33.144 16.088 18.063 1.00 45.59 216 ARG B N 1
ATOM 2603 C CA . ARG D 2 37 ? -34.428 16.769 17.898 1.00 46.77 216 ARG B CA 1
ATOM 2604 C C . ARG D 2 37 ? -34.555 17.407 16.516 1.00 45.29 216 ARG B C 1
ATOM 2605 O O . ARG D 2 37 ? -35.641 17.394 15.930 1.00 43.09 216 ARG B O 1
ATOM 2613 N N . TYR D 2 38 ? -33.469 17.935 15.947 1.00 44.42 217 TYR B N 1
ATOM 2614 C CA . TYR D 2 38 ? -33.639 18.656 14.689 1.00 48.91 217 TYR B CA 1
ATOM 2615 C C . TYR D 2 38 ? -33.282 17.844 13.456 1.00 42.72 217 TYR B C 1
ATOM 2616 O O . TYR D 2 38 ? -33.907 18.041 12.417 1.00 41.89 217 TYR B O 1
ATOM 2625 N N . PHE D 2 39 ? -32.291 16.959 13.527 1.00 43.46 218 PHE B N 1
ATOM 2626 C CA . PHE D 2 39 ? -31.916 16.147 12.382 1.00 46.58 218 PHE B CA 1
ATOM 2627 C C . PHE D 2 39 ? -32.407 14.709 12.498 1.00 52.77 218 PHE B C 1
ATOM 2628 O O . PHE D 2 39 ? -32.293 13.949 11.522 1.00 38.54 218 PHE B O 1
ATOM 2636 N N . HIS D 2 40 ? -32.951 14.329 13.658 1.00 42.63 219 HIS B N 1
ATOM 2637 C CA . HIS D 2 40 ? -33.556 13.017 13.854 1.00 43.54 219 HIS B CA 1
ATOM 2638 C C . HIS D 2 40 ? -32.610 11.876 13.508 1.00 41.07 219 HIS B C 1
ATOM 2639 O O . HIS D 2 40 ? -33.001 10.873 12.912 1.00 42.04 219 HIS B O 1
ATOM 2646 N N . ILE D 2 41 ? -31.371 12.003 13.956 1.00 41.83 220 ILE B N 1
ATOM 2647 C CA . ILE D 2 41 ? -30.372 10.949 13.819 1.00 50.98 220 ILE B CA 1
ATOM 2648 C C . ILE D 2 41 ? -29.845 10.626 15.217 1.00 45.20 220 ILE B C 1
ATOM 2649 O O . ILE D 2 41 ? -30.001 11.414 16.144 1.00 41.02 220 ILE B O 1
ATOM 2654 N N . ASP D 2 42 ? -29.317 9.400 15.379 1.00 45.46 221 ASP B N 1
ATOM 2655 C CA . ASP D 2 42 ? -28.709 8.904 16.622 1.00 51.31 221 ASP B CA 1
ATOM 2656 C C . ASP D 2 42 ? -27.265 8.478 16.414 1.00 51.33 221 ASP B C 1
ATOM 2657 O O . ASP D 2 42 ? -26.602 8.079 17.364 1.00 55.06 221 ASP B O 1
ATOM 2662 N N . ASN D 2 43 ? -26.854 8.515 15.158 1.00 46.21 222 ASN B N 1
ATOM 2663 C CA . ASN D 2 43 ? -25.506 8.037 14.796 1.00 56.17 222 ASN B CA 1
ATOM 2664 C C . ASN D 2 43 ? -24.949 8.805 13.608 1.00 55.60 222 ASN B C 1
ATOM 2665 O O . ASN D 2 43 ? -25.732 9.426 12.903 1.00 50.79 222 ASN B O 1
ATOM 2670 N N . LEU D 2 44 ? -23.627 8.797 13.462 1.00 54.25 223 LEU B N 1
ATOM 2671 C CA . LEU D 2 44 ? -22.958 9.362 12.289 1.00 59.88 223 LEU B CA 1
ATOM 2672 C C . LEU D 2 44 ? -22.005 8.292 11.771 1.00 60.45 223 LEU B C 1
ATOM 2673 O O . LEU D 2 44 ? -20.993 7.997 12.414 1.00 58.63 223 LEU B O 1
ATOM 2678 N N . ASN D 2 45 ? -22.327 7.741 10.597 1.00 58.76 224 ASN B N 1
ATOM 2679 C CA . ASN D 2 45 ? -21.615 6.613 9.979 1.00 60.22 224 ASN B CA 1
ATOM 2680 C C . ASN D 2 45 ? -21.382 5.485 10.985 1.00 60.89 224 ASN B C 1
ATOM 2681 O O . ASN D 2 45 ? -20.260 5.012 11.210 1.00 64.45 224 ASN B O 1
ATOM 2686 N N . GLY D 2 46 ? -22.424 5.165 11.742 1.00 64.00 225 GLY B N 1
ATOM 2687 C CA . GLY D 2 46 ? -22.381 4.001 12.645 1.00 63.83 225 GLY B CA 1
ATOM 2688 C C . GLY D 2 46 ? -22.030 4.360 14.061 1.00 65.11 225 GLY B C 1
ATOM 2689 O O . GLY D 2 46 ? -22.537 3.697 14.961 1.00 64.16 225 GLY B O 1
ATOM 2690 N N . THR D 2 47 ? -21.209 5.379 14.242 1.00 63.20 226 THR B N 1
ATOM 2691 C CA . THR D 2 47 ? -20.786 5.742 15.607 1.00 61.68 226 THR B CA 1
ATOM 2692 C C . THR D 2 47 ? -21.901 6.548 16.262 1.00 57.34 226 THR B C 1
ATOM 2693 O O . THR D 2 47 ? -22.418 7.450 15.617 1.00 55.79 226 THR B O 1
ATOM 2697 N N . SER D 2 48 ? -22.260 6.187 17.487 1.00 53.63 227 SER B N 1
ATOM 2698 C CA . SER D 2 48 ? -23.296 6.883 18.210 1.00 51.29 227 SER B CA 1
ATOM 2699 C C . SER D 2 48 ? -22.895 8.316 18.449 1.00 53.44 227 SER B C 1
ATOM 2700 O O . SER D 2 48 ? -21.719 8.640 18.513 1.00 57.50 227 SER B O 1
ATOM 2703 N N . LEU D 2 49 ? -23.893 9.177 18.596 1.00 52.75 228 LEU B N 1
ATOM 2704 C CA . LEU D 2 49 ? -23.630 10.596 18.805 1.00 54.62 228 LEU B CA 1
ATOM 2705 C C . LEU D 2 49 ? -22.768 10.827 20.038 1.00 54.05 228 LEU B C 1
ATOM 2706 O O . LEU D 2 49 ? -21.853 11.653 20.019 1.00 59.95 228 LEU B O 1
ATOM 2711 N N . LYS D 2 50 ? -23.012 10.074 21.101 1.00 51.02 229 LYS B N 1
ATOM 2712 C CA . LYS D 2 50 ? -22.209 10.245 22.302 1.00 58.35 229 LYS B CA 1
ATOM 2713 C C . LYS D 2 50 ? -20.782 9.780 22.053 1.00 59.09 229 LYS B C 1
ATOM 2714 O O . LYS D 2 50 ? -19.822 10.465 22.419 1.00 65.02 229 LYS B O 1
ATOM 2720 N N . SER D 2 51 ? -20.612 8.644 21.382 1.00 59.85 230 SER B N 1
ATOM 2721 C CA . SER D 2 51 ? -19.268 8.195 21.055 1.00 62.57 230 SER B CA 1
ATOM 2722 C C . SER D 2 51 ? -18.619 9.093 20.009 1.00 61.65 230 SER B C 1
ATOM 2723 O O . SER D 2 51 ? -17.389 9.196 19.969 1.00 64.62 230 SER B O 1
ATOM 2726 N N . PHE D 2 52 ? -19.414 9.728 19.150 1.00 54.86 231 PHE B N 1
ATOM 2727 C CA . PHE D 2 52 ? -18.843 10.644 18.169 1.00 59.96 231 PHE B CA 1
ATOM 2728 C C . PHE D 2 52 ? -18.238 11.874 18.820 1.00 66.33 231 PHE B C 1
ATOM 2729 O O . PHE D 2 52 ? -17.194 12.364 18.375 1.00 62.99 231 PHE B O 1
ATOM 2737 N N . PHE D 2 53 ? -18.904 12.421 19.836 1.00 65.23 232 PHE B N 1
ATOM 2738 C CA . PHE D 2 53 ? -18.454 13.658 20.455 1.00 60.02 232 PHE B CA 1
ATOM 2739 C C . PHE D 2 53 ? -17.452 13.445 21.584 1.00 61.32 232 PHE B C 1
ATOM 2740 O O . PHE D 2 53 ? -16.989 14.426 22.175 1.00 67.70 232 PHE B O 1
ATOM 2748 N N . ASN D 2 54 ? -17.051 12.202 21.855 1.00 65.94 233 ASN B N 1
ATOM 2749 C CA . ASN D 2 54 ? -15.935 11.977 22.771 1.00 70.71 233 ASN B CA 1
ATOM 2750 C C . ASN D 2 54 ? -14.617 12.372 22.125 1.00 70.20 233 ASN B C 1
ATOM 2751 O O . ASN D 2 54 ? -13.696 12.834 22.807 1.00 77.25 233 ASN B O 1
ATOM 2756 N N . SER D 2 55 ? -14.505 12.179 20.817 1.00 68.62 234 SER B N 1
ATOM 2757 C CA . SER D 2 55 ? -13.267 12.446 20.108 1.00 70.45 234 SER B CA 1
ATOM 2758 C C . SER D 2 55 ? -13.236 13.817 19.450 1.00 72.28 234 SER B C 1
ATOM 2759 O O . SER D 2 55 ? -12.152 14.394 19.309 1.00 76.23 234 SER B O 1
ATOM 2762 N N . THR D 2 56 ? -14.385 14.357 19.040 1.00 66.50 235 THR B N 1
ATOM 2763 C CA . THR D 2 56 ? -14.436 15.672 18.422 1.00 62.48 235 THR B CA 1
ATOM 2764 C C . THR D 2 56 ? -15.284 16.618 19.267 1.00 62.54 235 THR B C 1
ATOM 2765 O O . THR D 2 56 ? -16.285 16.221 19.874 1.00 65.65 235 THR B O 1
ATOM 2769 N N . SER D 2 57 ? -14.873 17.881 19.297 1.00 59.51 236 SER B N 1
ATOM 2770 C CA . SER D 2 57 ? -15.501 18.856 20.172 1.00 56.92 236 SER B CA 1
ATOM 2771 C C . SER D 2 57 ? -16.928 19.180 19.736 1.00 60.35 236 SER B C 1
ATOM 2772 O O . SER D 2 57 ? -17.250 19.210 18.542 1.00 58.51 236 SER B O 1
ATOM 2775 N N . TYR D 2 58 ? -17.751 19.544 20.725 1.00 54.44 237 TYR B N 1
ATOM 2776 C CA . TYR D 2 58 ? -19.168 19.847 20.561 1.00 50.13 237 TYR B CA 1
ATOM 2777 C C . TYR D 2 58 ? -19.407 21.195 19.902 1.00 52.78 237 TYR B C 1
ATOM 2778 O O . TYR D 2 58 ? -20.566 21.527 19.609 1.00 51.23 237 TYR B O 1
ATOM 2787 N N . SER D 2 59 ? -18.363 22.005 19.721 1.00 52.76 238 SER B N 1
ATOM 2788 C CA . SER D 2 59 ? -18.497 23.298 19.059 1.00 54.65 238 SER B CA 1
ATOM 2789 C C . SER D 2 59 ? -17.722 23.332 17.749 1.00 52.48 238 SER B C 1
ATOM 2790 O O . SER D 2 59 ? -17.502 24.404 17.177 1.00 59.95 238 SER B O 1
ATOM 2793 N N . ASP D 2 60 ? -17.340 22.171 17.237 1.00 49.10 239 ASP B N 1
ATOM 2794 C CA . ASP D 2 60 ? -16.602 22.098 15.978 1.00 55.69 239 ASP B CA 1
ATOM 2795 C C . ASP D 2 60 ? -17.607 22.048 14.825 1.00 49.97 239 ASP B C 1
ATOM 2796 O O . ASP D 2 60 ? -17.950 20.990 14.283 1.00 45.34 239 ASP B O 1
ATOM 2801 N N . VAL D 2 61 ? -18.077 23.239 14.448 1.00 52.37 240 VAL B N 1
ATOM 2802 C CA . VAL D 2 61 ? -19.137 23.370 13.455 1.00 46.47 240 VAL B CA 1
ATOM 2803 C C . VAL D 2 61 ? -18.764 22.686 12.145 1.00 53.94 240 VAL B C 1
ATOM 2804 O O . VAL D 2 61 ? -19.584 21.979 11.551 1.00 54.55 240 VAL B O 1
ATOM 2808 N N . THR D 2 62 ? -17.523 22.863 11.678 1.00 51.72 241 THR B N 1
ATOM 2809 C CA . THR D 2 62 ? -17.169 22.373 10.349 1.00 46.62 241 THR B CA 1
ATOM 2810 C C . THR D 2 62 ? -17.231 20.854 10.274 1.00 44.91 241 THR B C 1
ATOM 2811 O O . THR D 2 62 ? -17.822 20.298 9.346 1.00 43.99 241 THR B O 1
ATOM 2815 N N . THR D 2 63 ? -16.644 20.155 11.245 1.00 45.66 242 THR B N 1
ATOM 2816 C CA . T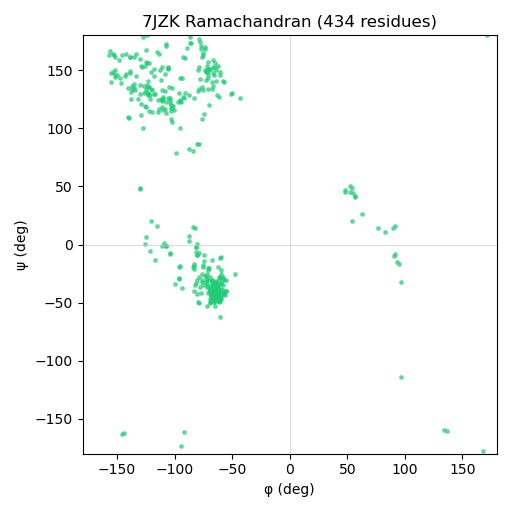HR D 2 63 ? -16.706 18.699 11.171 1.00 52.05 242 THR B CA 1
ATOM 2817 C C . THR D 2 63 ? -18.133 18.183 11.356 1.00 54.46 242 THR B C 1
ATOM 2818 O O . THR D 2 63 ? -18.528 17.219 10.690 1.00 54.30 242 THR B O 1
ATOM 2822 N N . ILE D 2 64 ? -18.916 18.777 12.267 1.00 50.55 243 ILE B N 1
ATOM 2823 C CA . ILE D 2 64 ? -20.284 18.290 12.454 1.00 49.65 243 ILE B CA 1
ATOM 2824 C C . ILE D 2 64 ? -21.087 18.497 11.184 1.00 42.42 243 ILE B C 1
ATOM 2825 O O . ILE D 2 64 ? -21.798 17.601 10.713 1.00 46.96 243 ILE B O 1
ATOM 2830 N N . ALA D 2 65 ? -20.975 19.684 10.606 1.00 42.08 244 ALA B N 1
ATOM 2831 C CA . ALA D 2 65 ? -21.698 19.974 9.380 1.00 50.11 244 ALA B CA 1
ATOM 2832 C C . ALA D 2 65 ? -21.253 19.043 8.265 1.00 47.41 244 ALA B C 1
ATOM 2833 O O . ALA D 2 65 ? -22.084 18.526 7.512 1.00 46.62 244 ALA B O 1
ATOM 2835 N N . SER D 2 66 ? -19.958 18.753 8.192 1.00 44.74 245 SER B N 1
ATOM 2836 C CA . SER D 2 66 ? -19.478 17.878 7.128 1.00 56.97 245 SER B CA 1
ATOM 2837 C C . SER D 2 66 ? -19.976 16.449 7.319 1.00 51.09 245 SER B C 1
ATOM 2838 O O . SER D 2 66 ? -20.381 15.785 6.353 1.00 45.00 245 SER B O 1
ATOM 2841 N N . ALA D 2 67 ? -19.963 15.966 8.561 1.00 46.69 246 ALA B N 1
ATOM 2842 C CA . ALA D 2 67 ? -20.356 14.590 8.810 1.00 45.67 246 ALA B CA 1
ATOM 2843 C C . ALA D 2 67 ? -21.849 14.436 8.624 1.00 41.71 246 ALA B C 1
ATOM 2844 O O . ALA D 2 67 ? -22.343 13.357 8.288 1.00 43.55 246 ALA B O 1
ATOM 2846 N N . ILE D 2 68 ? -22.594 15.511 8.795 1.00 43.86 247 ILE B N 1
ATOM 2847 C CA . ILE D 2 68 ? -24.007 15.389 8.504 1.00 42.63 247 ILE B CA 1
ATOM 2848 C C . ILE D 2 68 ? -24.231 15.405 7.004 1.00 45.64 247 ILE B C 1
ATOM 2849 O O . ILE D 2 68 ? -25.006 14.605 6.463 1.00 41.05 247 ILE B O 1
ATOM 2854 N N . ASP D 2 69 ? -23.507 16.282 6.308 1.00 48.21 248 ASP B N 1
ATOM 2855 C CA . ASP D 2 69 ? -23.719 16.451 4.882 1.00 48.15 248 ASP B CA 1
ATOM 2856 C C . ASP D 2 69 ? -23.413 15.160 4.132 1.00 44.52 248 ASP B C 1
ATOM 2857 O O . ASP D 2 69 ? -24.193 14.731 3.273 1.00 39.56 248 ASP B O 1
ATOM 2862 N N . THR D 2 70 ? -22.305 14.509 4.473 1.00 44.82 249 THR B N 1
ATOM 2863 C CA . THR D 2 70 ? -21.969 13.242 3.835 1.00 46.38 249 THR B CA 1
ATOM 2864 C C . THR D 2 70 ? -23.010 12.161 4.128 1.00 50.47 249 THR B C 1
ATOM 2865 O O . THR D 2 70 ? -23.383 11.396 3.231 1.00 54.06 249 THR B O 1
ATOM 2869 N N . GLN D 2 71 ? -23.533 12.106 5.362 1.00 49.38 250 GLN B N 1
ATOM 2870 C CA . GLN D 2 71 ? -24.538 11.091 5.666 1.00 41.44 250 GLN B CA 1
ATOM 2871 C C . GLN D 2 71 ? -25.821 11.342 4.897 1.00 40.43 250 GLN B C 1
ATOM 2872 O O . GLN D 2 71 ? -26.465 10.395 4.428 1.00 37.60 250 GLN B O 1
ATOM 2878 N N . MET D 2 72 ? -26.202 12.609 4.753 1.00 38.00 251 MET B N 1
ATOM 2879 C CA . MET D 2 72 ? -27.442 12.939 4.063 1.00 42.23 251 MET B CA 1
ATOM 2880 C C . MET D 2 72 ? -27.385 12.577 2.585 1.00 45.75 251 MET B C 1
ATOM 2881 O O . MET D 2 72 ? -28.282 11.897 2.068 1.00 44.71 251 MET B O 1
ATOM 2886 N N . THR D 2 73 ? -26.322 12.992 1.889 1.00 44.22 252 THR B N 1
ATOM 2887 C CA . THR D 2 73 ? -26.256 12.685 0.469 1.00 43.16 252 THR B CA 1
ATOM 2888 C C . THR D 2 73 ? -26.196 11.181 0.251 1.00 45.36 252 THR B C 1
ATOM 2889 O O . THR D 2 73 ? -26.841 10.652 -0.662 1.00 40.93 252 THR B O 1
ATOM 2893 N N . ALA D 2 74 ? -25.515 10.468 1.149 1.00 40.88 253 ALA B N 1
ATOM 2894 C CA . ALA D 2 74 ? -25.371 9.026 1.003 1.00 42.06 253 ALA B CA 1
ATOM 2895 C C . ALA D 2 74 ? -26.655 8.266 1.314 1.00 51.86 253 ALA B C 1
ATOM 2896 O O . ALA D 2 74 ? -26.852 7.164 0.786 1.00 65.31 253 ALA B O 1
ATOM 2898 N N . SER D 2 75 ? -27.536 8.809 2.159 1.00 42.67 254 SER B N 1
ATOM 2899 C CA . SER D 2 75 ? -28.700 8.056 2.596 1.00 39.24 254 SER B CA 1
ATOM 2900 C C . SER D 2 75 ? -30.019 8.582 2.061 1.00 39.14 254 SER B C 1
ATOM 2901 O O . SER D 2 75 ? -31.051 7.959 2.326 1.00 39.71 254 SER B O 1
ATOM 2904 N N . CYS D 2 76 ? -30.026 9.670 1.288 1.00 39.25 255 CYS B N 1
ATOM 2905 C CA . CYS D 2 76 ? -31.274 10.314 0.872 1.00 38.13 255 CYS B CA 1
ATOM 2906 C C . CYS D 2 76 ? -31.306 10.563 -0.639 1.00 42.14 255 CYS B C 1
ATOM 2907 O O . CYS D 2 76 ? -31.661 11.641 -1.127 1.00 36.45 255 CYS B O 1
ATOM 2910 N N . ASP D 2 77 ? -30.969 9.544 -1.408 1.00 42.31 256 ASP B N 1
ATOM 2911 C CA . ASP D 2 77 ? -30.885 9.663 -2.851 1.00 40.89 256 ASP B CA 1
ATOM 2912 C C . ASP D 2 77 ? -32.048 8.933 -3.497 1.00 45.29 256 ASP B C 1
ATOM 2913 O O . ASP D 2 77 ? -32.873 8.297 -2.833 1.00 48.13 256 ASP B O 1
ATOM 2918 N N . ALA D 2 78 ? -32.151 9.102 -4.802 1.00 42.34 257 ALA B N 1
ATOM 2919 C CA . ALA D 2 78 ? -33.251 8.523 -5.549 1.00 44.58 257 ALA B CA 1
ATOM 2920 C C . ALA D 2 78 ? -33.008 7.078 -5.947 1.00 48.64 257 ALA B C 1
ATOM 2921 O O . ALA D 2 78 ? -33.961 6.381 -6.306 1.00 50.40 257 ALA B O 1
ATOM 2923 N N . PHE D 2 79 ? -31.759 6.623 -5.956 1.00 52.85 258 PHE B N 1
ATOM 2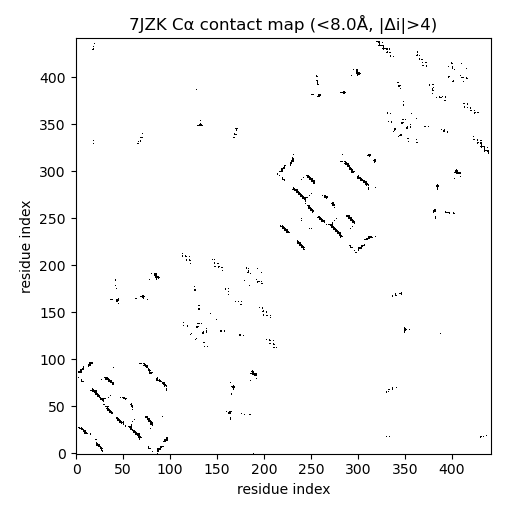924 C CA . PHE D 2 79 ? -31.515 5.287 -6.483 1.00 49.49 258 PHE B CA 1
ATOM 2925 C C . PHE D 2 79 ? -31.827 4.218 -5.459 1.00 50.22 258 PHE B C 1
ATOM 2926 O O . PHE D 2 79 ? -32.179 3.089 -5.830 1.00 51.24 258 PHE B O 1
ATOM 2934 N N . SER D 2 80 ? -31.652 4.551 -4.186 1.00 52.47 259 SER B N 1
ATOM 2935 C CA . SER D 2 80 ? -31.680 3.577 -3.110 1.00 50.53 259 SER B CA 1
ATOM 2936 C C . SER D 2 80 ? -33.096 3.058 -2.907 1.00 54.98 259 SER B C 1
ATOM 2937 O O . SER D 2 80 ? -34.001 3.834 -2.587 1.00 60.74 259 SER B O 1
ATOM 2940 N N . GLY D 2 81 ? -33.294 1.754 -3.063 1.00 50.48 260 GLY B N 1
ATOM 2941 C CA . GLY D 2 81 ? -34.616 1.209 -2.814 1.00 55.64 260 GLY B CA 1
ATOM 2942 C C . GLY D 2 81 ? -35.074 1.447 -1.382 1.00 61.33 260 GLY B C 1
ATOM 2943 O O . GLY D 2 81 ? -36.076 2.125 -1.138 1.00 63.35 260 GLY B O 1
ATOM 2944 N N . LYS D 2 82 ? -34.354 0.881 -0.422 1.00 65.16 261 LYS B N 1
ATOM 2945 C CA . LYS D 2 82 ? -34.706 1.024 0.983 1.00 70.61 261 LYS B CA 1
ATOM 2946 C C . LYS D 2 82 ? -33.961 2.219 1.578 1.00 60.37 261 LYS B C 1
ATOM 2947 O O . LYS D 2 82 ? -32.732 2.284 1.512 1.00 57.92 261 LYS B O 1
ATOM 2953 N N . ILE D 2 83 ? -34.707 3.131 2.200 1.00 63.79 262 ILE B N 1
ATOM 2954 C CA . ILE D 2 83 ? -34.175 4.361 2.790 1.00 61.47 262 ILE B CA 1
ATOM 2955 C C . ILE D 2 83 ? -34.124 4.150 4.301 1.00 53.91 262 ILE B C 1
ATOM 2956 O O . ILE D 2 83 ? -35.155 3.879 4.919 1.00 51.74 262 ILE B O 1
ATOM 2961 N N . VAL D 2 84 ? -32.928 4.238 4.892 1.00 50.44 263 VAL B N 1
ATOM 2962 C CA . VAL D 2 84 ? -32.761 3.857 6.292 1.00 59.09 263 VAL B CA 1
ATOM 2963 C C . VAL D 2 84 ? -33.544 4.781 7.219 1.00 58.16 263 VAL B C 1
ATOM 2964 O O . VAL D 2 84 ? -34.349 4.318 8.034 1.00 51.10 263 VAL B O 1
ATOM 2968 N N . ASN D 2 85 ? -33.336 6.101 7.097 1.00 56.32 264 ASN B N 1
ATOM 2969 C CA . ASN D 2 85 ? -34.003 7.079 7.961 1.00 50.53 264 ASN B CA 1
ATOM 2970 C C . ASN D 2 85 ? -34.707 8.162 7.151 1.00 46.76 264 ASN B C 1
ATOM 2971 O O . ASN D 2 85 ? -34.092 9.166 6.777 1.00 45.25 264 ASN B O 1
ATOM 2976 N N . GLN D 2 86 ? -36.017 8.028 6.997 1.00 52.06 265 GLN B N 1
ATOM 2977 C CA . GLN D 2 86 ? -36.749 9.017 6.223 1.00 47.84 265 GLN B CA 1
ATOM 2978 C C . GLN D 2 86 ? -36.894 10.353 6.939 1.00 47.00 265 GLN B C 1
ATOM 2979 O O . GLN D 2 86 ? -36.909 11.394 6.272 1.00 47.28 265 GLN B O 1
ATOM 2985 N N . ALA D 2 87 ? -36.997 10.371 8.277 1.00 44.28 266 ALA B N 1
ATOM 2986 C CA . ALA D 2 87 ? -37.139 11.658 8.954 1.00 39.11 266 ALA B CA 1
ATOM 2987 C C . ALA D 2 87 ? -35.882 12.502 8.788 1.00 34.66 266 ALA B C 1
ATOM 2988 O O . ALA D 2 87 ? -35.958 13.716 8.614 1.00 33.14 266 ALA B O 1
ATOM 2990 N N . PHE D 2 88 ? -34.718 11.872 8.788 1.00 37.16 267 PHE B N 1
ATOM 2991 C CA . PHE D 2 88 ? -33.498 12.618 8.531 1.00 41.61 267 PHE B CA 1
ATOM 2992 C C . PHE D 2 88 ? -33.530 13.275 7.147 1.00 47.21 267 PHE B C 1
ATOM 2993 O O . PHE D 2 88 ? -33.221 14.464 7.010 1.00 46.77 267 PHE B O 1
ATOM 3001 N N . CYS D 2 89 ? -33.974 12.548 6.115 1.00 42.19 268 CYS B N 1
ATOM 3002 C CA . CYS D 2 89 ? -34.013 13.188 4.804 1.00 43.07 268 CYS B CA 1
ATOM 3003 C C . CYS D 2 89 ? -35.053 14.304 4.757 1.00 46.15 268 CYS B C 1
ATOM 3004 O O . CYS D 2 89 ? -34.871 15.286 4.019 1.00 44.71 268 CYS B O 1
ATOM 3007 N N . ASP D 2 90 ? -36.139 14.181 5.527 1.00 36.01 269 ASP B N 1
ATOM 3008 C CA . ASP D 2 90 ? -37.165 15.218 5.522 1.00 37.61 269 ASP B CA 1
ATOM 3009 C C . ASP D 2 90 ? -36.636 16.566 6.004 1.00 41.70 269 ASP B C 1
ATOM 3010 O O . ASP D 2 90 ? -37.246 17.605 5.719 1.00 41.22 269 ASP B O 1
ATOM 3015 N N . VAL D 2 91 ? -35.513 16.577 6.718 1.00 34.58 270 VAL B N 1
ATOM 3016 C CA . VAL D 2 91 ? -34.905 17.843 7.109 1.00 40.24 270 VAL B CA 1
ATOM 3017 C C . VAL D 2 91 ? -34.583 18.697 5.892 1.00 49.06 270 VAL B C 1
ATOM 3018 O O . VAL D 2 91 ? -34.572 19.934 5.975 1.00 50.08 270 VAL B O 1
ATOM 3022 N N . ARG D 2 92 ? -34.331 18.059 4.741 1.00 39.78 271 ARG B N 1
ATOM 3023 C CA . ARG D 2 92 ? -34.098 18.807 3.521 1.00 39.46 271 ARG B CA 1
ATOM 3024 C C . ARG D 2 92 ? -35.277 19.711 3.188 1.00 40.29 271 ARG B C 1
ATOM 3025 O O . ARG D 2 92 ? -35.094 20.803 2.642 1.00 40.20 271 ARG B O 1
ATOM 3033 N N . LYS D 2 93 ? -36.492 19.281 3.487 1.00 41.45 272 LYS B N 1
ATOM 3034 C CA . LYS D 2 93 ? -37.635 20.147 3.245 1.00 42.18 272 LYS B CA 1
ATOM 3035 C C . LYS D 2 93 ? -37.719 21.238 4.311 1.00 47.32 272 LYS B C 1
ATOM 3036 O O . LYS D 2 93 ? -38.150 22.362 4.019 1.00 46.79 272 LYS B O 1
ATOM 3042 N N . THR D 2 94 ? -37.260 20.948 5.533 1.00 46.32 273 THR B N 1
ATOM 3043 C CA . THR D 2 94 ? -37.230 21.976 6.573 1.00 50.85 273 TH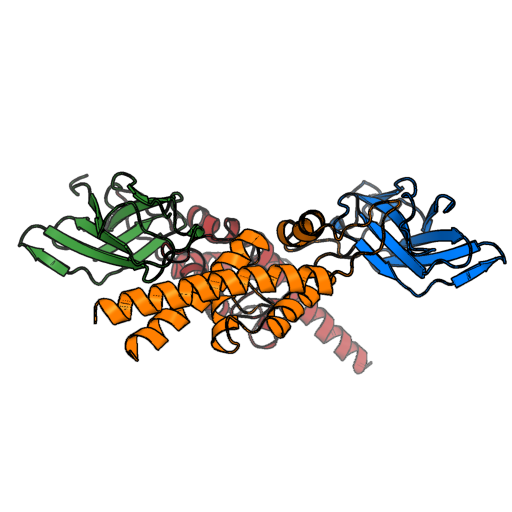R B CA 1
ATOM 3044 C C . THR D 2 94 ? -36.212 23.062 6.250 1.00 53.41 273 THR B C 1
ATOM 3045 O O . THR D 2 94 ? -36.516 24.260 6.329 1.00 57.22 273 THR B O 1
ATOM 3049 N N . LEU D 2 95 ? -35.004 22.662 5.852 1.00 46.68 274 LEU B N 1
ATOM 3050 C CA . LEU D 2 95 ? -33.941 23.608 5.544 1.00 48.14 274 LEU B CA 1
ATOM 3051 C C . LEU D 2 95 ? -34.061 24.176 4.137 1.00 44.64 274 LEU B C 1
ATOM 3052 O O . LEU D 2 95 ? -33.101 24.761 3.637 1.00 45.68 274 LEU B O 1
ATOM 3057 N N . ARG D 2 96 ? -35.209 24.004 3.495 1.00 45.08 275 ARG B N 1
ATOM 3058 C CA . ARG D 2 96 ? -35.466 24.528 2.154 1.00 53.35 275 ARG B CA 1
ATOM 3059 C C . ARG D 2 96 ? -34.369 24.115 1.157 1.00 49.09 275 ARG B C 1
ATOM 3060 O O . ARG D 2 96 ? -33.851 24.921 0.379 1.00 45.43 275 ARG B O 1
ATOM 3068 N N . ILE D 2 97 ? -33.999 22.832 1.203 1.00 43.95 276 ILE B N 1
ATOM 3069 C CA . ILE D 2 97 ? -33.003 22.289 0.282 1.00 46.22 276 ILE B CA 1
ATOM 3070 C C . ILE D 2 97 ? -33.635 21.612 -0.932 1.00 42.57 276 ILE B C 1
ATOM 3071 O O . ILE D 2 97 ? -32.976 21.499 -1.974 1.00 41.84 276 ILE B O 1
ATOM 3076 N N . VAL D 2 98 ? -34.892 21.230 -0.858 1.00 39.13 277 VAL B N 1
ATOM 3077 C CA . VAL D 2 98 ? -35.502 20.565 -1.992 1.00 43.73 277 VAL B CA 1
ATOM 3078 C C . VAL D 2 98 ? -35.742 21.628 -3.054 1.00 47.89 277 VAL B C 1
ATOM 3079 O O . VAL D 2 98 ? -35.937 22.805 -2.742 1.00 48.22 277 VAL B O 1
ATOM 3083 N N . ALA D 2 99 ? -35.712 21.220 -4.319 1.00 43.78 278 ALA B N 1
ATOM 3084 C CA . ALA D 2 99 ? -35.812 22.173 -5.415 1.00 42.86 278 ALA B CA 1
ATOM 3085 C C . ALA D 2 99 ? -37.198 22.798 -5.412 1.00 52.14 278 ALA B C 1
ATOM 3086 O O . ALA D 2 99 ? -38.190 22.113 -5.141 1.00 52.10 278 ALA B O 1
ATOM 3088 N N . ASP D 2 100 ? -37.246 24.121 -5.603 1.00 51.91 279 ASP B N 1
ATOM 3089 C CA . ASP D 2 100 ? -38.497 24.876 -5.699 1.00 52.04 279 ASP B CA 1
ATOM 3090 C C . ASP D 2 100 ? -38.453 25.740 -6.950 1.00 47.05 279 ASP B C 1
ATOM 3091 O O . ASP D 2 100 ? -37.574 26.615 -7.057 1.00 51.27 279 ASP B O 1
ATOM 3096 N N . PRO D 2 101 ? -39.379 25.574 -7.891 1.00 47.61 280 PRO B N 1
ATOM 3097 C CA . PRO D 2 101 ? -39.283 26.333 -9.141 1.00 48.77 280 PRO B CA 1
ATOM 3098 C C . PRO D 2 101 ? -39.270 27.825 -8.879 1.00 52.17 280 PRO B C 1
ATOM 3099 O O . PRO D 2 101 ? -39.943 28.322 -7.974 1.00 58.52 280 PRO B O 1
ATOM 3103 N N . GLY D 2 102 ? -38.439 28.521 -9.661 1.00 50.31 281 GLY B N 1
ATOM 3104 C CA . GLY D 2 102 ? -38.327 29.959 -9.686 1.00 46.44 281 GLY B CA 1
ATOM 3105 C C . GLY D 2 102 ? -37.302 30.547 -8.743 1.00 59.14 281 GLY B C 1
ATOM 3106 O O . GLY D 2 102 ? -36.964 31.728 -8.892 1.00 65.85 281 GLY B O 1
ATOM 3107 N N . LYS D 2 103 ? -36.737 29.754 -7.831 1.00 54.82 282 LYS B N 1
ATOM 3108 C CA . LYS D 2 103 ? -35.840 30.264 -6.808 1.00 47.86 282 LYS B CA 1
ATOM 3109 C C . LYS D 2 103 ? -34.435 29.739 -7.030 1.00 51.67 282 LYS B C 1
ATOM 3110 O O . LYS D 2 103 ? -34.212 28.779 -7.766 1.00 59.47 282 LYS B O 1
ATOM 3116 N N . SER D 2 104 ? -33.484 30.382 -6.377 1.00 51.54 283 SER B N 1
ATOM 3117 C CA . SER D 2 104 ? -32.089 30.059 -6.588 1.00 53.14 283 SER B CA 1
ATOM 3118 C C . SER D 2 104 ? -31.723 28.757 -5.885 1.00 52.37 283 SER B C 1
ATOM 3119 O O . SER D 2 104 ? -32.436 28.257 -5.015 1.00 56.99 283 SER B O 1
ATOM 3122 N N . PHE D 2 105 ? -30.593 28.203 -6.287 1.00 50.86 284 PHE B N 1
ATOM 3123 C CA . PHE D 2 105 ? -30.121 26.964 -5.697 1.00 52.54 284 PHE B CA 1
ATOM 3124 C C . PHE D 2 105 ? -29.797 27.156 -4.228 1.00 50.00 284 PHE B C 1
ATOM 3125 O O . PHE D 2 105 ? -29.221 28.171 -3.832 1.00 55.72 284 PHE B O 1
ATOM 3133 N N . VAL D 2 106 ? -30.130 26.155 -3.422 1.00 46.98 285 VAL B N 1
ATOM 3134 C CA . VAL D 2 106 ? -29.705 26.101 -2.030 1.00 46.02 285 VAL B CA 1
ATOM 3135 C C . VAL D 2 106 ? -28.760 24.913 -1.879 1.00 48.13 285 VAL B C 1
ATOM 3136 O O . VAL D 2 106 ? -29.178 23.753 -2.003 1.00 50.55 285 VAL B O 1
ATOM 3140 N N . LYS D 2 107 ? -27.488 25.198 -1.581 1.00 44.47 286 LYS B N 1
ATOM 3141 C CA . LYS D 2 107 ? -26.491 24.151 -1.429 1.00 44.47 286 LYS B CA 1
ATOM 3142 C C . LYS D 2 107 ? -26.695 23.437 -0.092 1.00 51.45 286 LYS B C 1
ATOM 3143 O O . LYS D 2 107 ? -26.858 24.076 0.955 1.00 50.53 286 LYS B O 1
ATOM 3149 N N . GLN D 2 108 ? -26.672 22.105 -0.133 1.00 51.93 287 GLN B N 1
ATOM 3150 C CA . GLN D 2 108 ? -26.976 21.315 1.050 1.00 44.26 287 GLN B CA 1
ATOM 3151 C C . GLN D 2 108 ? -25.972 21.595 2.157 1.00 48.62 287 GLN B C 1
ATOM 3152 O O . GLN D 2 108 ? -26.338 21.720 3.337 1.00 47.79 287 GLN B O 1
ATOM 3158 N N . LYS D 2 109 ? -24.692 21.665 1.800 1.00 48.21 288 LYS B N 1
ATOM 3159 C CA . LYS D 2 109 ? -23.682 21.844 2.831 1.00 49.26 288 LYS B CA 1
ATOM 3160 C C . LYS D 2 109 ? -23.844 23.174 3.547 1.00 48.53 288 LYS B C 1
ATOM 3161 O O . LYS D 2 109 ? -23.649 23.248 4.757 1.00 47.21 288 LYS B O 1
ATOM 3167 N N . ASP D 2 110 ? -24.160 24.246 2.811 1.00 51.36 289 ASP B N 1
ATOM 3168 C CA . ASP D 2 110 ? -24.237 25.556 3.448 1.00 51.64 289 ASP B CA 1
ATOM 3169 C C . ASP D 2 110 ? -25.409 25.627 4.423 1.00 52.05 289 ASP B C 1
ATOM 3170 O O . ASP D 2 110 ? -25.281 26.182 5.524 1.00 48.87 289 ASP B O 1
ATOM 3175 N N . ALA D 2 111 ? -26.561 25.073 4.035 1.00 49.55 290 ALA B N 1
ATOM 3176 C CA . ALA D 2 111 ? -27.709 25.060 4.932 1.00 52.69 290 ALA B CA 1
ATOM 3177 C C . ALA D 2 111 ? -27.436 24.206 6.168 1.00 49.34 290 ALA B C 1
ATOM 3178 O O . ALA D 2 111 ? -27.788 24.600 7.290 1.00 50.81 290 ALA B O 1
ATOM 3180 N N . ILE D 2 112 ? -26.763 23.065 5.999 1.00 46.27 291 ILE B N 1
ATOM 3181 C CA . ILE D 2 112 ? -26.431 22.263 7.171 1.00 46.69 291 ILE B CA 1
ATOM 3182 C C . ILE D 2 112 ? -25.465 23.011 8.083 1.00 52.20 291 ILE B C 1
ATOM 3183 O O . ILE D 2 112 ? -25.638 23.013 9.310 1.00 51.31 291 ILE B O 1
ATOM 3188 N N . THR D 2 113 ? -24.533 23.758 7.497 1.00 48.83 292 THR B N 1
ATOM 3189 C CA . THR D 2 113 ? -23.531 24.513 8.288 1.00 51.10 292 THR B CA 1
ATOM 3190 C C . THR D 2 113 ? -24.247 25.558 9.155 1.00 54.29 292 THR B C 1
ATOM 3191 O O . THR D 2 113 ? -24.003 25.595 10.343 1.00 52.37 292 THR B O 1
ATOM 3195 N N . GLY D 2 114 ? -25.145 26.331 8.574 1.00 50.07 293 GLY B N 1
ATOM 3196 C CA . GLY D 2 114 ? -25.845 27.371 9.326 1.00 48.71 293 GLY B CA 1
ATOM 3197 C C . GLY D 2 114 ? -26.684 26.809 10.442 1.00 55.98 293 GLY B C 1
ATOM 3198 O O . GLY D 2 114 ? -26.695 27.392 11.509 1.00 57.17 293 GLY B O 1
ATOM 3199 N N . ALA D 2 115 ? -27.380 25.717 10.184 1.00 56.60 294 ALA B N 1
ATOM 3200 C CA . ALA D 2 115 ? -28.271 25.140 11.197 1.00 52.31 294 ALA B CA 1
ATOM 3201 C C . ALA D 2 115 ? -27.439 24.647 12.368 1.00 51.57 294 ALA B C 1
ATOM 3202 O O . ALA D 2 115 ? -27.804 24.897 13.505 1.00 48.93 294 ALA B O 1
ATOM 3204 N N . VAL D 2 116 ? -26.337 23.994 12.060 1.00 49.76 295 VAL B N 1
ATOM 3205 C CA . VAL D 2 116 ? -25.445 23.487 13.125 1.00 51.99 295 VAL B CA 1
ATOM 3206 C C . VAL D 2 116 ? -24.821 24.670 13.874 1.00 57.33 295 VAL B C 1
ATOM 3207 O O . VAL D 2 116 ? -24.652 24.554 15.069 1.00 58.05 295 VAL B O 1
ATOM 3211 N N . THR D 2 117 ? -24.493 25.766 13.193 1.00 51.21 296 THR B N 1
ATOM 3212 C CA . THR D 2 117 ? -23.815 26.872 13.903 1.00 56.02 296 THR B CA 1
ATOM 3213 C C . THR D 2 117 ? -24.757 27.381 14.988 1.00 54.09 296 THR B C 1
ATOM 3214 O O . THR D 2 117 ? -24.321 27.533 16.108 1.00 55.85 296 THR B O 1
ATOM 3218 N N . GLN D 2 118 ? -26.022 27.553 14.655 1.00 52.37 297 GLN B N 1
ATOM 3219 C CA . GLN D 2 118 ? -27.000 28.049 15.636 1.00 60.32 297 GLN B CA 1
ATOM 3220 C C . GLN D 2 118 ? -27.138 27.038 16.773 1.00 57.62 297 GLN B C 1
ATOM 3221 O O . GLN D 2 118 ? -27.179 27.458 17.922 1.00 59.22 297 GLN B O 1
ATOM 3227 N N . LEU D 2 119 ? -27.196 25.755 16.458 1.00 54.87 298 LEU B N 1
ATOM 3228 C CA . LEU D 2 119 ? -27.415 24.733 17.496 1.00 47.60 298 LEU B CA 1
ATOM 3229 C C . LEU D 2 119 ? -26.214 24.713 18.432 1.00 54.20 298 LEU B C 1
ATOM 3230 O O . LEU D 2 119 ? -26.414 24.618 19.635 1.00 53.85 298 LEU B O 1
ATOM 3235 N N . VAL D 2 120 ? -25.016 24.819 17.884 1.00 51.69 299 VAL B N 1
ATOM 3236 C CA . VAL D 2 120 ? -23.803 24.900 18.741 1.00 57.34 299 VAL B CA 1
ATOM 3237 C C . VAL D 2 120 ? -23.807 26.195 19.561 1.00 57.04 299 VAL B C 1
ATOM 3238 O O . VAL D 2 120 ? -23.321 26.166 20.684 1.00 56.19 299 VAL B O 1
ATOM 3242 N N . GLU D 2 121 ? -24.303 27.286 18.994 1.00 51.18 300 GLU B N 1
ATOM 3243 C CA . GLU D 2 121 ? -24.319 28.563 19.722 1.00 58.20 300 GLU B CA 1
ATOM 3244 C C . GLU D 2 121 ? -25.189 28.383 20.960 1.00 63.26 300 GLU B C 1
ATOM 3245 O O . GLU D 2 121 ? -24.770 28.787 22.040 1.00 58.50 300 GLU B O 1
ATOM 3251 N N . LYS D 2 122 ? -26.334 27.744 20.793 1.00 58.43 301 LYS B N 1
ATOM 3252 C CA . LYS D 2 122 ? -27.238 27.469 21.933 1.00 62.84 301 LYS B CA 1
ATOM 3253 C C . LYS D 2 122 ? -26.572 26.489 22.897 1.00 56.83 301 LYS B C 1
ATOM 3254 O O . LYS D 2 122 ? -26.763 26.622 24.088 1.00 53.79 301 LYS B O 1
ATOM 3260 N N . ALA D 2 123 ? -25.838 25.526 22.366 1.00 52.96 302 ALA B N 1
ATOM 3261 C CA . ALA D 2 123 ? -25.162 24.537 23.223 1.00 53.44 302 ALA B CA 1
ATOM 3262 C C . ALA D 2 123 ? -24.097 25.250 24.037 1.00 58.79 302 ALA B C 1
ATOM 3263 O O . ALA D 2 123 ? -23.981 24.962 25.221 1.00 56.51 302 ALA B O 1
ATOM 3265 N N . LYS D 2 124 ? -23.327 26.110 23.393 1.00 58.47 303 LYS B N 1
ATOM 3266 C CA . LYS D 2 124 ? -22.372 26.934 24.125 1.00 60.90 303 LYS B CA 1
ATOM 3267 C C . LYS D 2 124 ? -23.077 27.726 25.223 1.00 63.39 303 LYS B C 1
ATOM 3268 O O . LYS D 2 124 ? -22.548 27.896 26.316 1.00 58.71 303 LYS B O 1
ATOM 3274 N N . ASP D 2 125 ? -24.273 28.234 24.931 1.00 62.98 304 ASP B N 1
ATOM 3275 C CA . ASP D 2 125 ? -25.036 28.996 25.913 1.00 58.45 304 ASP B CA 1
ATOM 3276 C C . ASP D 2 125 ? -25.348 28.144 27.127 1.00 61.95 304 ASP B C 1
ATOM 3277 O O . ASP D 2 125 ? -25.117 28.557 28.264 1.00 61.15 304 ASP B O 1
ATOM 3282 N N . THR D 2 126 ? -25.846 26.931 26.903 1.00 60.11 305 THR B N 1
ATOM 3283 C CA . THR D 2 126 ? -26.092 26.028 28.025 1.00 57.36 305 THR B CA 1
ATOM 3284 C C . THR D 2 126 ? -24.785 25.612 28.698 1.00 54.95 305 THR B C 1
ATOM 3285 O O . THR D 2 126 ? -24.750 25.420 29.916 1.00 62.70 305 THR B O 1
ATOM 3289 N N . ALA D 2 127 ? -23.698 25.459 27.942 1.00 52.73 306 ALA B N 1
ATOM 3290 C CA . ALA D 2 127 ? -22.454 25.028 28.574 1.00 57.73 306 ALA B CA 1
ATOM 3291 C C . ALA D 2 127 ? -21.932 26.092 29.531 1.00 60.75 306 ALA B C 1
ATOM 3292 O O . ALA D 2 127 ? -21.470 25.778 30.637 1.00 57.28 306 ALA B O 1
ATOM 3294 N N . SER D 2 128 ? -22.041 27.362 29.138 1.00 55.04 307 SER B N 1
ATOM 3295 C CA . SER D 2 128 ? -21.634 28.449 30.019 1.00 57.73 307 SER B CA 1
ATOM 3296 C C . SER D 2 128 ? -22.616 28.626 31.173 1.00 61.67 307 SER B C 1
ATOM 3297 O O . SER D 2 128 ? -22.206 28.913 32.298 1.00 60.97 307 SER B O 1
ATOM 3300 N N . PHE D 2 129 ? -23.914 28.443 30.927 1.00 58.35 308 PHE B N 1
ATOM 3301 C CA . PHE D 2 129 ? -24.869 28.523 32.026 1.00 64.15 308 PHE B CA 1
ATOM 3302 C C . PHE D 2 129 ? -24.582 27.454 33.070 1.00 66.52 308 PHE B C 1
ATOM 3303 O O . PHE D 2 129 ? -24.588 27.729 34.274 1.00 69.77 308 PHE B O 1
ATOM 3311 N N . LYS D 2 130 ? -24.313 26.226 32.625 1.00 62.58 309 LYS B N 1
ATOM 3312 C CA . LYS D 2 130 ? -23.996 25.146 33.552 1.00 61.89 309 LYS B CA 1
ATOM 3313 C C . LYS D 2 130 ? -22.671 25.396 34.258 1.00 62.41 309 LYS B C 1
ATOM 3314 O O . LYS D 2 130 ? -22.526 25.091 35.450 1.00 63.10 309 LYS B O 1
ATOM 3320 N N . ALA D 2 131 ? -21.705 25.976 33.544 1.00 63.27 310 ALA B N 1
ATOM 3321 C CA . ALA D 2 131 ? -20.440 26.354 34.166 1.00 67.22 310 ALA B CA 1
ATOM 3322 C C . ALA D 2 131 ? -20.655 27.397 35.252 1.00 63.81 310 ALA B C 1
ATOM 3323 O O . ALA D 2 131 ? -20.084 27.301 36.336 1.00 66.41 310 ALA B O 1
ATOM 3325 N N . THR D 2 132 ? -21.486 28.397 34.985 1.00 62.74 311 THR B N 1
ATOM 3326 C CA . THR D 2 132 ? -21.728 29.410 35.996 1.00 66.34 311 THR B CA 1
ATOM 3327 C C . THR D 2 132 ? -22.470 28.814 37.176 1.00 70.59 311 THR B C 1
ATOM 3328 O O . THR D 2 132 ? -22.170 29.124 38.332 1.00 73.30 311 THR B O 1
ATOM 3332 N N . GLU D 2 133 ? -23.412 27.917 36.901 1.00 67.78 312 GLU B N 1
ATOM 3333 C CA . GLU D 2 133 ? -24.202 27.299 37.956 1.00 69.01 312 GLU B CA 1
ATOM 3334 C C . GLU D 2 133 ? -23.312 26.506 38.909 1.00 71.64 312 GLU B C 1
ATOM 3335 O O . GLU D 2 133 ? -23.374 26.679 40.134 1.00 73.97 312 GLU B O 1
ATOM 3341 N N . VAL D 2 134 ? -22.445 25.654 38.354 1.00 68.58 313 VAL B N 1
ATOM 3342 C CA . VAL D 2 134 ? -21.577 24.836 39.195 1.00 67.64 313 VAL B CA 1
ATOM 3343 C C . VAL D 2 134 ? -20.509 25.696 39.876 1.00 76.42 313 VAL B C 1
ATOM 3344 O O . VAL D 2 134 ? -20.223 25.510 41.060 1.00 80.79 313 VAL B O 1
ATOM 3348 N N . SER D 2 135 ? -19.931 26.681 39.173 1.00 72.87 314 SER B N 1
ATOM 3349 C CA . SER D 2 135 ? -18.889 27.504 39.794 1.00 75.31 314 SER B CA 1
ATOM 3350 C C . SER D 2 135 ? -19.445 28.331 40.949 1.00 82.48 314 SER B C 1
ATOM 3351 O O . SER D 2 135 ? -18.786 28.487 41.979 1.00 80.20 314 SER B O 1
ATOM 3354 N N . SER D 2 136 ? -20.653 28.880 40.792 1.00 80.81 315 SER B N 1
ATOM 3355 C CA . SER D 2 136 ? -21.299 29.604 41.881 1.00 82.49 315 SER B CA 1
ATOM 3356 C C . SER D 2 136 ? -21.663 28.675 43.038 1.00 83.92 315 SER B C 1
ATOM 3357 O O . SER D 2 136 ? -21.565 29.069 44.204 1.00 85.03 315 SER B O 1
ATOM 3360 N N . ALA D 2 137 ? -22.055 27.430 42.745 1.00 82.56 316 ALA B N 1
ATOM 3361 C CA . ALA D 2 137 ? -22.362 26.502 43.833 1.00 83.58 316 ALA B CA 1
ATOM 3362 C C . ALA D 2 137 ? -21.124 25.852 44.442 1.00 88.72 316 ALA B C 1
ATOM 3363 O O . ALA D 2 137 ? -21.251 25.130 45.435 1.00 89.59 316 ALA B O 1
ATOM 3365 N N . THR D 2 138 ? -19.946 26.075 43.876 1.00 90.56 317 THR B N 1
ATOM 3366 C CA . THR D 2 138 ? -18.705 25.531 44.432 1.00 94.94 317 THR B CA 1
ATOM 3367 C C . THR D 2 138 ? -17.978 26.570 45.291 1.00 92.87 317 THR B C 1
ATOM 3368 O O . THR D 2 138 ? -16.816 26.384 45.652 1.00 98.00 317 THR B O 1
#

B-factor: mean 54.57, std 15.13, range [27.88, 134.59]

Organism: Homo sapiens (NCBI:txid9606)

Solvent-accessible surface area: 21713 Å² total; per-residue (Å²): 152,109,6,71,137,5,56,20,34,18,66,104,20,59,91,1,66,68,1,9,59,0,17,1,0,0,74,9,18,50,45,6,89,13,0,5,1,0,3,62,101,50,32,2,16,13,62,30,131,121,39,59,112,82,47,124,78,88,2,22,2,129,4,119,14,80,12,3,8,55,20,1,37,18,64,0,34,0,0,0,17,47,51,186,69,9,1,68,37,4,94,90,36,105,2,62,29,185,215,155,130,26,74,45,120,42,67,106,62,46,97,40,63,17,46,89,22,1,22,21,4,0,74,187,70,0,82,15,41,30,1,109,33,39,43,3,139,54,12,8,118,109,26,64,46,54,48,33,105,55,5,2,44,15,1,23,87,37,0,80,72,42,0,19,1,77,46,4,71,15,42,36,47,46,2,0,46,4,4,107,62,20,177,5,27,2,70,46,42,120,71,66,65,126,22,112,90,22,0,53,36,8,0,55,130,19,3,75,87,1,88,117,99,118,142,121,25,68,132,4,56,23,44,17,69,105,24,49,71,2,56,91,48,39,88,0,18,0,0,0,97,10,18,49,52,13,98,11,0,3,0,0,4,63,69,45,27,1,15,13,64,29,143,110,37,57,127,77,34,125,65,82,3,15,2,120,6,145,12,103,66,3,48,55,21,1,37,20,55,0,27,0,0,0,19,47,50,174,48,8,2,96,37,4,88,88,38,89,3,27,5,47,11,179,109,101,88,171,62,121,78,123,2,68,113,26,3,71,59,2,0,79,63,10,0,19,6,5,0,18,64,121,3,57,4,48,31,6,140,6,51,51,2,158,65,32,3,118,106,28,52,18,41,47,32,98,54,0,0,42,29,0,21,88,28,0,72,75,35,0,29,0,73,37,14,137,31,101,35,72,49,2,0,43,5,8,121,98,41,163,4,28,4,62,48,50,133,59,68,60,117,27,101,76,23,0,42,28,17,0,49,116,26,4,100,120,2,95,71,14,9,65,86,7,27,84,43,32,43,96,91,105

InterPro domains:
  IPR013783 Immunoglobulin-like fold [G3DSA:2.60.40.10] (1-99)
  IPR036179 Immunoglobulin-like domain superfamily [SSF48726] (2-98)
  IPR050412 Immunoglobulin-like Receptors in Immune Regulation [PTHR11738] (2-101)

Nearest PDB structures (foldseek):
  7jzk-assembly1_C  TM=1.010E+00  e=6.698E-20  Homo sapiens
  7jzk-assembly2_A  TM=9.987E-01  e=1.776E-18  Homo sapiens
  7f9l-assembly3_H-3  TM=9.973E-01  e=8.503E-17  Homo sapiens
  5nst-assembly2_D  TM=9.727E-01  e=4.497E-16  Homo sapiens
  7jz1-assembly1_H  TM=9.874E-01  e=4.071E-15  Homo sapiens

Radius of gyration: 26.48 Å; Cα contacts (8 Å, |Δi|>4): 879; chains: 4; bounding box: 41×56×89 Å

Foldseek 3Di:
DPWDEKAWAKPPHQEAEAFAKMKIKIKGFPAFQKKWKAFVDPPRIDIDRPWAAPDNTMIIDMDMDGGDHPVVFHWIWMWTDHPHDIDDIYDIRTRHYD/DVVVVVVVVVVVVVLLLVQLQVLCCVLQVDQAWPPGGSVVVCVPDPSLPLLVRLVRLVVVLPVQVDPPPPDRPDVSNVCVCVVLVQDDDPPDDHDDSSVSSSVSSNVSSVVSVVVD/DDFDEKAWAKPPHQEAEFFAKMKIKIKGFPAFQKKKKAFVPRVDIDIDRPWAAPDNTMIMDMDMDHGDDLVPFGWMWMWTDGPNDIGDIYDIGTRFYPYPVRHGD/DVVLLVQLQVQLLVLLQVVCCVQQVDQDQPPHGSVRVCVVPGSQPLLVVLVSLLVVQVVQPDDPDPDRDDPSNNCSCVVLVQDDDPPDDHDDSSVSSSVVSNVSSVVSNVSSVVSSVVVVVVD

Sequence (442 aa):
TDLPRPSISAEPGTVIPLGSHVTFVCRGPVGVQTFRLERERNYLYSDTEDVSQTSPSESEARFRIDSVNAGNAGLFRCIYYKSRKWSEQSDYLELVVKMIEGAAQGAVAGEAAGRNAIIGALKRYFHIDNLNGTSLKSFFNSTSYSDVTTIASAIDTQMTASCDAFSGKIVNQAFCDVRKTLRIVADPGKSFVKQKDAITGAVTQLVEKAKDTATDLPRPSISAEPGTVIPLGSHVTFVCRGPVGVQTFRLERERNYLYSDTEDVSQTSPSESEARFRIDSVNAGNAGLFRCIYYKSRKWSEQSDYLELVVKGEDVTWAAAQGAVAGEAAGRNAIIGALKRYFHIDNLNGTSLKSFFNSTSYSDVTTIASAIDTQMTASCDAFSGKIVNQAFCDVRKTLRIVADPGKSFVKQKDAITGAVTQLVEKAKDTASFKATEVSSAT